Protein AF-A0A7K0D837-F1 (afdb_monomer)

Radius of gyration: 30.87 Å; Cα contacts (8 Å, |Δi|>4): 991; chains: 1; bounding box: 80×61×89 Å

Structure (mmCIF, N/CA/C/O backbone):
data_AF-A0A7K0D837-F1
#
_entry.id   AF-A0A7K0D837-F1
#
loop_
_atom_site.group_PDB
_atom_site.id
_atom_site.type_symbol
_atom_site.label_atom_id
_atom_site.label_alt_id
_atom_site.label_comp_id
_atom_site.label_asym_id
_atom_site.label_entity_id
_atom_site.label_seq_id
_atom_site.pdbx_PDB_ins_code
_atom_site.Cartn_x
_atom_site.Cartn_y
_atom_site.Cartn_z
_atom_site.occupancy
_atom_site.B_iso_or_equiv
_atom_site.auth_seq_id
_atom_site.auth_comp_id
_atom_site.auth_asym_id
_atom_site.auth_atom_id
_atom_site.pdbx_PDB_model_num
ATOM 1 N N . MET A 1 1 ? -31.436 5.997 33.337 1.00 33.19 1 MET A N 1
ATOM 2 C CA . MET A 1 1 ? -32.201 5.936 32.076 1.00 33.19 1 MET A CA 1
ATOM 3 C C . MET A 1 1 ? -31.277 6.457 30.996 1.00 33.19 1 MET A C 1
ATOM 5 O O . MET A 1 1 ? -30.936 7.630 31.050 1.00 33.19 1 MET A O 1
ATOM 9 N N . ALA A 1 2 ? -30.762 5.572 30.142 1.00 30.02 2 ALA A N 1
ATOM 10 C CA . ALA A 1 2 ? -29.956 5.977 28.992 1.00 30.02 2 ALA A CA 1
ATOM 11 C C . ALA A 1 2 ? -30.859 6.686 27.963 1.00 30.02 2 ALA A C 1
ATOM 13 O O . ALA A 1 2 ? -32.064 6.406 27.950 1.00 30.02 2 ALA A O 1
ATOM 14 N N . PRO A 1 3 ? -30.330 7.609 27.144 1.00 37.09 3 PRO A N 1
ATOM 15 C CA . PRO A 1 3 ? -31.120 8.257 26.108 1.00 37.09 3 PRO A CA 1
ATOM 16 C C . PRO A 1 3 ? -31.578 7.188 25.110 1.00 37.09 3 PRO A C 1
ATOM 18 O O . PRO A 1 3 ? -30.747 6.497 24.536 1.00 37.09 3 PRO A O 1
ATOM 21 N N . ASN A 1 4 ? -32.894 7.037 24.936 1.00 40.56 4 ASN A N 1
ATOM 22 C CA . ASN A 1 4 ? -33.473 6.376 23.769 1.00 40.56 4 ASN A CA 1
ATOM 23 C C . ASN A 1 4 ? -33.255 7.321 22.586 1.00 40.56 4 ASN A C 1
ATOM 25 O O . ASN A 1 4 ? -34.079 8.194 22.312 1.00 40.56 4 ASN A O 1
ATOM 29 N N . ASP A 1 5 ? -32.148 7.160 21.888 1.00 43.09 5 ASP A N 1
ATOM 30 C CA . ASP A 1 5 ? -31.876 7.730 20.576 1.00 43.09 5 ASP A CA 1
ATOM 31 C C . ASP A 1 5 ? -32.691 7.008 19.489 1.00 43.09 5 ASP A C 1
ATOM 33 O O . ASP A 1 5 ? -32.142 6.503 18.522 1.00 43.09 5 ASP A O 1
ATOM 37 N N . GLY A 1 6 ? -34.019 6.957 19.685 1.00 45.59 6 GLY A N 1
ATOM 38 C CA . GLY A 1 6 ? -35.110 6.945 18.694 1.00 45.59 6 GLY A CA 1
ATOM 39 C C . GLY A 1 6 ? -35.053 6.051 17.449 1.00 45.59 6 GLY A C 1
ATOM 40 O O . GLY A 1 6 ? -35.956 6.146 16.619 1.00 45.59 6 GLY A O 1
ATOM 41 N N . THR A 1 7 ? -34.046 5.205 17.277 1.00 57.53 7 THR A N 1
ATOM 42 C CA . THR A 1 7 ? -33.838 4.448 16.049 1.00 57.53 7 THR A CA 1
ATOM 43 C C . THR A 1 7 ? -34.612 3.150 16.178 1.00 57.53 7 THR A C 1
ATOM 45 O O . THR A 1 7 ? -34.271 2.276 16.974 1.00 57.53 7 THR A O 1
ATOM 48 N N . ILE A 1 8 ? -35.711 3.044 15.434 1.00 73.38 8 ILE A N 1
ATOM 49 C CA . ILE A 1 8 ? -36.484 1.807 15.352 1.00 73.38 8 ILE A CA 1
ATOM 50 C C . ILE A 1 8 ? -35.573 0.752 14.716 1.00 73.38 8 ILE A C 1
ATOM 52 O O . ILE A 1 8 ? -35.227 0.860 13.539 1.00 73.38 8 ILE A O 1
ATOM 56 N N . LEU A 1 9 ? -35.168 -0.243 15.509 1.00 79.81 9 LEU A N 1
ATOM 57 C CA . LEU A 1 9 ? -34.446 -1.409 15.012 1.00 79.81 9 LEU A CA 1
ATOM 58 C C . LEU A 1 9 ? -35.366 -2.207 14.078 1.00 79.81 9 LEU A C 1
ATOM 60 O O . LEU A 1 9 ? -36.519 -2.476 14.413 1.00 79.81 9 LEU A O 1
ATOM 64 N N . ALA A 1 10 ? -34.842 -2.592 12.922 1.00 86.19 10 ALA A N 1
ATOM 65 C CA . ALA A 1 10 ? -35.499 -3.460 11.952 1.00 86.19 10 ALA A CA 1
ATOM 66 C C . ALA A 1 10 ? -34.449 -4.467 11.497 1.00 86.19 10 ALA A C 1
ATOM 68 O O . ALA A 1 10 ? -33.537 -4.108 10.761 1.00 86.19 10 ALA A O 1
ATOM 69 N N . ILE A 1 11 ? -34.494 -5.685 12.027 1.00 89.19 11 ILE A N 1
ATOM 70 C CA . ILE A 1 11 ? -33.401 -6.645 11.875 1.00 89.19 11 ILE A CA 1
ATOM 71 C C . ILE A 1 11 ? -33.961 -7.952 11.346 1.00 89.19 11 ILE A C 1
ATOM 73 O O . ILE A 1 11 ? -34.897 -8.506 11.917 1.00 89.19 11 ILE A O 1
ATOM 77 N N . ASP A 1 12 ? -33.345 -8.440 10.276 1.00 93.38 12 ASP A N 1
ATOM 78 C CA . ASP A 1 12 ? -33.506 -9.802 9.789 1.00 93.38 12 ASP A CA 1
ATOM 79 C C . ASP A 1 12 ? -32.136 -10.498 9.872 1.00 93.38 12 ASP A C 1
ATOM 81 O O . ASP A 1 12 ? -31.263 -10.224 9.043 1.00 93.38 12 ASP A O 1
ATOM 85 N N . PRO A 1 13 ? -31.903 -11.374 10.869 1.00 94.88 13 PRO A N 1
ATOM 86 C CA . PRO A 1 13 ? -30.641 -12.101 10.998 1.00 94.88 13 PRO A CA 1
ATOM 87 C C . PRO A 1 13 ? -30.285 -12.933 9.759 1.00 94.88 13 PRO A C 1
ATOM 89 O O . PRO A 1 13 ? -29.105 -13.143 9.476 1.00 94.88 13 PRO A O 1
ATOM 92 N N . ASN A 1 14 ? -31.283 -13.364 8.978 1.00 95.88 14 ASN A N 1
ATOM 93 C CA . ASN A 1 14 ? -31.062 -14.156 7.773 1.00 95.88 14 ASN A CA 1
ATOM 94 C C . ASN A 1 14 ? -30.298 -13.379 6.692 1.00 95.88 14 ASN A C 1
ATOM 96 O O . ASN A 1 14 ? -29.528 -13.972 5.939 1.00 95.88 14 ASN A O 1
ATOM 100 N N . VAL A 1 15 ? -30.440 -12.049 6.655 1.00 98.06 15 VAL A N 1
ATOM 101 C CA . VAL A 1 15 ? -29.659 -11.179 5.762 1.00 98.06 15 VAL A CA 1
ATOM 102 C C . VAL A 1 15 ? -28.155 -11.346 6.006 1.00 98.06 15 VAL A C 1
ATOM 104 O O . VAL A 1 15 ? -27.385 -11.471 5.052 1.00 98.06 15 VAL A O 1
ATOM 107 N N . TYR A 1 16 ? -27.737 -11.427 7.272 1.00 97.88 16 TYR A N 1
ATOM 108 C CA . TYR A 1 16 ? -26.333 -11.602 7.647 1.00 97.88 16 TYR A CA 1
ATOM 109 C C . TYR A 1 16 ? -25.812 -12.989 7.260 1.00 97.88 16 TYR A C 1
ATOM 111 O O . TYR A 1 16 ? -24.751 -13.089 6.646 1.00 97.88 16 TYR A O 1
ATOM 119 N N . TYR A 1 17 ? -26.568 -14.051 7.558 1.00 96.88 17 TYR A N 1
ATOM 120 C CA . TYR A 1 17 ? -26.174 -15.420 7.211 1.00 96.88 17 TYR A CA 1
ATOM 121 C C . TYR A 1 17 ? -26.046 -15.627 5.699 1.00 96.88 17 TYR A C 1
ATOM 123 O O . TYR A 1 17 ? -25.060 -16.196 5.229 1.00 96.88 17 TYR A O 1
ATOM 131 N N . GLU A 1 18 ? -27.013 -15.139 4.919 1.00 97.12 18 GLU A N 1
ATOM 132 C CA . GLU A 1 18 ? -26.989 -15.270 3.460 1.00 97.12 18 GLU A CA 1
ATOM 133 C C . GLU A 1 18 ? -25.851 -14.458 2.833 1.00 97.12 18 GLU A C 1
ATOM 135 O O . GLU A 1 18 ? -25.199 -14.927 1.896 1.00 97.12 18 GLU A O 1
ATOM 140 N N . ALA A 1 19 ? -25.566 -13.261 3.355 1.00 98.06 19 ALA A N 1
ATOM 141 C CA . ALA A 1 19 ? -24.400 -12.493 2.937 1.00 98.06 19 ALA A CA 1
ATOM 142 C C . ALA A 1 19 ? -23.095 -13.230 3.285 1.00 98.06 19 ALA A C 1
ATOM 144 O O . ALA A 1 19 ? -22.265 -13.429 2.398 1.00 98.06 19 ALA A O 1
ATOM 145 N N . GLY A 1 20 ? -22.942 -13.714 4.522 1.00 97.56 20 GLY A N 1
ATOM 146 C CA . GLY A 1 20 ? -21.755 -14.452 4.961 1.00 97.56 20 GLY A CA 1
ATOM 147 C C . GLY A 1 20 ? -21.485 -15.699 4.116 1.00 97.56 20 GLY A C 1
ATOM 148 O O . GLY A 1 20 ? -20.380 -15.889 3.608 1.00 97.56 20 GLY A O 1
ATOM 149 N N . LYS A 1 21 ? -22.525 -16.495 3.845 1.00 96.69 21 LYS A N 1
ATOM 150 C CA . LYS A 1 21 ? -22.445 -17.677 2.976 1.00 96.69 21 LYS A CA 1
ATOM 151 C C . LYS A 1 21 ? -22.003 -17.339 1.551 1.00 96.69 21 LYS A C 1
ATOM 153 O O . LYS A 1 21 ? -21.206 -18.080 0.970 1.00 96.69 21 LYS A O 1
ATOM 158 N N . LYS A 1 22 ? -22.503 -16.238 0.976 1.00 97.56 22 LYS A N 1
ATOM 159 C CA . LYS A 1 22 ? -22.072 -15.775 -0.353 1.00 97.56 22 LYS A CA 1
ATOM 160 C C . LYS A 1 22 ? -20.586 -15.434 -0.362 1.00 97.56 22 LYS A C 1
ATOM 162 O O . LYS A 1 22 ? -19.896 -15.873 -1.274 1.00 97.56 22 LYS A O 1
ATOM 167 N N . LEU A 1 23 ? -20.084 -14.722 0.650 1.00 98.19 23 LEU A N 1
ATOM 168 C CA . LEU A 1 23 ? -18.660 -14.372 0.726 1.00 98.19 23 LEU A CA 1
ATOM 169 C C . LEU A 1 23 ? -17.769 -15.614 0.869 1.00 98.19 23 LEU A C 1
ATOM 171 O O . LEU A 1 23 ? -16.786 -15.737 0.148 1.00 98.19 23 LEU A O 1
ATOM 175 N N . ILE A 1 24 ? -18.156 -16.577 1.710 1.00 97.50 24 ILE A N 1
ATOM 176 C CA . ILE A 1 24 ? -17.429 -17.849 1.868 1.00 97.50 24 ILE A CA 1
ATOM 177 C C . ILE A 1 24 ? -17.419 -18.656 0.559 1.00 97.50 24 ILE A C 1
ATOM 179 O O . ILE A 1 24 ? -16.402 -19.252 0.201 1.00 97.50 24 ILE A O 1
ATOM 183 N N . THR A 1 25 ? -18.534 -18.659 -0.178 1.00 97.06 25 THR A N 1
ATOM 184 C CA . THR A 1 25 ? -18.613 -19.311 -1.497 1.00 97.06 25 THR A CA 1
ATOM 185 C C . THR A 1 25 ? -17.667 -18.634 -2.490 1.00 97.06 25 THR A C 1
ATOM 187 O O . THR A 1 25 ? -16.878 -19.318 -3.138 1.00 97.06 25 THR A O 1
ATOM 190 N N . LEU A 1 26 ? -17.663 -17.296 -2.532 1.00 98.00 26 LEU A N 1
ATOM 191 C CA . LEU A 1 26 ? -16.741 -16.534 -3.375 1.00 98.00 26 LEU A CA 1
ATOM 192 C C . LEU A 1 26 ? -15.276 -16.826 -3.041 1.00 98.00 26 LEU A C 1
ATOM 194 O O . LEU A 1 26 ? -14.467 -16.925 -3.955 1.00 98.00 26 LEU A O 1
ATOM 198 N N . THR A 1 27 ? -14.914 -17.038 -1.773 1.00 98.12 27 THR A N 1
ATOM 199 C CA . THR A 1 27 ? -13.551 -17.471 -1.420 1.00 98.12 27 THR A CA 1
ATOM 200 C C . THR A 1 27 ? -13.156 -18.752 -2.160 1.00 98.12 27 THR A C 1
ATOM 202 O O . THR A 1 27 ? -12.065 -18.828 -2.726 1.00 98.12 27 THR A O 1
ATOM 205 N N . ALA A 1 28 ? -14.031 -19.764 -2.184 1.00 96.94 28 ALA A N 1
ATOM 206 C CA . ALA A 1 28 ? -13.755 -21.030 -2.865 1.00 96.94 28 ALA A CA 1
ATOM 207 C C . ALA A 1 28 ? -13.655 -20.858 -4.391 1.00 96.94 28 ALA A C 1
ATOM 209 O O . ALA A 1 28 ? -12.767 -21.438 -5.029 1.00 96.94 28 ALA A O 1
ATOM 210 N N . ASP A 1 29 ? -14.528 -20.029 -4.961 1.00 97.31 29 ASP A N 1
ATOM 211 C CA . ASP A 1 29 ? -14.552 -19.718 -6.390 1.00 97.31 29 ASP A CA 1
ATOM 212 C C . ASP A 1 29 ? -13.267 -18.987 -6.816 1.00 97.31 29 ASP A C 1
ATOM 214 O O . ASP A 1 29 ? -12.605 -19.380 -7.778 1.00 97.31 29 ASP A O 1
ATOM 218 N N . ILE A 1 30 ? -12.838 -17.985 -6.044 1.00 97.81 30 ILE A N 1
ATOM 219 C CA . ILE A 1 30 ? -11.599 -17.238 -6.289 1.00 97.81 30 ILE A CA 1
ATOM 220 C C . ILE A 1 30 ? -10.368 -18.136 -6.154 1.00 97.81 30 ILE A C 1
ATOM 222 O O . ILE A 1 30 ? -9.500 -18.112 -7.029 1.00 97.81 30 ILE A O 1
ATOM 226 N N . ASN A 1 31 ? -10.298 -18.983 -5.121 1.00 97.19 31 ASN A N 1
ATOM 227 C CA . ASN A 1 31 ? -9.216 -19.964 -4.985 1.00 97.19 31 ASN A CA 1
ATOM 228 C C . ASN A 1 31 ? -9.120 -20.869 -6.225 1.00 97.19 31 ASN A C 1
ATOM 230 O O . ASN A 1 31 ? -8.024 -21.146 -6.720 1.00 97.19 31 ASN A O 1
ATOM 234 N N . THR A 1 32 ? -10.273 -21.304 -6.742 1.00 96.75 32 THR A N 1
ATOM 235 C CA . THR A 1 32 ? -10.363 -22.142 -7.942 1.00 96.75 32 THR A CA 1
ATOM 236 C C . THR A 1 32 ? -9.867 -21.397 -9.178 1.00 96.75 32 THR A C 1
ATOM 238 O O . THR A 1 32 ? -9.043 -21.939 -9.915 1.00 96.75 32 THR A O 1
ATOM 241 N N . ALA A 1 33 ? -10.303 -20.153 -9.388 1.00 97.94 33 ALA A N 1
ATOM 242 C CA . ALA A 1 33 ? -9.873 -19.334 -10.519 1.00 97.94 33 ALA A CA 1
ATOM 243 C C . ALA A 1 33 ? -8.362 -19.061 -10.496 1.00 97.94 33 ALA A C 1
ATOM 245 O O . ALA A 1 33 ? -7.693 -19.218 -11.512 1.00 97.94 33 ALA A O 1
ATOM 246 N N . ILE A 1 34 ? -7.782 -18.745 -9.333 1.00 97.25 34 ILE A N 1
ATOM 247 C CA . ILE A 1 34 ? -6.331 -18.531 -9.196 1.00 97.25 34 ILE A CA 1
ATOM 248 C C . ILE A 1 34 ? -5.556 -19.795 -9.583 1.00 97.25 34 ILE A C 1
ATOM 250 O O . ILE A 1 34 ? -4.635 -19.736 -10.403 1.00 97.25 34 ILE A O 1
ATOM 254 N N . ALA A 1 35 ? -5.934 -20.940 -9.008 1.00 96.81 35 ALA A N 1
ATOM 255 C CA . ALA A 1 35 ? -5.249 -22.208 -9.238 1.00 96.81 35 ALA A CA 1
ATOM 256 C C . ALA A 1 35 ? -5.381 -22.697 -10.690 1.00 96.81 35 ALA A C 1
ATOM 258 O O . ALA A 1 35 ? -4.434 -23.273 -11.228 1.00 96.81 35 ALA A O 1
ATOM 259 N N . ARG A 1 36 ? -6.545 -22.473 -11.313 1.00 97.00 36 ARG A N 1
ATOM 260 C CA . ARG A 1 36 ? -6.853 -22.882 -12.689 1.00 97.00 36 ARG A CA 1
ATOM 261 C C . ARG A 1 36 ? -6.230 -21.950 -13.726 1.00 97.00 36 ARG A C 1
ATOM 263 O O . ARG A 1 36 ? -5.602 -22.437 -14.662 1.00 97.00 36 ARG A O 1
ATOM 270 N N . ASP A 1 37 ? -6.413 -20.642 -13.566 1.00 97.25 37 ASP A N 1
ATOM 271 C CA . ASP A 1 37 ? -6.212 -19.673 -14.646 1.00 97.25 37 ASP A CA 1
ATOM 272 C C . ASP A 1 37 ? -4.873 -18.936 -14.550 1.00 97.25 37 ASP A C 1
ATOM 274 O O . ASP A 1 37 ? -4.257 -18.672 -15.581 1.00 97.25 37 ASP A O 1
ATOM 278 N N . LEU A 1 38 ? -4.394 -18.627 -13.337 1.00 96.12 38 LEU A N 1
ATOM 279 C CA . LEU A 1 38 ? -3.203 -17.789 -13.155 1.00 96.12 38 LEU A CA 1
ATOM 280 C C . LEU A 1 38 ? -1.937 -18.596 -12.842 1.00 96.12 38 LEU A C 1
ATOM 282 O O . LEU A 1 38 ? -0.916 -18.453 -13.518 1.00 96.12 38 LEU A O 1
ATOM 286 N N . VAL A 1 39 ? -1.989 -19.459 -11.821 1.00 95.56 39 VAL A N 1
ATOM 287 C CA . VAL A 1 39 ? -0.807 -20.175 -11.303 1.00 95.56 39 VAL A CA 1
ATOM 288 C C . VAL A 1 39 ? -0.040 -20.958 -12.381 1.00 95.56 39 VAL A C 1
ATOM 290 O O . VAL A 1 39 ? 1.192 -20.896 -12.366 1.00 95.56 39 VAL A O 1
ATOM 293 N N . PRO A 1 40 ? -0.686 -21.671 -13.327 1.00 94.12 40 PRO A N 1
ATOM 294 C CA . PRO A 1 40 ? 0.042 -22.402 -14.360 1.00 94.12 40 PRO A CA 1
ATOM 295 C C . PRO A 1 40 ? 0.896 -21.504 -15.260 1.00 94.12 40 PRO A C 1
ATOM 297 O O . PRO A 1 40 ? 1.995 -21.912 -15.622 1.00 94.12 40 PRO A O 1
ATOM 300 N N . GLY A 1 41 ? 0.428 -20.293 -15.587 1.00 91.88 41 GLY A N 1
ATOM 301 C CA . GLY A 1 41 ? 1.162 -19.358 -16.445 1.00 91.88 41 GLY A CA 1
ATOM 302 C C . GLY A 1 41 ? 2.330 -18.673 -15.741 1.00 91.88 41 GLY A C 1
ATOM 303 O O . GLY A 1 41 ? 3.341 -18.393 -16.375 1.00 91.88 41 GLY A O 1
ATOM 304 N N . LEU A 1 42 ? 2.227 -18.451 -14.428 1.00 91.62 42 LEU A N 1
ATOM 305 C CA . LEU A 1 42 ? 3.320 -17.877 -13.634 1.00 91.62 42 LEU A CA 1
ATOM 306 C C . LEU A 1 42 ? 4.461 -18.875 -13.397 1.00 91.62 42 LEU A C 1
ATOM 308 O O . LEU A 1 42 ? 5.614 -18.487 -13.219 1.00 91.62 42 LEU A O 1
ATOM 312 N N . ARG A 1 43 ? 4.174 -20.182 -13.390 1.00 87.88 43 ARG A N 1
ATOM 313 C CA . ARG A 1 43 ? 5.212 -21.205 -13.211 1.00 87.88 43 ARG A CA 1
ATOM 314 C C . ARG A 1 43 ? 6.153 -21.213 -14.415 1.00 87.88 43 ARG A C 1
ATOM 316 O O . ARG A 1 43 ? 5.767 -21.585 -15.514 1.00 87.88 43 ARG A O 1
ATOM 323 N N . GLY A 1 44 ? 7.415 -20.861 -14.176 1.00 83.50 44 GLY A N 1
ATOM 324 C CA . GLY A 1 44 ? 8.435 -20.811 -15.226 1.00 83.50 44 GLY A CA 1
ATOM 325 C C . GLY A 1 44 ? 8.460 -19.497 -16.008 1.00 83.50 44 GLY A C 1
ATOM 326 O O . GLY A 1 44 ? 9.049 -19.461 -17.085 1.00 83.50 44 GLY A O 1
ATOM 327 N N . SER A 1 45 ? 7.873 -18.418 -15.472 1.00 91.50 45 SER A N 1
ATOM 328 C CA . SER A 1 45 ? 7.932 -17.091 -16.098 1.00 91.50 45 SER A CA 1
ATOM 329 C C . SER A 1 45 ? 9.284 -16.377 -15.969 1.00 91.50 45 SER A C 1
ATOM 331 O O . SER A 1 45 ? 9.446 -15.264 -16.467 1.00 91.50 45 SER A O 1
ATOM 333 N N . ALA A 1 46 ? 10.261 -17.006 -15.309 1.00 92.06 46 ALA A N 1
ATOM 334 C CA . ALA A 1 46 ? 11.587 -16.437 -15.122 1.00 92.06 46 ALA A CA 1
ATOM 335 C C . ALA A 1 46 ? 12.267 -16.150 -16.471 1.00 92.06 46 ALA A C 1
ATOM 337 O O . ALA A 1 46 ? 12.259 -16.991 -17.375 1.00 92.06 46 ALA A O 1
ATOM 338 N N . GLY A 1 47 ? 12.863 -14.964 -16.604 1.00 92.00 47 GLY A N 1
ATOM 339 C CA . GLY A 1 47 ? 13.538 -14.544 -17.837 1.00 92.00 47 GLY A CA 1
ATOM 340 C C . GLY A 1 47 ? 12.606 -14.228 -19.015 1.00 92.00 47 GLY A C 1
ATOM 341 O O . GLY A 1 47 ? 13.084 -14.120 -20.146 1.00 92.00 47 GLY A O 1
ATOM 342 N N . MET A 1 48 ? 11.290 -14.090 -18.796 1.00 95.44 48 MET A N 1
ATOM 343 C CA . MET A 1 48 ? 10.338 -13.800 -19.877 1.00 95.44 48 MET A CA 1
ATOM 344 C C . MET A 1 48 ? 10.633 -12.480 -20.601 1.00 95.44 48 MET A C 1
ATOM 346 O O . MET A 1 48 ? 10.600 -12.455 -21.828 1.00 95.44 48 MET A O 1
ATOM 350 N N . GLY A 1 49 ? 10.964 -11.416 -19.864 1.00 94.06 49 GLY A N 1
ATOM 351 C CA . GLY A 1 49 ? 11.218 -10.081 -20.423 1.00 94.06 49 GLY A CA 1
ATOM 352 C C . GLY A 1 49 ? 12.661 -9.864 -20.861 1.00 94.06 49 GLY A C 1
ATOM 353 O O . GLY A 1 49 ? 12.971 -9.003 -21.676 1.00 94.06 49 GLY A O 1
ATOM 354 N N . GLY A 1 50 ? 13.555 -10.701 -20.350 1.00 93.81 50 GLY A N 1
ATOM 355 C CA . GLY A 1 50 ? 14.946 -10.739 -20.737 1.00 93.81 50 GLY A CA 1
ATOM 356 C C . GLY A 1 50 ? 15.867 -9.791 -19.982 1.00 93.81 50 GLY A C 1
ATOM 357 O O . GLY A 1 50 ? 15.547 -9.403 -18.864 1.00 93.81 50 GLY A O 1
ATOM 358 N N . ASN A 1 51 ? 17.052 -9.484 -20.521 1.00 92.75 51 ASN A N 1
ATOM 359 C CA . ASN A 1 51 ? 18.091 -8.758 -19.769 1.00 92.75 51 ASN A CA 1
ATOM 360 C C . ASN A 1 51 ? 18.868 -7.702 -20.579 1.00 92.75 51 ASN A C 1
ATOM 362 O O . ASN A 1 51 ? 19.889 -7.201 -20.107 1.00 92.75 51 ASN A O 1
ATOM 366 N N . TYR A 1 52 ? 18.391 -7.341 -21.771 1.00 90.69 52 TYR A N 1
ATOM 367 C CA . TYR A 1 52 ? 18.987 -6.273 -22.575 1.00 90.69 52 TYR A CA 1
ATOM 368 C C . TYR A 1 52 ? 18.727 -4.891 -21.941 1.00 90.69 52 TYR A C 1
ATOM 370 O O . TYR A 1 52 ? 17.653 -4.669 -21.383 1.00 90.69 52 TYR A O 1
ATOM 378 N N . PRO A 1 53 ? 19.660 -3.922 -22.014 1.00 89.06 53 PRO A N 1
ATOM 379 C CA . PRO A 1 53 ? 19.580 -2.696 -21.209 1.00 89.06 53 PRO A CA 1
ATOM 380 C C . PRO A 1 53 ? 18.268 -1.905 -21.326 1.00 89.06 53 PRO A C 1
ATOM 382 O O . PRO A 1 53 ? 17.793 -1.360 -20.332 1.00 89.06 53 PRO A O 1
ATOM 385 N N . ALA A 1 54 ? 17.656 -1.869 -22.515 1.00 89.12 54 ALA A N 1
ATOM 386 C CA . ALA A 1 54 ? 16.418 -1.127 -22.750 1.00 89.12 54 ALA A CA 1
ATOM 387 C C . ALA A 1 54 ? 15.199 -1.696 -21.994 1.00 89.12 54 ALA A C 1
ATOM 389 O O . ALA A 1 54 ? 14.274 -0.945 -21.705 1.00 89.12 54 ALA A O 1
ATOM 390 N N . VAL A 1 55 ? 15.179 -2.991 -21.642 1.00 91.62 55 VAL A N 1
ATOM 391 C CA . VAL A 1 55 ? 14.013 -3.626 -20.991 1.00 91.62 55 VAL A CA 1
ATOM 392 C C . VAL A 1 55 ? 14.012 -3.509 -19.469 1.00 91.62 55 VAL A C 1
ATOM 394 O O . VAL A 1 55 ? 13.005 -3.800 -18.830 1.00 91.62 55 VAL A O 1
ATOM 397 N N . ALA A 1 56 ? 15.117 -3.062 -18.865 1.00 89.69 56 ALA A N 1
ATOM 398 C CA . ALA A 1 56 ? 15.305 -3.089 -17.414 1.00 89.69 56 ALA A CA 1
ATOM 399 C C . ALA A 1 56 ? 14.180 -2.379 -16.634 1.00 89.69 56 ALA A C 1
ATOM 401 O O . ALA A 1 56 ? 13.651 -2.938 -15.675 1.00 89.69 56 ALA A O 1
ATOM 402 N N . SER A 1 57 ? 13.766 -1.179 -17.060 1.00 86.25 57 SER A N 1
ATOM 403 C CA . SER A 1 57 ? 12.686 -0.435 -16.384 1.00 86.25 57 SER A CA 1
ATOM 404 C C . SER A 1 57 ? 11.323 -1.118 -16.532 1.00 86.25 57 SER A C 1
ATOM 406 O O . SER A 1 57 ? 10.536 -1.159 -15.583 1.00 86.25 57 SER A O 1
ATOM 408 N N . TRP A 1 58 ? 11.050 -1.687 -17.710 1.00 90.25 58 TRP A N 1
ATOM 409 C CA . TRP A 1 58 ? 9.814 -2.423 -17.974 1.00 90.25 58 TRP A CA 1
ATOM 410 C C . TRP A 1 58 ? 9.741 -3.698 -17.125 1.00 90.25 58 TRP A C 1
ATOM 412 O O . TRP A 1 58 ? 8.732 -3.924 -16.461 1.00 90.25 58 TRP A O 1
ATOM 422 N N . ASN A 1 59 ? 10.835 -4.467 -17.046 1.00 92.00 59 ASN A N 1
ATOM 423 C CA . ASN A 1 59 ? 10.934 -5.656 -16.195 1.00 92.00 59 ASN A CA 1
ATOM 424 C C . ASN A 1 59 ? 10.638 -5.331 -14.729 1.00 92.00 59 ASN A C 1
ATOM 426 O O . ASN A 1 59 ? 9.795 -5.986 -14.118 1.00 92.00 59 ASN A O 1
ATOM 430 N N . SER A 1 60 ? 11.295 -4.306 -14.176 1.00 88.00 60 SER A N 1
ATOM 431 C CA . SER A 1 60 ? 11.068 -3.876 -12.792 1.00 88.00 60 SER A CA 1
ATOM 432 C C . SER A 1 60 ? 9.607 -3.498 -12.544 1.00 88.00 60 SER A C 1
ATOM 434 O O . SER A 1 60 ? 9.029 -3.899 -11.536 1.00 88.00 60 SER A O 1
ATOM 436 N N . THR A 1 61 ? 8.988 -2.777 -13.483 1.00 86.88 61 THR A N 1
ATOM 437 C CA . THR A 1 61 ? 7.590 -2.333 -13.369 1.00 86.88 61 THR A CA 1
ATOM 438 C C . THR A 1 61 ? 6.617 -3.511 -13.401 1.00 86.88 61 THR A C 1
ATOM 440 O O . THR A 1 61 ? 5.785 -3.648 -12.506 1.00 86.88 61 THR A O 1
ATOM 443 N N . VAL A 1 62 ? 6.753 -4.406 -14.384 1.00 89.31 62 VAL A N 1
ATOM 444 C CA . VAL A 1 62 ? 5.894 -5.592 -14.523 1.00 89.31 62 VAL A CA 1
ATOM 445 C C . VAL A 1 62 ? 6.046 -6.539 -13.337 1.00 89.31 62 VAL A C 1
ATOM 447 O O . VAL A 1 62 ? 5.046 -7.086 -12.866 1.00 89.31 62 VAL A O 1
ATOM 450 N N . HIS A 1 63 ? 7.273 -6.729 -12.841 1.00 91.75 63 HIS A N 1
ATOM 451 C CA . HIS A 1 63 ? 7.533 -7.547 -11.659 1.00 91.75 63 HIS A CA 1
ATOM 452 C C . HIS A 1 63 ? 6.815 -6.965 -10.439 1.00 91.75 63 HIS A C 1
ATOM 454 O O . HIS A 1 63 ? 6.004 -7.662 -9.826 1.00 91.75 63 HIS A O 1
ATOM 460 N N . GLN A 1 64 ? 7.054 -5.684 -10.136 1.00 88.50 64 GLN A N 1
ATOM 461 C CA . GLN A 1 64 ? 6.451 -5.014 -8.987 1.00 88.50 64 GLN A CA 1
ATOM 462 C C . GLN A 1 64 ? 4.923 -5.089 -9.042 1.00 88.50 64 GLN A C 1
ATOM 464 O O . GLN A 1 64 ? 4.292 -5.543 -8.095 1.00 88.50 64 GLN A O 1
ATOM 469 N N . GLN A 1 65 ? 4.317 -4.752 -10.179 1.00 87.69 65 GLN A N 1
ATOM 470 C CA . GLN A 1 65 ? 2.860 -4.742 -10.306 1.00 87.69 65 GLN A CA 1
ATOM 471 C C . GLN A 1 65 ? 2.242 -6.134 -10.239 1.00 87.69 65 GLN A C 1
ATOM 473 O O . GLN A 1 65 ? 1.205 -6.320 -9.606 1.00 87.69 65 GLN A O 1
ATOM 478 N N . SER A 1 66 ? 2.878 -7.134 -10.850 1.00 92.00 66 SER A N 1
ATOM 479 C CA . SER A 1 66 ? 2.426 -8.520 -10.717 1.00 92.00 66 SER A CA 1
ATOM 480 C C . SER A 1 66 ? 2.463 -8.967 -9.249 1.00 92.00 66 SER A C 1
ATOM 482 O O . SER A 1 66 ? 1.551 -9.664 -8.795 1.00 92.00 66 SER A O 1
ATOM 484 N N . ALA A 1 67 ? 3.492 -8.556 -8.497 1.00 92.06 67 ALA A N 1
ATOM 485 C CA . ALA A 1 67 ? 3.638 -8.869 -7.076 1.00 92.06 67 ALA A CA 1
ATOM 486 C C . ALA A 1 67 ? 2.603 -8.128 -6.212 1.00 92.06 67 ALA A C 1
ATOM 488 O O . ALA A 1 67 ? 2.005 -8.729 -5.312 1.00 92.06 67 ALA A O 1
ATOM 489 N N . ASP A 1 68 ? 2.320 -6.865 -6.529 1.00 90.06 68 ASP A N 1
ATOM 490 C CA . ASP A 1 68 ? 1.293 -6.067 -5.860 1.00 90.06 68 ASP A CA 1
ATOM 491 C C . ASP A 1 68 ? -0.093 -6.685 -6.070 1.00 90.06 68 ASP A C 1
ATOM 493 O O . ASP A 1 68 ? -0.806 -6.958 -5.105 1.00 90.06 68 ASP A O 1
ATOM 497 N N . VAL A 1 69 ? -0.461 -7.016 -7.313 1.00 93.12 69 VAL A N 1
ATOM 498 C CA . VAL A 1 69 ? -1.752 -7.657 -7.619 1.00 93.12 69 VAL A CA 1
ATOM 499 C C . VAL A 1 69 ? -1.877 -9.008 -6.928 1.00 93.12 69 VAL A C 1
ATOM 501 O O . VAL A 1 69 ? -2.928 -9.305 -6.361 1.00 93.12 69 VAL A O 1
ATOM 504 N N . ARG A 1 70 ? -0.812 -9.820 -6.916 1.00 95.00 70 ARG A N 1
ATOM 505 C CA . ARG A 1 70 ? -0.787 -11.072 -6.148 1.00 95.00 70 ARG A CA 1
ATOM 506 C C . ARG A 1 70 ? -1.089 -10.821 -4.669 1.00 95.00 70 ARG A C 1
ATOM 508 O O . ARG A 1 70 ? -1.918 -11.524 -4.091 1.00 95.00 70 ARG A O 1
ATOM 515 N N . THR A 1 71 ? -0.453 -9.819 -4.070 1.00 93.38 71 THR A N 1
ATOM 516 C CA . THR A 1 71 ? -0.668 -9.444 -2.665 1.00 93.38 71 THR A CA 1
ATOM 517 C C . THR A 1 71 ? -2.120 -9.033 -2.411 1.00 93.38 71 THR A C 1
ATOM 519 O O . THR A 1 71 ? -2.733 -9.489 -1.443 1.00 93.38 71 THR A O 1
ATOM 522 N N . VAL A 1 72 ? -2.714 -8.245 -3.313 1.00 95.00 72 VAL A N 1
ATOM 523 C CA . VAL A 1 72 ? -4.122 -7.833 -3.217 1.00 95.00 72 VAL A CA 1
ATOM 524 C C . VAL A 1 72 ? -5.080 -9.009 -3.383 1.00 95.00 72 VAL A C 1
ATOM 526 O O . VAL A 1 72 ? -6.047 -9.098 -2.635 1.00 95.00 72 VAL A O 1
ATOM 529 N N . ILE A 1 73 ? -4.810 -9.945 -4.294 1.00 96.81 73 ILE A N 1
ATOM 530 C CA . ILE A 1 73 ? -5.622 -11.158 -4.467 1.00 96.81 73 ILE A CA 1
ATOM 531 C C . ILE A 1 73 ? -5.615 -12.015 -3.191 1.00 96.81 73 ILE A C 1
ATOM 533 O O . ILE A 1 73 ? -6.674 -12.474 -2.757 1.00 96.81 73 ILE A O 1
ATOM 537 N N . LEU A 1 74 ? -4.447 -12.208 -2.566 1.00 96.25 74 LEU A N 1
ATOM 538 C CA . LEU A 1 74 ? -4.333 -12.932 -1.293 1.00 96.25 74 LEU A CA 1
ATOM 539 C C . LEU A 1 74 ? -5.139 -12.236 -0.185 1.00 96.25 74 LEU A C 1
ATOM 541 O O . LEU A 1 74 ? -5.894 -12.891 0.536 1.00 96.25 74 LEU A O 1
ATOM 545 N N . ALA A 1 75 ? -5.022 -10.907 -0.079 1.00 96.38 75 ALA A N 1
ATOM 546 C CA . ALA A 1 75 ? -5.791 -10.116 0.879 1.00 96.38 75 ALA A CA 1
ATOM 547 C C . ALA A 1 75 ? -7.301 -10.182 0.603 1.00 96.38 75 ALA A C 1
ATOM 549 O O . ALA A 1 75 ? -8.082 -10.320 1.538 1.00 96.38 75 ALA A O 1
ATOM 550 N N . TYR A 1 76 ? -7.715 -10.142 -0.665 1.00 98.06 76 TYR A N 1
ATOM 551 C CA . TYR A 1 76 ? -9.113 -10.234 -1.078 1.00 98.06 76 TYR A CA 1
ATOM 552 C C . TYR A 1 76 ? -9.741 -11.579 -0.696 1.00 98.06 76 TYR A C 1
ATOM 554 O O . TYR A 1 76 ? -10.792 -11.600 -0.057 1.00 98.06 76 TYR A O 1
ATOM 562 N N . ALA A 1 77 ? -9.080 -12.699 -1.010 1.00 97.62 77 ALA A N 1
ATOM 563 C CA . ALA A 1 77 ? -9.563 -14.030 -0.638 1.00 97.62 77 ALA A CA 1
ATOM 564 C C . ALA A 1 77 ? -9.656 -14.196 0.890 1.00 97.62 77 ALA A C 1
ATOM 566 O O . ALA A 1 77 ? -10.642 -14.730 1.400 1.00 97.62 77 ALA A O 1
ATOM 567 N N . ALA A 1 78 ? -8.658 -13.701 1.632 1.00 97.06 78 ALA A N 1
ATOM 568 C CA . ALA A 1 78 ? -8.680 -13.719 3.093 1.00 97.06 78 ALA A CA 1
ATOM 569 C C . ALA A 1 78 ? -9.806 -12.846 3.670 1.00 97.06 78 ALA A C 1
ATOM 571 O O . ALA A 1 78 ? -10.504 -13.280 4.584 1.00 97.06 78 ALA A O 1
ATOM 572 N N . ALA A 1 79 ? -10.023 -11.654 3.111 1.00 98.00 79 ALA A N 1
ATOM 573 C CA . ALA A 1 79 ? -11.085 -10.742 3.519 1.00 98.00 79 ALA A CA 1
ATOM 574 C C . ALA A 1 79 ? -12.482 -11.326 3.271 1.00 98.00 79 ALA A C 1
ATOM 576 O O . ALA A 1 79 ? -13.334 -11.232 4.149 1.00 98.00 79 ALA A O 1
ATOM 577 N N . LEU A 1 80 ? -12.715 -11.963 2.117 1.00 98.38 80 LEU A N 1
ATOM 578 C CA . LEU A 1 80 ? -13.974 -12.655 1.814 1.00 98.38 80 LEU A CA 1
ATOM 579 C C . LEU A 1 80 ? -14.291 -13.736 2.855 1.00 98.38 80 LEU A C 1
ATOM 581 O O . LEU A 1 80 ? -15.389 -13.757 3.412 1.00 98.38 80 LEU A O 1
ATOM 585 N N . ALA A 1 81 ? -13.321 -14.612 3.134 1.00 97.62 81 ALA A N 1
ATOM 586 C CA . A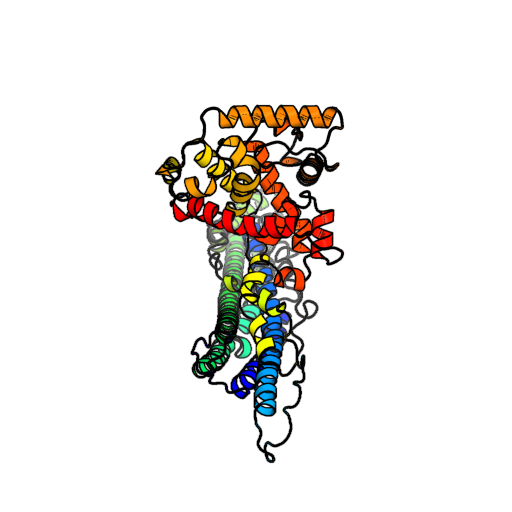LA A 1 81 ? -13.492 -15.705 4.085 1.00 97.62 81 ALA A CA 1
ATOM 587 C C . ALA A 1 81 ? -13.771 -15.173 5.495 1.00 97.62 81 ALA A C 1
ATOM 589 O O . ALA A 1 81 ? -14.782 -15.509 6.109 1.00 97.62 81 ALA A O 1
ATOM 590 N N . HIS A 1 82 ? -12.893 -14.289 5.970 1.00 97.25 82 HIS A N 1
ATOM 591 C CA . HIS A 1 82 ? -12.932 -13.775 7.332 1.00 97.25 82 HIS A CA 1
ATOM 592 C C . HIS A 1 82 ? -14.158 -12.900 7.591 1.00 97.25 82 HIS A C 1
ATOM 594 O O . HIS A 1 82 ? -14.840 -13.049 8.604 1.00 97.25 82 HIS A O 1
ATOM 600 N N . PHE A 1 83 ? -14.499 -12.018 6.651 1.00 97.88 83 PHE A N 1
ATOM 601 C CA . PHE A 1 83 ? -15.688 -11.188 6.796 1.00 97.88 83 PHE A CA 1
ATOM 602 C C . PHE A 1 83 ? -16.979 -12.011 6.663 1.00 97.88 83 PHE A C 1
ATOM 604 O O . PHE A 1 83 ? -17.974 -11.703 7.318 1.00 97.88 83 PHE A O 1
ATOM 611 N N . GLY A 1 84 ? -16.964 -13.106 5.894 1.00 97.81 84 GLY A N 1
ATOM 612 C CA . GLY A 1 84 ? -18.061 -14.074 5.869 1.00 97.81 84 GLY A CA 1
ATOM 613 C C . GLY A 1 84 ? -18.328 -14.728 7.232 1.00 97.81 84 GLY A C 1
ATOM 614 O O . GLY A 1 84 ? -19.489 -14.860 7.637 1.00 97.81 84 GLY A O 1
ATOM 615 N N . ASP A 1 85 ? -17.267 -15.062 7.970 1.00 97.56 85 ASP A N 1
ATOM 616 C CA . ASP A 1 85 ? -17.358 -15.556 9.349 1.00 97.56 85 ASP A CA 1
ATOM 617 C C . ASP A 1 85 ? -17.898 -14.468 10.299 1.00 97.56 85 ASP A C 1
ATOM 619 O O . ASP A 1 85 ? -18.833 -14.727 11.060 1.00 97.56 85 ASP A O 1
ATOM 623 N N . ILE A 1 86 ? -17.407 -13.224 10.198 1.00 97.38 86 ILE A N 1
ATOM 624 C CA . ILE A 1 86 ? -17.913 -12.080 10.983 1.00 97.38 86 ILE A CA 1
ATOM 625 C C . ILE A 1 86 ? -19.418 -11.876 10.777 1.00 97.38 86 ILE A C 1
ATOM 627 O O . ILE A 1 86 ? -20.156 -11.736 11.754 1.00 97.38 86 ILE A O 1
ATOM 631 N N . LEU A 1 87 ? -19.895 -11.887 9.527 1.00 97.81 87 LEU A N 1
ATOM 632 C CA . LEU A 1 87 ? -21.323 -11.743 9.230 1.00 97.81 87 LEU A CA 1
ATOM 633 C C . LEU A 1 87 ? -22.138 -12.899 9.816 1.00 97.81 87 LEU A C 1
ATOM 635 O O . LEU A 1 87 ? -23.212 -12.671 10.370 1.00 97.81 87 LEU A O 1
ATOM 639 N N . SER A 1 88 ? -21.614 -14.123 9.770 1.00 97.44 88 SER A N 1
ATOM 640 C CA . SER A 1 88 ? -22.277 -15.284 10.370 1.00 97.44 88 SER A CA 1
ATOM 641 C C . SER A 1 88 ? -22.420 -15.138 11.891 1.00 97.44 88 SER A C 1
ATOM 643 O O . SER A 1 88 ? -23.494 -15.401 12.435 1.00 97.44 88 SER A O 1
ATOM 645 N N . ILE A 1 89 ? -21.384 -14.648 12.582 1.00 97.00 89 ILE A N 1
ATOM 646 C CA . ILE A 1 89 ? -21.446 -14.377 14.028 1.00 97.00 89 ILE A CA 1
ATOM 647 C C . ILE A 1 89 ? -22.406 -13.221 14.332 1.00 97.00 89 ILE A C 1
ATOM 649 O O . ILE A 1 89 ? -23.195 -13.309 15.274 1.00 97.00 89 ILE A O 1
ATOM 653 N N . ALA A 1 90 ? -22.384 -12.151 13.534 1.00 97.19 90 ALA A N 1
ATOM 654 C CA . ALA A 1 90 ? -23.286 -11.015 13.710 1.00 97.19 90 ALA A CA 1
ATOM 655 C C . ALA A 1 90 ? -24.761 -11.432 13.577 1.00 97.19 90 ALA A C 1
ATOM 657 O O . ALA A 1 90 ? -25.586 -11.035 14.407 1.00 97.19 90 ALA A O 1
ATOM 658 N N . GLY A 1 91 ? -25.069 -12.279 12.586 1.00 97.12 91 GLY A N 1
ATOM 659 C CA . GLY A 1 91 ? -26.380 -12.906 12.414 1.00 97.12 91 GLY A CA 1
ATOM 660 C C . GLY A 1 91 ? -26.786 -13.721 13.641 1.00 97.12 91 GLY A C 1
ATOM 661 O O . GLY A 1 91 ? -27.870 -13.510 14.184 1.00 97.12 91 GLY A O 1
ATOM 662 N N . TYR A 1 92 ? -25.888 -14.564 14.155 1.00 97.38 92 TYR A N 1
ATOM 663 C CA . TYR A 1 92 ? -26.127 -15.330 15.383 1.00 97.38 92 TYR A CA 1
ATOM 664 C C . TYR A 1 92 ? -26.384 -14.448 16.603 1.00 97.38 92 TYR A C 1
ATOM 666 O O . TYR A 1 92 ? -27.314 -14.711 17.367 1.00 97.38 92 TYR A O 1
ATOM 674 N N . ASN A 1 93 ? -25.611 -13.377 16.782 1.00 97.31 93 ASN A N 1
ATOM 675 C CA . ASN A 1 93 ? -25.792 -12.464 17.904 1.00 97.31 93 ASN A CA 1
ATOM 676 C C . ASN A 1 93 ? -27.176 -11.803 17.891 1.00 97.31 93 ASN A C 1
ATOM 678 O O . ASN A 1 93 ? -27.808 -11.701 18.946 1.00 97.31 93 ASN A O 1
ATOM 682 N N . TRP A 1 94 ? -27.675 -11.419 16.712 1.00 96.44 94 TRP A N 1
ATOM 683 C CA . TRP A 1 94 ? -29.028 -10.886 16.559 1.00 96.44 94 TRP A CA 1
ATOM 684 C C . TRP A 1 94 ? -30.116 -11.938 16.765 1.00 96.44 94 TRP A C 1
ATOM 686 O O . TRP A 1 94 ? -31.042 -11.706 17.543 1.00 96.44 94 TRP A O 1
ATOM 696 N N . ASP A 1 95 ? -29.992 -13.095 16.120 1.00 95.88 95 ASP A N 1
ATOM 697 C CA . ASP A 1 95 ? -30.971 -14.183 16.194 1.00 95.88 95 ASP A CA 1
ATOM 698 C C . ASP A 1 95 ? -31.125 -14.697 17.636 1.00 95.88 95 ASP A C 1
ATOM 700 O O . ASP A 1 95 ? -32.223 -14.805 18.188 1.00 95.88 95 ASP A O 1
ATOM 704 N N . ALA A 1 96 ? -30.001 -14.917 18.324 1.00 96.31 96 ALA A N 1
ATOM 705 C CA . ALA A 1 96 ? -29.999 -15.344 19.717 1.00 96.31 96 ALA A CA 1
ATOM 706 C C . ALA A 1 96 ? -30.551 -14.261 20.658 1.00 96.31 96 ALA A C 1
ATOM 708 O O . ALA A 1 96 ? -31.237 -14.593 21.631 1.00 96.31 96 ALA A O 1
ATOM 709 N N . ALA A 1 97 ? -30.279 -12.978 20.394 1.00 94.19 97 ALA A N 1
ATOM 710 C CA . ALA A 1 97 ? -30.847 -11.878 21.169 1.00 94.19 97 ALA A CA 1
ATOM 711 C C . ALA A 1 97 ? -32.376 -11.813 21.016 1.00 94.19 97 ALA A C 1
ATOM 713 O O . ALA A 1 97 ? -33.080 -11.680 22.021 1.00 94.19 97 ALA A O 1
ATOM 714 N N . GLU A 1 98 ? -32.894 -11.985 19.798 1.00 92.88 98 GLU A N 1
ATOM 715 C CA . GLU A 1 98 ? -34.333 -12.013 19.524 1.00 92.88 98 GLU A CA 1
ATOM 716 C C . GLU A 1 98 ? -35.003 -13.230 20.177 1.00 92.88 98 GLU A C 1
ATOM 718 O O . GLU A 1 98 ? -35.999 -13.099 20.896 1.00 92.88 98 GLU A O 1
ATOM 723 N N . TYR A 1 99 ? -34.397 -14.415 20.058 1.00 94.19 99 TYR A N 1
ATOM 724 C CA . TYR A 1 99 ? -34.860 -15.616 20.754 1.00 94.19 99 TYR A CA 1
ATOM 725 C C . TYR A 1 99 ? -34.925 -15.419 22.278 1.00 94.19 99 TYR A C 1
ATOM 727 O O . TYR A 1 99 ? -35.889 -15.841 22.930 1.00 94.19 99 TYR A O 1
ATOM 735 N N . LYS A 1 100 ? -33.916 -14.773 22.881 1.00 92.62 100 LYS A N 1
ATOM 736 C CA . LYS A 1 100 ? -33.892 -14.459 24.322 1.00 92.62 100 LYS A CA 1
ATOM 737 C C . LYS A 1 100 ? -34.972 -13.438 24.698 1.00 92.62 100 LYS A C 1
ATOM 739 O O . LYS A 1 100 ? -35.572 -13.574 25.766 1.00 92.62 100 LYS A O 1
ATOM 744 N N . ALA A 1 101 ? -35.241 -12.454 23.840 1.00 91.12 101 ALA A N 1
ATOM 745 C CA . ALA A 1 101 ? -36.261 -11.430 24.059 1.00 91.12 101 ALA A CA 1
ATOM 746 C C . ALA A 1 101 ? -37.695 -11.976 23.932 1.00 91.12 101 ALA A C 1
ATOM 748 O O . ALA A 1 101 ? -38.588 -11.543 24.669 1.00 91.12 101 ALA A O 1
ATOM 749 N N . ASN A 1 102 ? -37.916 -12.962 23.057 1.00 92.25 102 ASN A N 1
ATOM 750 C CA . ASN A 1 102 ? -39.214 -13.599 22.874 1.00 92.25 102 ASN A CA 1
ATOM 751 C C . ASN A 1 102 ? -39.649 -14.353 24.149 1.00 92.25 102 ASN A C 1
ATOM 753 O O . ASN A 1 102 ? -38.986 -15.283 24.623 1.00 92.25 102 ASN A O 1
ATOM 757 N N . ARG A 1 103 ? -40.795 -13.950 24.716 1.00 92.88 103 ARG A N 1
ATOM 758 C CA . ARG A 1 103 ? -41.381 -14.531 25.941 1.00 92.88 103 ARG A CA 1
ATOM 759 C C . ARG A 1 103 ? -42.414 -15.627 25.674 1.00 92.88 103 ARG A C 1
ATOM 761 O O . ARG A 1 103 ? -42.964 -16.175 26.630 1.00 92.88 103 ARG A O 1
ATOM 768 N N . SER A 1 104 ? -42.706 -15.929 24.409 1.00 94.19 104 SER A N 1
ATOM 769 C CA . SER A 1 104 ? -43.630 -17.004 24.053 1.00 94.19 104 SER A CA 1
ATOM 770 C C . SER A 1 104 ? -43.108 -18.351 24.551 1.00 94.19 104 SER A C 1
ATOM 772 O O . SER A 1 104 ? -41.911 -18.633 24.484 1.00 94.19 104 SER A O 1
ATOM 774 N N . LYS A 1 105 ? -44.020 -19.197 25.037 1.00 87.44 105 LYS A N 1
ATOM 775 C CA . LYS A 1 105 ? -43.705 -20.582 25.413 1.00 87.44 105 LYS A CA 1
ATOM 776 C C . LYS A 1 105 ? -43.455 -21.470 24.192 1.00 87.44 105 LYS A C 1
ATOM 778 O O . LYS A 1 105 ? -42.745 -22.459 24.316 1.00 87.44 105 LYS A O 1
ATOM 783 N N . ASP A 1 106 ? -43.961 -21.065 23.029 1.00 90.62 106 ASP A N 1
ATOM 784 C CA . ASP A 1 106 ? -43.886 -21.813 21.770 1.00 90.62 106 ASP A CA 1
ATOM 785 C C . ASP A 1 106 ? -42.825 -21.239 20.814 1.00 90.62 106 ASP A C 1
ATOM 787 O O . ASP A 1 106 ? -42.894 -21.428 19.604 1.00 90.62 106 ASP A O 1
ATOM 791 N N . LYS A 1 107 ? -41.835 -20.502 21.336 1.00 90.88 107 LYS A N 1
ATOM 792 C CA . LYS A 1 107 ? -40.828 -19.780 20.535 1.00 90.88 107 LYS A CA 1
ATOM 793 C C . LYS A 1 107 ? -39.800 -20.655 19.800 1.00 90.88 107 LYS A C 1
ATOM 795 O O . LYS A 1 107 ? -38.866 -20.120 19.215 1.00 90.88 107 LYS A O 1
ATOM 800 N N . GLY A 1 108 ? -39.957 -21.976 19.832 1.00 92.12 108 GLY A N 1
ATOM 801 C CA . GLY A 1 108 ? -39.058 -22.919 19.169 1.00 92.12 108 GLY A CA 1
ATOM 802 C C . GLY A 1 108 ? -37.724 -23.124 19.892 1.00 92.12 108 GLY A C 1
ATOM 803 O O . GLY A 1 108 ? -37.603 -22.890 21.096 1.00 92.12 108 GLY A O 1
ATOM 804 N N . SER A 1 109 ? -36.738 -23.629 19.151 1.00 93.25 109 SER A N 1
ATOM 805 C CA . SER A 1 109 ? -35.381 -23.897 19.638 1.00 93.25 109 SER A CA 1
ATOM 806 C C . SER A 1 109 ? -34.493 -22.661 19.522 1.00 93.25 109 SER A C 1
ATOM 808 O O . SER A 1 109 ? -34.703 -21.821 18.652 1.00 93.25 109 SER A O 1
ATOM 810 N N . ALA A 1 110 ? -33.484 -22.569 20.390 1.00 91.69 110 ALA A N 1
ATOM 811 C CA . ALA A 1 110 ? -32.478 -21.520 20.283 1.00 91.69 110 ALA A CA 1
ATOM 812 C C . ALA A 1 110 ? -31.692 -21.650 18.961 1.00 91.69 110 ALA A C 1
ATOM 814 O O . ALA A 1 110 ? -31.452 -22.783 18.525 1.00 91.69 110 ALA A O 1
ATOM 815 N N . PRO A 1 111 ? -31.257 -20.528 18.362 1.00 94.69 111 PRO A N 1
ATOM 816 C CA . PRO A 1 111 ? -30.375 -20.541 17.201 1.00 94.69 111 PRO A CA 1
ATOM 817 C C . PRO A 1 111 ? -29.109 -21.358 17.454 1.00 94.69 111 PRO A C 1
ATOM 819 O O . PRO A 1 111 ? -28.536 -21.317 18.547 1.00 94.69 111 PRO A O 1
ATOM 822 N N . ALA A 1 112 ? -28.679 -22.108 16.442 1.00 92.94 112 ALA A N 1
ATOM 823 C CA . ALA A 1 112 ? -27.430 -22.851 16.499 1.00 92.94 112 ALA A CA 1
ATOM 824 C C . ALA A 1 112 ? -26.246 -21.913 16.252 1.00 92.94 112 ALA A C 1
ATOM 826 O O . ALA A 1 112 ? -26.325 -21.004 15.426 1.00 92.94 112 ALA A O 1
ATOM 827 N N . LEU A 1 113 ? -25.143 -22.166 16.951 1.00 89.31 113 LEU A N 1
ATOM 828 C CA . LEU A 1 113 ? -23.895 -21.456 16.718 1.00 89.31 113 LEU A CA 1
ATOM 829 C C . LEU A 1 113 ? -23.394 -21.727 15.282 1.00 89.31 113 LEU A C 1
ATOM 831 O O . LEU A 1 113 ? -23.411 -22.890 14.858 1.00 89.31 113 LEU A O 1
ATOM 835 N N . PRO A 1 114 ? -22.959 -20.701 14.528 1.00 89.00 114 PRO A N 1
ATOM 836 C CA . PRO A 1 114 ? -22.436 -20.891 13.182 1.00 89.00 114 PRO A CA 1
ATOM 837 C C . PRO A 1 114 ? -21.139 -21.711 13.201 1.00 89.00 114 PRO A C 1
ATOM 839 O O . PRO A 1 114 ? -20.363 -21.675 14.151 1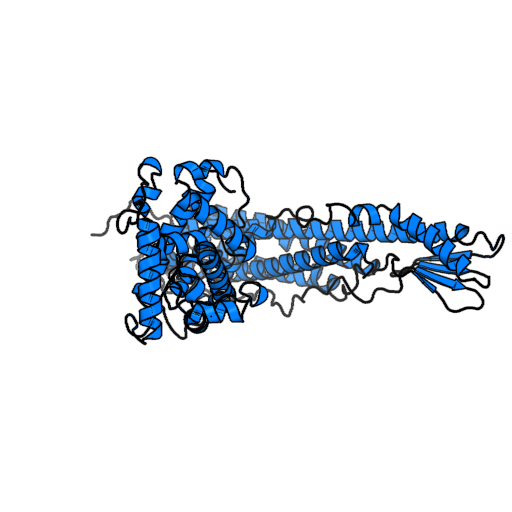.00 89.00 114 PRO A O 1
ATOM 842 N N . THR A 1 115 ? -20.892 -22.466 12.129 1.00 88.44 115 THR A N 1
ATOM 843 C CA . THR A 1 115 ? -19.609 -23.157 11.922 1.00 88.44 115 THR A CA 1
ATOM 844 C C . THR A 1 115 ? -18.684 -22.251 11.116 1.00 88.44 115 THR A C 1
ATOM 846 O O . THR A 1 115 ? -18.942 -22.025 9.935 1.00 88.44 115 THR A O 1
ATOM 849 N N . LEU A 1 116 ? -17.627 -21.741 11.748 1.00 89.06 116 LEU A N 1
ATOM 850 C CA . LEU A 1 116 ? -16.655 -20.839 11.118 1.00 89.06 116 LEU A CA 1
ATOM 851 C C . LEU A 1 116 ? -15.613 -21.598 10.279 1.00 89.06 116 LEU A C 1
ATOM 853 O O . LEU A 1 116 ? -15.347 -22.778 10.526 1.00 89.06 116 LEU A O 1
ATOM 857 N N . GLY A 1 117 ? -14.989 -20.918 9.311 1.00 74.38 117 GLY A N 1
ATOM 858 C CA . GLY A 1 117 ? -13.773 -21.404 8.645 1.00 74.38 117 GLY A CA 1
ATOM 859 C C . GLY A 1 117 ? -13.956 -22.593 7.695 1.00 74.38 117 GLY A C 1
ATOM 860 O O . GLY A 1 117 ? -13.013 -23.348 7.458 1.00 74.38 117 GLY A O 1
ATOM 861 N N . SER A 1 118 ? -15.155 -22.782 7.136 1.00 78.25 118 SER A N 1
ATOM 862 C CA . SER A 1 118 ? -15.435 -23.910 6.226 1.00 78.25 118 SER A CA 1
ATOM 863 C C . SER A 1 118 ? -14.612 -23.894 4.926 1.00 78.25 118 SER A C 1
ATOM 865 O O . SER A 1 118 ? -14.442 -24.940 4.298 1.00 78.25 118 SER A O 1
ATOM 867 N N . VAL A 1 119 ? -14.058 -22.737 4.546 1.00 87.69 119 VAL A N 1
ATOM 868 C CA . VAL A 1 119 ? -13.167 -22.563 3.392 1.00 87.69 119 VAL A CA 1
ATOM 869 C C . VAL A 1 119 ? -11.948 -21.753 3.822 1.00 87.69 119 VAL A C 1
ATOM 871 O O . VAL A 1 119 ? -12.077 -20.613 4.261 1.00 87.69 119 VAL A O 1
ATOM 874 N N . SER A 1 120 ? -10.751 -22.320 3.667 1.00 91.69 120 SER A N 1
ATOM 875 C CA . SER A 1 120 ? -9.511 -21.560 3.852 1.00 91.69 120 SER A CA 1
ATOM 876 C C . SER A 1 120 ? -9.211 -20.722 2.604 1.00 91.69 120 SER A C 1
ATOM 878 O O . SER A 1 120 ? -9.292 -21.256 1.492 1.00 91.69 120 SER A O 1
ATOM 880 N N . PRO A 1 121 ? -8.843 -19.437 2.743 1.00 93.88 121 PRO A N 1
ATOM 881 C CA . PRO A 1 121 ? -8.367 -18.650 1.610 1.00 93.88 121 PRO A CA 1
ATOM 882 C C . PRO A 1 121 ? -7.078 -19.256 1.041 1.00 93.88 121 PRO A C 1
ATOM 884 O O . PRO A 1 121 ? -6.350 -19.963 1.747 1.00 93.88 121 PRO A O 1
ATOM 887 N N . VAL A 1 122 ? -6.795 -18.987 -0.235 1.00 93.06 122 VAL A N 1
ATOM 888 C CA . VAL A 1 122 ? -5.558 -19.436 -0.885 1.00 93.06 122 VAL A CA 1
ATOM 889 C C . VAL A 1 122 ? -4.342 -19.016 -0.054 1.00 93.06 122 VAL A C 1
ATOM 891 O O . VAL A 1 122 ? -4.165 -17.850 0.299 1.00 93.06 122 VAL A O 1
ATOM 894 N N . ALA A 1 123 ? -3.496 -19.985 0.290 1.00 89.44 123 ALA A N 1
ATOM 895 C CA . ALA A 1 123 ? -2.289 -19.706 1.047 1.00 89.44 123 ALA A CA 1
ATOM 896 C C . ALA A 1 123 ? -1.179 -19.202 0.114 1.00 89.44 123 ALA A C 1
ATOM 898 O O . ALA A 1 123 ? -1.066 -19.637 -1.032 1.00 89.44 123 ALA A O 1
ATOM 899 N N . ALA A 1 124 ? -0.282 -18.359 0.633 1.00 87.88 124 ALA A N 1
ATOM 900 C CA . ALA A 1 124 ? 0.863 -17.843 -0.128 1.00 87.88 124 ALA A CA 1
ATOM 901 C C . ALA A 1 124 ? 1.762 -18.954 -0.713 1.00 87.88 124 ALA A C 1
ATOM 903 O O . ALA A 1 124 ? 2.394 -18.764 -1.744 1.00 87.88 124 ALA A O 1
ATOM 904 N N . LYS A 1 125 ? 1.794 -20.138 -0.088 1.00 86.56 125 LYS A N 1
ATOM 905 C CA . LYS A 1 125 ? 2.509 -21.316 -0.613 1.00 86.56 125 LYS A CA 1
ATOM 906 C C . LYS A 1 125 ? 1.867 -21.915 -1.875 1.00 86.56 125 LYS A C 1
ATOM 908 O O . LYS A 1 125 ? 2.564 -22.545 -2.664 1.00 86.56 125 LYS A O 1
ATOM 913 N N . ASP A 1 126 ? 0.558 -21.737 -2.047 1.00 89.69 126 ASP A N 1
ATOM 914 C CA . ASP A 1 126 ? -0.228 -22.304 -3.147 1.00 89.69 126 ASP A CA 1
ATOM 915 C C . ASP A 1 126 ? -0.375 -21.296 -4.306 1.00 89.69 126 ASP A C 1
ATOM 917 O O . ASP A 1 126 ? -0.631 -21.687 -5.445 1.00 89.69 126 ASP A O 1
ATOM 921 N N . PHE A 1 127 ? -0.119 -20.011 -4.035 1.00 93.44 127 PHE A N 1
ATOM 922 C CA . PHE A 1 127 ? 0.035 -18.943 -5.020 1.00 93.44 127 PHE A CA 1
ATOM 923 C C . PHE A 1 127 ? 1.502 -18.466 -5.026 1.00 93.44 127 PHE A C 1
ATOM 925 O O . PHE A 1 127 ? 1.849 -17.592 -4.233 1.00 93.44 127 PHE A O 1
ATOM 932 N N . PRO A 1 128 ? 2.383 -19.022 -5.880 1.00 88.50 128 PRO A N 1
ATOM 933 C CA . PRO A 1 128 ? 3.823 -18.757 -5.826 1.00 88.50 128 PRO A CA 1
ATOM 934 C C . PRO A 1 128 ? 4.159 -17.272 -5.997 1.00 88.50 128 PRO A C 1
ATOM 936 O O . PRO A 1 128 ? 3.411 -16.539 -6.645 1.00 88.50 128 PRO A O 1
ATOM 939 N N . GLU A 1 129 ? 5.291 -16.848 -5.424 1.00 90.94 129 GLU A N 1
ATOM 940 C CA . GLU A 1 129 ? 5.881 -15.533 -5.707 1.00 90.94 129 GLU A CA 1
ATOM 941 C C . GLU A 1 129 ? 6.082 -15.339 -7.210 1.00 90.94 129 GLU A C 1
ATOM 943 O O . GLU A 1 129 ? 6.315 -16.307 -7.942 1.00 90.94 129 GLU A O 1
ATOM 948 N N . ILE A 1 130 ? 5.997 -14.087 -7.658 1.00 91.69 130 ILE A N 1
ATOM 949 C CA . ILE A 1 130 ? 6.203 -13.740 -9.062 1.00 91.69 130 ILE A CA 1
ATOM 950 C C . ILE A 1 130 ? 7.678 -13.982 -9.409 1.00 91.69 130 ILE A C 1
ATOM 952 O O . ILE A 1 130 ? 8.549 -13.392 -8.772 1.00 91.69 130 ILE A O 1
ATOM 956 N N . PRO A 1 131 ? 7.995 -14.855 -10.382 1.00 91.06 131 PRO A N 1
ATOM 957 C CA . PRO A 1 131 ? 9.371 -15.020 -10.827 1.00 91.06 131 PRO A CA 1
ATOM 958 C C . PRO A 1 131 ? 9.897 -13.745 -11.483 1.00 91.06 131 PRO A C 1
ATOM 960 O O . PRO A 1 131 ? 9.163 -13.076 -12.213 1.00 91.06 131 PRO A O 1
ATOM 963 N N . ASP A 1 132 ? 11.185 -13.465 -11.283 1.00 90.81 132 ASP A N 1
ATOM 964 C CA . ASP A 1 132 ? 11.845 -12.311 -11.887 1.00 90.81 132 ASP A CA 1
ATOM 965 C C . ASP A 1 132 ? 11.732 -12.367 -13.428 1.00 90.81 132 ASP A C 1
ATOM 967 O O . ASP A 1 132 ? 12.182 -13.343 -14.046 1.00 90.81 132 ASP A O 1
ATOM 971 N N . PRO A 1 133 ? 11.114 -11.363 -14.083 1.00 91.44 133 PRO A N 1
ATOM 972 C CA . PRO A 1 133 ? 11.073 -11.305 -15.540 1.00 91.44 133 PRO A CA 1
ATOM 973 C C . PRO A 1 133 ? 12.471 -11.152 -16.149 1.00 91.44 133 PRO A C 1
ATOM 975 O O . PRO A 1 133 ? 12.653 -11.501 -17.321 1.00 91.44 133 PRO A O 1
ATOM 978 N N . GLN A 1 134 ? 13.450 -10.688 -15.363 1.00 87.75 134 GLN A N 1
ATOM 979 C CA . GLN A 1 134 ? 14.865 -10.750 -15.691 1.00 87.75 134 GLN A CA 1
ATOM 980 C C . GLN A 1 134 ? 15.425 -12.148 -15.381 1.00 87.75 134 GLN A C 1
ATOM 982 O O . GLN A 1 134 ? 15.134 -12.761 -14.359 1.00 87.75 134 GLN A O 1
ATOM 987 N N . GLY A 1 135 ? 16.241 -12.695 -16.280 1.00 79.00 135 GLY A N 1
ATOM 988 C CA . GLY A 1 135 ? 16.813 -14.032 -16.105 1.00 79.00 135 GLY A CA 1
ATOM 989 C C . GLY A 1 135 ? 17.407 -14.584 -17.392 1.00 79.00 135 GLY A C 1
ATOM 990 O O . GLY A 1 135 ? 17.445 -13.873 -18.390 1.00 79.00 135 GLY A O 1
ATOM 991 N N . ASP A 1 136 ? 17.864 -15.841 -17.367 1.00 77.81 136 ASP A N 1
ATOM 992 C CA . ASP A 1 136 ? 18.413 -16.507 -18.555 1.00 77.81 136 ASP A CA 1
ATOM 993 C C . ASP A 1 136 ? 17.341 -16.742 -19.630 1.00 77.81 136 ASP A C 1
ATOM 995 O O . ASP A 1 136 ? 16.324 -17.426 -19.447 1.00 77.81 136 ASP A O 1
ATOM 999 N N . ASN A 1 137 ? 17.605 -16.155 -20.782 1.00 85.06 137 ASN A N 1
ATOM 1000 C CA . ASN A 1 137 ? 16.630 -15.860 -21.808 1.00 85.06 137 ASN A CA 1
ATOM 1001 C C . ASN A 1 137 ? 17.258 -15.854 -23.211 1.00 85.06 137 ASN A C 1
ATOM 1003 O O . ASN A 1 137 ? 16.707 -15.247 -24.133 1.00 85.06 137 ASN A O 1
ATOM 1007 N N . GLY A 1 138 ? 18.402 -16.534 -23.351 1.00 88.19 138 GLY A N 1
ATOM 1008 C CA . GLY A 1 138 ? 19.137 -16.689 -24.600 1.00 88.19 138 GLY A CA 1
ATOM 1009 C C . GLY A 1 138 ? 20.026 -15.499 -24.971 1.00 88.19 138 GLY A C 1
ATOM 1010 O O . GLY A 1 138 ? 20.059 -14.457 -24.315 1.00 88.19 138 GLY A O 1
ATOM 1011 N N . ALA A 1 139 ? 20.772 -15.676 -26.060 1.00 88.06 139 ALA A N 1
ATOM 1012 C CA . ALA A 1 139 ? 21.817 -14.750 -26.499 1.00 88.06 139 ALA A CA 1
ATOM 1013 C C . ALA A 1 139 ? 21.292 -13.520 -27.270 1.00 88.06 139 ALA A C 1
ATOM 1015 O O . ALA A 1 139 ? 22.066 -12.620 -27.586 1.00 88.06 139 ALA A O 1
ATOM 1016 N N . GLY A 1 140 ? 19.993 -13.466 -27.582 1.00 91.31 140 GLY A N 1
ATOM 1017 C CA . GLY A 1 140 ? 19.368 -12.373 -28.329 1.00 91.31 140 GLY A CA 1
ATOM 1018 C C . GLY A 1 140 ? 19.662 -12.458 -29.816 1.00 91.31 140 GLY A C 1
ATOM 1019 O O . GLY A 1 140 ? 18.824 -12.927 -30.573 1.00 91.31 140 GLY A O 1
ATOM 1020 N N . VAL A 1 141 ? 20.845 -12.038 -30.252 1.00 93.50 141 VAL A N 1
ATOM 1021 C CA . VAL A 1 141 ? 21.281 -12.166 -31.649 1.00 93.50 141 VAL A CA 1
ATOM 1022 C C . VAL A 1 141 ? 22.622 -12.880 -31.680 1.00 93.50 141 VAL A C 1
ATOM 1024 O O . VAL A 1 141 ? 23.574 -12.444 -31.032 1.00 93.50 141 VAL A O 1
ATOM 1027 N N . VAL A 1 142 ? 22.686 -13.966 -32.450 1.00 94.44 142 VAL A N 1
ATOM 1028 C CA . VAL A 1 142 ? 23.887 -14.779 -32.659 1.00 94.44 142 VAL A CA 1
ATOM 1029 C C . VAL A 1 142 ? 24.241 -14.774 -34.140 1.00 94.44 142 VAL A C 1
ATOM 1031 O O . VAL A 1 142 ? 23.418 -15.151 -34.973 1.00 94.44 142 VAL A O 1
ATOM 1034 N N . ILE A 1 143 ? 25.467 -14.369 -34.468 1.00 94.56 143 ILE A N 1
ATOM 1035 C CA . ILE A 1 143 ? 26.025 -14.437 -35.823 1.00 94.56 143 ILE A CA 1
ATOM 1036 C C . ILE A 1 143 ? 26.998 -15.621 -35.884 1.00 94.56 143 ILE A C 1
ATOM 1038 O O . ILE A 1 143 ? 27.946 -15.693 -35.104 1.00 94.56 143 ILE A O 1
ATOM 1042 N N . GLU A 1 144 ? 26.766 -16.549 -36.810 1.00 94.62 144 GLU A N 1
ATOM 1043 C CA . GLU A 1 144 ? 27.468 -17.828 -36.966 1.00 94.62 144 GLU A CA 1
ATOM 1044 C C . GLU A 1 144 ? 28.236 -17.865 -38.309 1.00 94.62 144 GLU A C 1
ATOM 1046 O O . GLU A 1 144 ? 27.646 -18.162 -39.354 1.00 94.62 144 GLU A O 1
ATOM 1051 N N . PRO A 1 145 ? 29.548 -17.567 -38.329 1.00 92.88 145 PRO A N 1
ATOM 1052 C CA . PRO A 1 145 ? 30.368 -17.664 -39.540 1.00 92.88 145 PRO A CA 1
ATOM 1053 C C . PRO A 1 145 ? 30.749 -19.120 -39.876 1.00 92.88 145 PRO A C 1
ATOM 1055 O O . PRO A 1 145 ? 31.008 -19.922 -38.981 1.00 92.88 145 PRO A O 1
ATOM 1058 N N . ALA A 1 146 ? 30.895 -19.454 -41.165 1.00 88.25 146 ALA A N 1
ATOM 1059 C CA . ALA A 1 146 ? 31.157 -20.820 -41.661 1.00 88.25 146 ALA A CA 1
ATOM 1060 C C . ALA A 1 146 ? 32.458 -21.496 -41.171 1.00 88.25 146 ALA A C 1
ATOM 1062 O O . ALA A 1 146 ? 32.639 -22.698 -41.368 1.00 88.25 146 ALA A O 1
ATOM 1063 N N . GLY A 1 147 ? 33.372 -20.750 -40.550 1.00 80.06 147 GLY A N 1
ATOM 1064 C CA . GLY A 1 147 ? 34.661 -21.257 -40.070 1.00 80.06 147 GLY A CA 1
ATOM 1065 C C . GLY A 1 147 ? 35.164 -20.593 -38.789 1.00 80.06 147 GLY A C 1
ATOM 1066 O O . GLY A 1 147 ? 36.361 -20.654 -38.511 1.00 80.06 147 GLY A O 1
ATOM 1067 N N . GLY A 1 148 ? 34.286 -19.935 -38.025 1.00 84.88 148 GLY A N 1
ATOM 1068 C CA . GLY A 1 148 ? 34.666 -19.161 -36.841 1.00 84.88 148 GLY A CA 1
ATOM 1069 C C . GLY A 1 148 ? 33.769 -19.405 -35.631 1.00 84.88 148 GLY A C 1
ATOM 1070 O O . GLY A 1 148 ? 32.789 -20.144 -35.693 1.00 84.88 148 GLY A O 1
ATOM 1071 N N . SER A 1 149 ? 34.121 -18.769 -34.515 1.00 87.38 149 SER A N 1
ATOM 1072 C CA . SER A 1 149 ? 33.288 -18.770 -33.311 1.00 87.38 149 SER A CA 1
ATOM 1073 C C . SER A 1 149 ? 32.079 -17.846 -33.493 1.00 87.38 149 SER A C 1
ATOM 1075 O O . SER A 1 149 ? 32.245 -16.771 -34.076 1.00 87.38 149 SER A O 1
ATOM 1077 N N . PRO A 1 150 ? 30.895 -18.208 -32.967 1.00 88.00 150 PRO A N 1
ATOM 1078 C CA . PRO A 1 150 ? 29.744 -17.316 -32.973 1.00 88.00 150 PRO A CA 1
ATOM 1079 C C . PRO A 1 150 ? 30.033 -16.003 -32.238 1.00 88.00 150 PRO A C 1
ATOM 1081 O O . PRO A 1 150 ? 30.703 -16.008 -31.201 1.00 88.00 150 PRO A O 1
ATOM 1084 N N . SER A 1 151 ? 29.499 -14.892 -32.744 1.00 87.19 151 SER A N 1
ATOM 1085 C CA . SER A 1 151 ? 29.497 -13.602 -32.047 1.00 87.19 151 SER A CA 1
ATOM 1086 C C . SER A 1 151 ? 28.091 -13.252 -31.571 1.00 87.19 151 SER A C 1
ATOM 1088 O O . SER A 1 151 ? 27.110 -13.504 -32.268 1.00 87.19 151 SER A O 1
ATOM 1090 N N . SER A 1 152 ? 27.995 -12.651 -30.387 1.00 83.75 152 SER A N 1
ATOM 1091 C CA . SER A 1 152 ? 26.737 -12.186 -29.801 1.00 83.75 152 SER A CA 1
ATOM 1092 C C . SER A 1 152 ? 26.741 -10.674 -29.630 1.00 83.75 152 SER A C 1
ATOM 1094 O O . SER A 1 152 ? 27.736 -10.109 -29.170 1.00 83.75 152 SER A O 1
ATOM 1096 N N . TRP A 1 153 ? 25.610 -10.039 -29.907 1.00 80.75 153 TRP A N 1
ATOM 1097 C CA . TRP A 1 153 ? 25.422 -8.607 -29.692 1.00 80.75 153 TRP A CA 1
ATOM 1098 C C . TRP A 1 153 ? 24.874 -8.335 -28.277 1.00 80.75 153 TRP A C 1
ATOM 1100 O O . TRP A 1 153 ? 23.738 -8.674 -27.958 1.00 80.75 153 TRP A O 1
ATOM 1110 N N . THR A 1 154 ? 25.667 -7.680 -27.419 1.00 68.31 154 THR A N 1
ATOM 1111 C CA . THR A 1 154 ? 25.363 -7.423 -25.988 1.00 68.31 154 THR A CA 1
ATOM 1112 C C . THR A 1 154 ? 24.127 -6.533 -25.736 1.00 68.31 154 THR A C 1
ATOM 1114 O O . THR A 1 154 ? 23.676 -6.416 -24.601 1.00 68.31 154 THR A O 1
ATOM 1117 N N . GLY A 1 155 ? 23.561 -5.901 -26.770 1.00 75.94 155 GLY A N 1
ATOM 1118 C CA . GLY A 1 155 ? 22.338 -5.088 -26.689 1.00 75.94 155 GLY A CA 1
ATOM 1119 C C . GLY A 1 155 ? 21.122 -5.708 -27.380 1.00 75.94 155 GLY A C 1
ATOM 1120 O O . GLY A 1 155 ? 20.075 -5.067 -27.442 1.00 75.94 155 GLY A O 1
ATOM 1121 N N . ALA A 1 156 ? 21.261 -6.923 -27.913 1.00 86.06 156 ALA A N 1
ATOM 1122 C CA . ALA A 1 156 ? 20.232 -7.568 -28.706 1.00 86.06 156 ALA A CA 1
ATOM 1123 C C . ALA A 1 156 ? 18.962 -7.865 -27.895 1.00 86.06 156 ALA A C 1
ATOM 1125 O O . ALA A 1 156 ? 19.064 -8.390 -26.783 1.00 86.06 156 ALA A O 1
ATOM 1126 N N . PRO A 1 157 ? 17.762 -7.628 -28.457 1.00 90.75 157 PRO A N 1
ATOM 1127 C CA . PRO A 1 157 ? 16.515 -7.972 -27.789 1.00 90.75 157 PRO A CA 1
ATOM 1128 C C . PRO A 1 157 ? 16.387 -9.495 -27.611 1.00 90.75 157 PRO A C 1
ATOM 1130 O O . PRO A 1 157 ? 16.139 -10.251 -28.556 1.00 90.75 157 PRO A O 1
ATOM 1133 N N . ASN A 1 158 ? 16.533 -9.947 -26.368 1.00 92.44 158 ASN A N 1
ATOM 1134 C CA . ASN A 1 158 ? 16.312 -11.321 -25.915 1.00 92.44 158 ASN A CA 1
ATOM 1135 C C . ASN A 1 158 ? 15.026 -11.410 -25.057 1.00 92.44 158 ASN A C 1
ATOM 1137 O O . ASN A 1 158 ? 14.257 -10.456 -25.028 1.00 92.44 158 ASN A O 1
ATOM 1141 N N . GLY A 1 159 ? 14.704 -12.567 -24.463 1.00 94.31 159 GLY A N 1
ATOM 1142 C CA . GLY A 1 159 ? 13.409 -12.803 -23.778 1.00 94.31 159 GLY A CA 1
ATOM 1143 C C . GLY A 1 159 ? 12.630 -13.973 -24.383 1.00 94.31 159 GLY A C 1
ATOM 1144 O O . GLY A 1 159 ? 12.874 -14.328 -25.531 1.00 94.31 159 GLY A O 1
ATOM 1145 N N . ARG A 1 160 ? 11.716 -14.593 -23.633 1.00 95.62 160 ARG A N 1
ATOM 1146 C CA . ARG A 1 160 ? 11.017 -15.832 -24.038 1.00 95.62 160 ARG A CA 1
ATOM 1147 C C . ARG A 1 160 ? 9.607 -15.530 -24.545 1.00 95.62 160 ARG A C 1
ATOM 1149 O O . ARG A 1 160 ? 8.713 -15.268 -23.738 1.00 95.62 160 ARG A O 1
ATOM 1156 N N . LEU A 1 161 ? 9.391 -15.587 -25.861 1.00 95.62 161 LEU A N 1
ATOM 1157 C CA . LEU A 1 161 ? 8.101 -15.252 -26.488 1.00 95.62 161 LEU A CA 1
ATOM 1158 C C . LEU A 1 161 ? 6.959 -16.153 -25.988 1.00 95.62 161 LEU A C 1
ATOM 1160 O O . LEU A 1 161 ? 5.925 -15.671 -25.526 1.00 95.62 161 LEU A O 1
ATOM 1164 N N . GLY A 1 162 ? 7.154 -17.467 -25.992 1.00 95.19 162 GLY A N 1
ATOM 1165 C CA . GLY A 1 162 ? 6.179 -18.439 -25.509 1.00 95.19 162 GLY A CA 1
ATOM 1166 C C . GLY A 1 162 ? 5.792 -18.193 -24.053 1.00 95.19 162 GLY A C 1
ATOM 1167 O O . GLY A 1 162 ? 4.611 -18.258 -23.712 1.00 95.19 162 GLY A O 1
ATOM 1168 N N . THR A 1 163 ? 6.764 -17.831 -23.214 1.00 95.62 163 THR A N 1
ATOM 1169 C CA . THR A 1 163 ? 6.529 -17.499 -21.807 1.00 95.62 163 THR A CA 1
ATOM 1170 C C . THR A 1 163 ? 5.757 -16.188 -21.646 1.00 95.62 163 THR A C 1
ATOM 1172 O O . THR A 1 163 ? 4.769 -16.169 -20.916 1.00 95.62 163 THR A O 1
ATOM 1175 N N . LEU A 1 164 ? 6.137 -15.113 -22.350 1.00 95.88 164 LEU A N 1
ATOM 1176 C CA . LEU A 1 164 ? 5.395 -13.842 -22.332 1.00 95.88 164 LEU A CA 1
ATOM 1177 C C . LEU A 1 164 ? 3.928 -14.049 -22.730 1.00 95.88 164 LEU A C 1
ATOM 1179 O O . LEU A 1 164 ? 3.017 -13.603 -22.033 1.00 95.88 164 LEU A O 1
ATOM 1183 N N . ASN A 1 165 ? 3.691 -14.794 -23.812 1.00 96.88 165 ASN A N 1
ATOM 1184 C CA . ASN A 1 165 ? 2.351 -15.147 -24.273 1.00 96.88 165 ASN A CA 1
ATOM 1185 C C . ASN A 1 165 ? 1.573 -15.968 -23.226 1.00 96.88 165 ASN A C 1
ATOM 1187 O O . ASN A 1 165 ? 0.391 -15.701 -22.985 1.00 96.88 165 ASN A O 1
ATOM 1191 N N . ALA A 1 166 ? 2.212 -16.955 -22.592 1.00 96.75 166 ALA A N 1
ATOM 1192 C CA . ALA A 1 166 ? 1.581 -17.782 -21.567 1.00 96.75 166 ALA A CA 1
ATOM 1193 C C . ALA A 1 166 ? 1.157 -16.954 -20.343 1.00 96.75 166 ALA A C 1
ATOM 1195 O O . ALA A 1 166 ? 0.018 -17.075 -19.891 1.00 96.75 166 ALA A O 1
ATOM 1196 N N . VAL A 1 167 ? 2.025 -16.062 -19.856 1.00 96.75 167 VAL A N 1
ATOM 1197 C CA . VAL A 1 167 ? 1.730 -15.188 -18.708 1.00 96.75 167 VAL A CA 1
ATOM 1198 C C . VAL A 1 167 ? 0.647 -14.164 -19.063 1.00 96.75 167 VAL A C 1
ATOM 1200 O O . VAL A 1 167 ? -0.297 -13.988 -18.294 1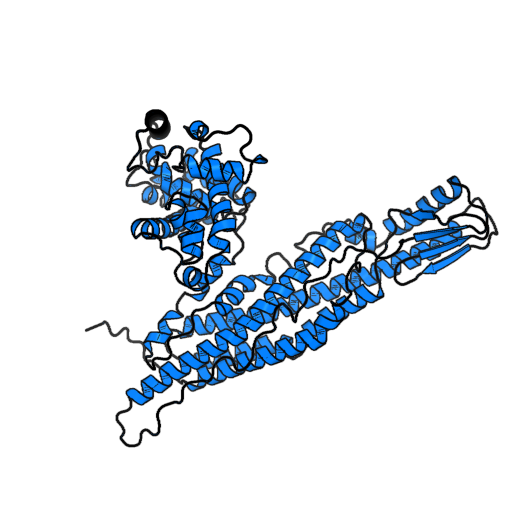.00 96.75 167 VAL A O 1
ATOM 1203 N N . ALA A 1 168 ? 0.712 -13.552 -20.253 1.00 97.12 168 ALA A N 1
ATOM 1204 C CA . ALA A 1 168 ? -0.340 -12.661 -20.749 1.00 97.12 168 ALA A CA 1
ATOM 1205 C C . ALA A 1 168 ? -1.704 -13.368 -20.797 1.00 97.12 168 ALA A C 1
ATOM 1207 O O . ALA A 1 168 ? -2.726 -12.827 -20.375 1.00 97.12 168 ALA A O 1
ATOM 1208 N N . THR A 1 169 ? -1.721 -14.608 -21.292 1.00 98.19 169 THR A N 1
ATOM 1209 C CA . THR A 1 169 ? -2.934 -15.433 -21.368 1.00 98.19 169 THR A CA 1
ATOM 1210 C C . THR A 1 169 ? -3.483 -15.752 -19.979 1.00 98.19 169 THR A C 1
ATOM 1212 O O . THR A 1 169 ? -4.690 -15.656 -19.778 1.00 98.19 169 THR A O 1
ATOM 1215 N N . ALA A 1 170 ? -2.617 -16.081 -19.020 1.00 97.94 170 ALA A N 1
ATOM 1216 C CA . ALA A 1 170 ? -3.002 -16.423 -17.653 1.00 97.94 170 ALA A CA 1
ATOM 1217 C C . ALA A 1 170 ? -3.631 -15.237 -16.901 1.00 97.94 170 ALA A C 1
ATOM 1219 O O . ALA A 1 170 ? -4.704 -15.371 -16.310 1.00 97.94 170 ALA A O 1
ATOM 1220 N N . TRP A 1 171 ? -3.026 -14.047 -16.992 1.00 97.38 171 TRP A N 1
ATOM 1221 C CA . TRP A 1 171 ? -3.613 -12.826 -16.430 1.00 97.38 171 TRP A CA 1
ATOM 1222 C C . TRP A 1 171 ? -4.973 -12.499 -17.053 1.00 97.38 171 TRP A C 1
ATOM 1224 O O . TRP A 1 171 ? -5.931 -12.215 -16.330 1.00 97.38 171 TRP A O 1
ATOM 1234 N N . ASN A 1 172 ? -5.096 -12.609 -18.380 1.00 97.94 172 ASN A N 1
ATOM 1235 C CA . ASN A 1 172 ? -6.368 -12.377 -19.063 1.00 97.94 172 ASN A CA 1
ATOM 1236 C C . ASN A 1 172 ? -7.435 -13.419 -18.687 1.00 97.94 172 ASN A C 1
ATOM 1238 O O . ASN A 1 172 ? -8.611 -13.072 -18.548 1.00 97.94 172 ASN A O 1
ATOM 1242 N N . ALA A 1 173 ? -7.034 -14.683 -18.523 1.00 98.38 173 ALA A N 1
ATOM 1243 C CA . ALA A 1 173 ? -7.918 -15.772 -18.127 1.00 98.38 173 ALA A CA 1
ATOM 1244 C C . ALA A 1 173 ? -8.482 -15.537 -16.722 1.00 98.38 173 ALA A C 1
ATOM 1246 O O . ALA A 1 173 ? -9.700 -15.569 -16.560 1.00 98.38 173 ALA A O 1
ATOM 1247 N N . LEU A 1 174 ? -7.639 -15.185 -15.742 1.00 97.88 174 LEU A N 1
ATOM 1248 C CA . LEU A 1 174 ? -8.110 -14.822 -14.403 1.00 97.88 174 LEU A CA 1
ATOM 1249 C C . LEU A 1 174 ? -9.062 -13.623 -14.459 1.00 97.88 174 LEU A C 1
ATOM 1251 O O . LEU A 1 174 ? -10.154 -13.671 -13.893 1.00 97.88 174 LEU A O 1
ATOM 1255 N N . ALA A 1 175 ? -8.680 -12.560 -15.168 1.00 96.94 175 ALA A N 1
ATOM 1256 C CA . ALA A 1 175 ? -9.474 -11.337 -15.237 1.00 96.94 175 ALA A CA 1
ATOM 1257 C C . ALA A 1 175 ? -10.830 -11.514 -15.941 1.00 96.94 175 ALA A C 1
ATOM 1259 O O . ALA A 1 175 ? -11.735 -10.699 -15.753 1.00 96.94 175 ALA A O 1
ATOM 1260 N N . SER A 1 176 ? -10.961 -12.560 -16.759 1.00 97.19 176 SER A N 1
ATOM 1261 C CA . SER A 1 176 ? -12.186 -12.922 -17.482 1.00 97.19 176 SER A CA 1
ATOM 1262 C C . SER A 1 176 ? -12.907 -14.124 -16.866 1.00 97.19 176 SER A C 1
ATOM 1264 O O . SER A 1 176 ? -13.952 -14.532 -17.377 1.00 97.19 176 SER A O 1
ATOM 1266 N N . SER A 1 177 ? -12.364 -14.705 -15.792 1.00 98.12 177 SER A N 1
ATOM 1267 C CA . SER A 1 177 ? -13.009 -15.791 -15.058 1.00 98.12 177 SER A CA 1
ATOM 1268 C C . SER A 1 177 ? -14.347 -15.302 -14.508 1.00 98.12 177 SER A C 1
ATOM 1270 O O . SER A 1 177 ? -14.464 -14.154 -14.064 1.00 98.12 177 SER A O 1
ATOM 1272 N N . ARG A 1 178 ? -15.383 -16.144 -14.556 1.00 97.50 178 ARG A N 1
ATOM 1273 C CA . ARG A 1 178 ? -16.703 -15.766 -14.021 1.00 97.50 178 ARG A CA 1
ATOM 1274 C C . ARG A 1 178 ? -16.622 -15.532 -12.522 1.00 97.50 178 ARG A C 1
ATOM 1276 O O . ARG A 1 178 ? -17.181 -14.570 -12.020 1.00 97.50 178 ARG A O 1
ATOM 1283 N N . GLU A 1 179 ? -15.845 -16.367 -11.845 1.00 97.25 179 GLU A N 1
ATOM 1284 C CA . GLU A 1 179 ? -15.592 -16.306 -10.413 1.00 97.25 179 GLU A CA 1
ATOM 1285 C C . GLU A 1 179 ? -15.137 -14.902 -9.978 1.00 97.25 179 GLU A C 1
ATOM 1287 O O . GLU A 1 179 ? -15.720 -14.320 -9.064 1.00 97.25 179 GLU A O 1
ATOM 1292 N N . LEU A 1 180 ? -14.162 -14.304 -10.674 1.00 97.12 180 LEU A N 1
ATOM 1293 C CA . LEU A 1 180 ? -13.699 -12.949 -10.364 1.00 97.12 180 LEU A CA 1
ATOM 1294 C C . LEU A 1 180 ? -14.583 -11.853 -10.977 1.00 97.12 180 LEU A C 1
ATOM 1296 O O . LEU A 1 180 ? -14.866 -10.857 -10.316 1.00 97.12 180 LEU A O 1
ATOM 1300 N N . SER A 1 181 ? -15.018 -12.003 -12.230 1.00 96.94 181 SER A N 1
ATOM 1301 C CA . SER A 1 181 ? -15.744 -10.936 -12.939 1.00 96.94 181 SER A CA 1
ATOM 1302 C C . SER A 1 181 ? -17.188 -10.737 -12.463 1.00 96.94 181 SER A C 1
ATOM 1304 O O . SER A 1 181 ? -17.667 -9.603 -12.479 1.00 96.94 181 SER A O 1
ATOM 1306 N N . ASP A 1 182 ? -17.857 -11.784 -11.967 1.00 97.75 182 ASP A N 1
ATOM 1307 C CA . ASP A 1 182 ? -19.214 -11.696 -11.407 1.00 97.75 182 ASP A CA 1
ATOM 1308 C C . ASP A 1 182 ? -19.210 -11.302 -9.915 1.00 97.75 182 ASP A C 1
ATOM 1310 O O . ASP A 1 182 ? -20.224 -10.818 -9.396 1.00 97.75 182 ASP A O 1
ATOM 1314 N N . SER A 1 183 ? -18.070 -11.450 -9.220 1.00 98.12 183 SER A N 1
ATOM 1315 C CA . SER A 1 183 ? -17.918 -11.142 -7.787 1.00 98.12 183 SER A CA 1
ATOM 1316 C C . SER A 1 183 ? -18.459 -9.756 -7.389 1.00 98.12 183 SER A C 1
ATOM 1318 O O . SER A 1 183 ? -19.249 -9.689 -6.440 1.00 98.12 183 SER A O 1
ATOM 1320 N N . PRO A 1 184 ? -18.145 -8.646 -8.098 1.00 98.31 184 PRO A N 1
ATOM 1321 C CA . PRO A 1 184 ? -18.685 -7.327 -7.763 1.00 98.31 184 PRO A CA 1
ATOM 1322 C C . PRO A 1 184 ? -20.217 -7.284 -7.744 1.00 98.31 184 PRO A C 1
ATOM 1324 O O . PRO A 1 184 ? -20.810 -6.680 -6.849 1.00 98.31 184 PRO A O 1
ATOM 1327 N N . ALA A 1 185 ? -20.877 -7.930 -8.710 1.00 98.38 185 ALA A N 1
ATOM 1328 C CA . ALA A 1 185 ? -22.335 -7.955 -8.799 1.00 98.38 185 ALA A CA 1
ATOM 1329 C C . ALA A 1 185 ? -22.957 -8.789 -7.668 1.00 98.38 185 ALA A C 1
ATOM 1331 O O . ALA A 1 185 ? -23.942 -8.364 -7.060 1.00 98.38 185 ALA A O 1
ATOM 1332 N N . ILE A 1 186 ? -22.353 -9.936 -7.340 1.00 98.44 186 ILE A N 1
ATOM 1333 C CA . ILE A 1 186 ? -22.784 -10.803 -6.232 1.00 98.44 186 ILE A CA 1
ATOM 1334 C C . ILE A 1 186 ? -22.694 -10.055 -4.894 1.00 98.44 186 ILE A C 1
ATOM 1336 O O . ILE A 1 186 ? -23.644 -10.075 -4.105 1.00 98.44 186 ILE A O 1
ATOM 1340 N N . ILE A 1 187 ? -21.587 -9.344 -4.658 1.00 98.69 187 ILE A N 1
ATOM 1341 C CA . ILE A 1 187 ? -21.357 -8.575 -3.428 1.00 98.69 187 ILE A CA 1
ATOM 1342 C C . ILE A 1 187 ? -22.319 -7.387 -3.333 1.00 98.69 187 ILE A C 1
ATOM 1344 O O . ILE A 1 187 ? -22.931 -7.186 -2.285 1.00 98.69 187 ILE A O 1
ATOM 1348 N N . ARG A 1 188 ? -22.541 -6.641 -4.424 1.00 98.56 188 ARG A N 1
ATOM 1349 C CA . ARG A 1 188 ? -23.536 -5.550 -4.458 1.00 98.56 188 ARG A CA 1
ATOM 1350 C C . ARG A 1 188 ? -24.944 -6.040 -4.151 1.00 98.56 188 ARG A C 1
ATOM 1352 O O . ARG A 1 188 ? -25.673 -5.380 -3.416 1.00 98.56 188 ARG A O 1
ATOM 1359 N N . ALA A 1 189 ? -25.320 -7.204 -4.677 1.00 98.38 189 ALA A N 1
ATOM 1360 C CA . ALA A 1 189 ? -26.609 -7.806 -4.373 1.00 98.38 189 ALA A CA 1
ATOM 1361 C C . ALA A 1 189 ? -26.724 -8.180 -2.886 1.00 98.38 189 ALA A C 1
ATOM 1363 O O . ALA A 1 189 ? -27.782 -7.981 -2.297 1.00 98.38 189 ALA A O 1
ATOM 1364 N N . ALA A 1 190 ? -25.653 -8.682 -2.258 1.00 98.25 190 ALA A N 1
ATOM 1365 C CA . ALA A 1 190 ? -25.625 -8.913 -0.812 1.00 98.25 190 ALA A CA 1
ATOM 1366 C C . ALA A 1 190 ? -25.737 -7.595 -0.028 1.00 98.25 190 ALA A C 1
ATOM 1368 O O . ALA A 1 190 ? -26.593 -7.473 0.842 1.00 98.25 190 ALA A O 1
ATOM 1369 N N . ARG A 1 191 ? -24.962 -6.571 -0.392 1.00 98.38 191 ARG A N 1
ATOM 1370 C CA . ARG A 1 191 ? -25.025 -5.232 0.213 1.00 98.38 191 ARG A CA 1
ATOM 1371 C C . ARG A 1 191 ? -26.434 -4.640 0.177 1.00 98.38 191 ARG A C 1
ATOM 1373 O O . ARG A 1 191 ? -26.910 -4.171 1.201 1.00 98.38 191 ARG A O 1
ATOM 1380 N N . ALA A 1 192 ? -27.118 -4.708 -0.964 1.00 98.31 192 ALA A N 1
ATOM 1381 C CA . ALA A 1 192 ? -28.467 -4.160 -1.125 1.00 98.31 192 ALA A CA 1
ATOM 1382 C C . ALA A 1 192 ? -29.500 -4.791 -0.170 1.00 98.31 192 ALA A C 1
ATOM 1384 O O . ALA A 1 192 ? -30.480 -4.149 0.198 1.00 98.31 192 ALA A O 1
ATOM 1385 N N . THR A 1 193 ? -29.291 -6.030 0.292 1.00 97.88 193 THR A N 1
ATOM 1386 C CA . THR A 1 193 ? -30.206 -6.639 1.278 1.00 97.88 193 THR A CA 1
ATOM 1387 C C . THR A 1 193 ? -30.173 -5.931 2.639 1.00 97.88 193 THR A C 1
ATOM 1389 O O . THR A 1 193 ? -31.196 -5.885 3.330 1.00 97.88 193 THR A O 1
ATOM 1392 N N . PHE A 1 194 ? -29.058 -5.274 2.981 1.00 97.62 194 PHE A N 1
ATOM 1393 C CA . PHE A 1 194 ? -28.926 -4.469 4.197 1.00 97.62 194 PHE A CA 1
ATOM 1394 C C . PHE A 1 194 ? -29.670 -3.126 4.134 1.00 97.62 194 PHE A C 1
ATOM 1396 O O . PHE A 1 194 ? -29.892 -2.523 5.181 1.00 97.62 194 PHE A O 1
ATOM 1403 N N . ASP A 1 195 ? -30.167 -2.690 2.968 1.00 96.00 195 ASP A N 1
ATOM 1404 C CA . ASP A 1 195 ? -30.985 -1.468 2.850 1.00 96.00 195 ASP A CA 1
ATOM 1405 C C . ASP A 1 195 ? -32.298 -1.564 3.652 1.00 96.00 195 ASP A C 1
ATOM 1407 O O . ASP A 1 195 ? -32.914 -0.547 3.995 1.00 96.00 195 ASP A O 1
ATOM 1411 N N . SER A 1 196 ? -32.722 -2.788 3.985 1.00 93.56 196 SER A N 1
ATOM 1412 C CA . SER A 1 196 ? -33.880 -3.083 4.836 1.00 93.56 196 SER A CA 1
ATOM 1413 C C . SER A 1 196 ? -33.543 -3.222 6.327 1.00 93.56 196 SER A C 1
ATOM 1415 O O . SER A 1 196 ? -34.442 -3.146 7.164 1.00 93.56 196 SER A O 1
ATOM 1417 N N . VAL A 1 197 ? -32.259 -3.366 6.670 1.00 95.88 197 VAL A N 1
ATOM 1418 C CA . VAL A 1 197 ? -31.789 -3.583 8.041 1.00 95.88 197 VAL A CA 1
ATOM 1419 C C . VAL A 1 197 ? -31.474 -2.239 8.706 1.00 95.88 197 VAL A C 1
ATOM 1421 O O . VAL A 1 197 ? -30.919 -1.322 8.100 1.00 95.88 197 VAL A O 1
ATOM 1424 N N . ARG A 1 198 ? -31.861 -2.081 9.969 1.00 95.19 198 ARG A N 1
ATOM 1425 C CA . ARG A 1 198 ? -31.558 -0.924 10.819 1.00 95.19 198 ARG A CA 1
ATOM 1426 C C . ARG A 1 198 ? -30.913 -1.437 12.099 1.00 95.19 198 ARG A C 1
ATOM 1428 O O . ARG A 1 198 ? -31.617 -1.831 13.028 1.00 95.19 198 ARG A O 1
ATOM 1435 N N . ALA A 1 199 ? -29.584 -1.433 12.122 1.00 92.69 199 ALA A N 1
ATOM 1436 C CA . ALA A 1 199 ? -28.770 -1.787 13.278 1.00 92.69 199 ALA A CA 1
ATOM 1437 C C . ALA A 1 199 ? -27.489 -0.925 13.330 1.00 92.69 199 ALA A C 1
ATOM 1439 O O . ALA A 1 199 ? -27.074 -0.413 12.284 1.00 92.69 199 ALA A O 1
ATOM 1440 N N . PRO A 1 200 ? -26.879 -0.722 14.516 1.00 92.31 200 PRO A N 1
ATOM 1441 C CA . PRO A 1 200 ? -25.747 0.195 14.688 1.00 92.31 200 PRO A CA 1
ATOM 1442 C C . PRO A 1 200 ? -24.507 -0.130 13.848 1.00 92.31 200 PRO A C 1
ATOM 1444 O O . PRO A 1 200 ? -23.738 0.776 13.545 1.00 92.31 200 PRO A O 1
ATOM 1447 N N . GLU A 1 201 ? -24.303 -1.398 13.496 1.00 94.69 201 GLU A N 1
ATOM 1448 C CA . GLU A 1 201 ? -23.145 -1.891 12.744 1.00 94.69 201 GLU A CA 1
ATOM 1449 C C . GLU A 1 201 ? -23.358 -1.940 11.223 1.00 94.69 201 GLU A C 1
ATOM 1451 O O . GLU A 1 201 ? -22.405 -2.155 10.474 1.00 94.69 201 GLU A O 1
ATOM 1456 N N . VAL A 1 202 ? -24.589 -1.729 10.736 1.00 96.25 202 VAL A N 1
ATOM 1457 C CA . VAL A 1 202 ? -24.903 -1.791 9.295 1.00 96.25 202 VAL A CA 1
ATOM 1458 C C . VAL A 1 202 ? -24.034 -0.847 8.456 1.00 96.25 202 VAL A C 1
ATOM 1460 O O . VAL A 1 202 ? -23.575 -1.298 7.408 1.00 96.25 202 VAL A O 1
ATOM 1463 N N . PRO A 1 203 ? -23.742 0.407 8.869 1.00 96.00 203 PRO A N 1
ATOM 1464 C CA . PRO A 1 203 ? -22.840 1.270 8.108 1.00 96.00 203 PRO A CA 1
ATOM 1465 C C . PRO A 1 203 ? -21.472 0.622 7.857 1.00 96.00 203 PRO A C 1
ATOM 1467 O O . PRO A 1 203 ? -21.052 0.538 6.703 1.00 96.00 203 PRO A O 1
ATOM 1470 N N . ALA A 1 204 ? -20.840 0.070 8.900 1.00 95.44 204 ALA A N 1
ATOM 1471 C CA . ALA A 1 204 ? -19.555 -0.625 8.793 1.00 95.44 204 ALA A CA 1
ATOM 1472 C C . ALA A 1 204 ? -19.656 -1.888 7.921 1.00 95.44 204 ALA A C 1
ATOM 1474 O O . ALA A 1 204 ? -18.772 -2.161 7.111 1.00 95.44 204 ALA A O 1
ATOM 1475 N N . VAL A 1 205 ? -20.766 -2.632 8.017 1.00 97.88 205 VAL A N 1
ATOM 1476 C CA . VAL A 1 205 ? -21.016 -3.795 7.152 1.00 97.88 205 VAL A CA 1
ATOM 1477 C C . VAL A 1 205 ? -21.125 -3.396 5.681 1.00 97.88 205 VAL A C 1
ATOM 1479 O O . VAL A 1 205 ? -20.507 -4.025 4.823 1.00 97.88 205 VAL A O 1
ATOM 1482 N N . THR A 1 206 ? -21.889 -2.350 5.362 1.00 97.81 206 THR A N 1
ATOM 1483 C CA . THR A 1 206 ? -22.031 -1.888 3.973 1.00 97.81 206 THR A CA 1
ATOM 1484 C C . THR A 1 206 ? -20.721 -1.353 3.412 1.00 97.81 206 THR A C 1
ATOM 1486 O O . THR A 1 206 ? -20.400 -1.632 2.261 1.00 97.81 206 THR A O 1
ATOM 1489 N N . GLU A 1 207 ? -19.931 -0.671 4.239 1.00 97.25 207 GLU A N 1
ATOM 1490 C CA . GLU A 1 207 ? -18.611 -0.172 3.873 1.00 97.25 207 GLU A CA 1
ATOM 1491 C C . GLU A 1 207 ? -17.624 -1.312 3.570 1.00 97.25 207 GLU A C 1
ATOM 1493 O O . GLU A 1 207 ? -16.909 -1.270 2.569 1.00 97.25 207 GLU A O 1
ATOM 1498 N N . ALA A 1 208 ? -17.626 -2.366 4.390 1.00 98.12 208 ALA A N 1
ATOM 1499 C CA . ALA A 1 208 ? -16.836 -3.571 4.162 1.00 98.12 208 ALA A CA 1
ATOM 1500 C C . ALA A 1 208 ? -17.207 -4.265 2.840 1.00 98.12 208 ALA A C 1
ATOM 1502 O O . ALA A 1 208 ? -16.333 -4.649 2.060 1.00 98.12 208 ALA A O 1
ATOM 1503 N N . LEU A 1 209 ? -18.507 -4.388 2.547 1.00 98.56 209 LEU A N 1
ATOM 1504 C CA . LEU A 1 209 ? -18.987 -4.949 1.279 1.00 98.56 209 LEU A CA 1
ATOM 1505 C C . LEU A 1 209 ? -18.602 -4.065 0.081 1.00 98.56 209 LEU A C 1
ATOM 1507 O O . LEU A 1 209 ? -18.216 -4.592 -0.963 1.00 98.56 209 LEU A O 1
ATOM 1511 N N . ASP A 1 210 ? -18.638 -2.739 0.228 1.00 98.19 210 ASP A N 1
ATOM 1512 C CA . ASP A 1 210 ? -18.181 -1.795 -0.800 1.00 98.19 210 ASP A CA 1
ATOM 1513 C C . ASP A 1 210 ? -16.664 -1.914 -1.054 1.00 98.19 210 ASP A C 1
ATOM 1515 O O . ASP A 1 210 ? -16.221 -1.884 -2.209 1.00 98.19 210 ASP A O 1
ATOM 1519 N N . ALA A 1 211 ? -15.862 -2.136 -0.006 1.00 97.38 211 ALA A N 1
ATOM 1520 C CA . ALA A 1 211 ? -14.425 -2.389 -0.125 1.00 97.38 211 ALA A CA 1
ATOM 1521 C C . ALA A 1 211 ? -14.120 -3.713 -0.849 1.00 97.38 211 ALA A C 1
ATOM 1523 O O . ALA A 1 211 ? -13.280 -3.736 -1.750 1.00 97.38 211 ALA A O 1
ATOM 1524 N N . LEU A 1 212 ? -14.832 -4.798 -0.519 1.00 98.50 212 LEU A N 1
ATOM 1525 C CA . LEU A 1 212 ? -14.715 -6.089 -1.214 1.00 98.50 212 LEU A CA 1
ATOM 1526 C C . LEU A 1 212 ? -15.118 -5.975 -2.692 1.00 98.50 212 LEU A C 1
ATOM 1528 O O . LEU A 1 212 ? -14.446 -6.522 -3.566 1.00 98.50 212 LEU A O 1
ATOM 1532 N N . CYS A 1 213 ? -16.195 -5.243 -2.986 1.00 97.75 213 CYS A N 1
ATOM 1533 C CA . CYS A 1 213 ? -16.637 -4.984 -4.354 1.00 97.75 213 CYS A CA 1
ATOM 1534 C C . CYS A 1 213 ? -15.558 -4.239 -5.156 1.00 97.75 213 CYS A C 1
ATOM 1536 O O . CYS A 1 213 ? -15.152 -4.699 -6.224 1.00 97.75 213 CYS A O 1
ATOM 1538 N N . SER A 1 214 ? -15.039 -3.144 -4.591 1.00 96.25 214 SER A N 1
ATOM 1539 C CA . SER A 1 214 ? -13.969 -2.345 -5.198 1.00 96.25 214 SER A CA 1
ATOM 1540 C C . SER A 1 214 ? -12.701 -3.171 -5.421 1.00 96.25 214 SER A C 1
ATOM 1542 O O . SER A 1 214 ? -12.068 -3.048 -6.466 1.00 96.25 214 SER A O 1
ATOM 1544 N N . GLY A 1 215 ? -12.356 -4.051 -4.475 1.00 96.25 215 GLY A N 1
ATOM 1545 C CA . GLY A 1 215 ? -11.230 -4.976 -4.588 1.00 96.25 215 GLY A CA 1
ATOM 1546 C C . GLY A 1 215 ? -11.312 -5.891 -5.803 1.00 96.25 215 GLY A C 1
ATOM 1547 O O . GLY A 1 215 ? -10.363 -5.964 -6.580 1.00 96.25 215 GLY A O 1
ATOM 1548 N N . ALA A 1 216 ? -12.457 -6.537 -6.021 1.00 97.50 216 ALA A N 1
ATOM 1549 C CA . ALA A 1 216 ? -12.649 -7.403 -7.184 1.00 97.50 216 ALA A CA 1
ATOM 1550 C C . ALA A 1 216 ? -12.541 -6.642 -8.518 1.00 97.50 216 ALA A C 1
ATOM 1552 O O . ALA A 1 216 ? -11.900 -7.121 -9.456 1.00 97.50 216 ALA A O 1
ATOM 1553 N N . GLU A 1 217 ? -13.125 -5.443 -8.606 1.00 95.81 217 GLU A N 1
ATOM 1554 C CA . GLU A 1 217 ? -13.062 -4.608 -9.816 1.00 95.81 217 GLU A CA 1
ATOM 1555 C C . GLU A 1 217 ? -11.637 -4.154 -10.125 1.00 95.81 217 GLU A C 1
ATOM 1557 O O . GLU A 1 217 ? -11.190 -4.232 -11.271 1.00 95.81 217 GLU A O 1
ATOM 1562 N N . GLN A 1 218 ? -10.910 -3.742 -9.089 1.00 94.44 218 GLN A N 1
ATOM 1563 C CA . GLN A 1 218 ? -9.511 -3.343 -9.166 1.00 94.44 218 GLN A CA 1
ATOM 1564 C C . GLN A 1 218 ? -8.616 -4.497 -9.626 1.00 94.44 218 GLN A C 1
ATOM 1566 O O . GLN A 1 218 ? -7.875 -4.339 -10.597 1.00 94.44 218 GLN A O 1
ATOM 1571 N N . ILE A 1 219 ? -8.743 -5.682 -9.017 1.00 95.56 219 ILE A N 1
ATOM 1572 C CA . ILE A 1 219 ? -8.000 -6.881 -9.435 1.00 95.56 219 ILE A CA 1
ATOM 1573 C C . ILE A 1 219 ? -8.291 -7.204 -10.907 1.00 95.56 219 ILE A C 1
ATOM 1575 O O . ILE A 1 219 ? -7.358 -7.419 -11.679 1.00 95.56 219 ILE A O 1
ATOM 1579 N N . CYS A 1 220 ? -9.564 -7.213 -11.322 1.00 95.06 220 CYS A N 1
ATOM 1580 C CA . CYS A 1 220 ? -9.946 -7.496 -12.708 1.00 95.06 220 CYS A CA 1
ATOM 1581 C C . CYS A 1 220 ? -9.351 -6.471 -13.686 1.00 95.06 220 CYS A C 1
ATOM 1583 O O . CYS A 1 220 ? -8.821 -6.849 -14.733 1.00 95.06 220 CYS A O 1
ATOM 1585 N N . SER A 1 221 ? -9.416 -5.182 -13.344 1.00 92.50 221 SER A N 1
ATOM 1586 C CA . SER A 1 221 ? -8.871 -4.105 -14.170 1.00 92.50 221 SER A CA 1
ATOM 1587 C C . SER A 1 221 ? -7.358 -4.235 -14.331 1.00 92.50 221 SER A C 1
ATOM 1589 O O . SER A 1 221 ? -6.868 -4.249 -15.457 1.00 92.50 221 SER A O 1
ATOM 1591 N N . VAL A 1 222 ? -6.614 -4.379 -13.230 1.00 92.12 222 VAL A N 1
ATOM 1592 C CA . VAL A 1 222 ? -5.149 -4.458 -13.295 1.00 92.12 222 VAL A CA 1
ATOM 1593 C C . VAL A 1 222 ? -4.688 -5.737 -13.989 1.00 92.12 222 VAL A C 1
ATOM 1595 O O . VAL A 1 222 ? -3.786 -5.684 -14.820 1.00 92.12 222 VAL A O 1
ATOM 1598 N N . ALA A 1 223 ? -5.328 -6.878 -13.721 1.00 94.62 223 ALA A N 1
ATOM 1599 C CA . ALA A 1 223 ? -5.003 -8.130 -14.399 1.00 94.62 223 ALA A CA 1
ATOM 1600 C C . ALA A 1 223 ? -5.191 -8.027 -15.926 1.00 94.62 223 ALA A C 1
ATOM 1602 O O . ALA A 1 223 ? -4.362 -8.535 -16.682 1.00 94.62 223 ALA A O 1
ATOM 1603 N N . LYS A 1 224 ? -6.226 -7.315 -16.403 1.00 93.94 224 LYS A N 1
ATOM 1604 C CA . LYS A 1 224 ? -6.395 -7.018 -17.839 1.00 93.94 224 LYS A CA 1
ATOM 1605 C C . LYS A 1 224 ? -5.265 -6.151 -18.377 1.00 93.94 224 LYS A C 1
ATOM 1607 O O . LYS A 1 224 ? -4.729 -6.470 -19.434 1.00 93.94 224 LYS A O 1
ATOM 1612 N N . THR A 1 225 ? -4.884 -5.091 -17.669 1.00 90.94 225 THR A N 1
ATOM 1613 C CA . THR A 1 225 ? -3.810 -4.211 -18.143 1.00 90.94 225 THR A CA 1
ATOM 1614 C C . THR A 1 225 ? -2.456 -4.919 -18.173 1.00 90.94 225 THR A C 1
ATOM 1616 O O . THR A 1 225 ? -1.742 -4.811 -19.168 1.00 90.94 225 THR A O 1
ATOM 1619 N N . LEU A 1 226 ? -2.137 -5.731 -17.156 1.00 92.00 226 LEU A N 1
ATOM 1620 C CA . LEU A 1 226 ? -0.950 -6.593 -17.157 1.00 92.00 226 LEU A CA 1
ATOM 1621 C C . LEU A 1 226 ? -0.952 -7.536 -18.364 1.00 92.00 226 LEU A C 1
ATOM 1623 O O . LEU A 1 226 ? 0.051 -7.640 -19.069 1.00 92.00 226 LEU A O 1
ATOM 1627 N N . ALA A 1 227 ? -2.084 -8.190 -18.641 1.00 95.38 227 ALA A N 1
ATOM 1628 C CA . ALA A 1 227 ? -2.211 -9.075 -19.792 1.00 95.38 227 ALA A CA 1
ATOM 1629 C C . ALA A 1 227 ? -1.983 -8.355 -21.128 1.00 95.38 227 ALA A C 1
ATOM 1631 O O . ALA A 1 227 ? -1.303 -8.898 -22.001 1.00 95.38 227 ALA A O 1
ATOM 1632 N N . ILE A 1 228 ? -2.537 -7.148 -21.285 1.00 92.31 228 ILE A N 1
ATOM 1633 C CA . ILE A 1 228 ? -2.362 -6.321 -22.484 1.00 92.31 228 ILE A CA 1
ATOM 1634 C C . ILE A 1 228 ? -0.893 -5.943 -22.649 1.00 92.31 228 ILE A C 1
ATOM 1636 O O . ILE A 1 228 ? -0.330 -6.207 -23.704 1.00 92.31 228 ILE A O 1
ATOM 1640 N N . SER A 1 229 ? -0.238 -5.416 -21.614 1.00 91.31 229 SER A N 1
ATOM 1641 C CA . SER A 1 229 ? 1.153 -4.984 -21.769 1.00 91.31 229 SER A CA 1
ATOM 1642 C C . SER A 1 229 ? 2.112 -6.148 -22.038 1.00 91.31 229 SER A C 1
ATOM 1644 O O . SER A 1 229 ? 3.001 -6.044 -22.881 1.00 91.31 229 SER A O 1
ATOM 1646 N N . LEU A 1 230 ? 1.905 -7.299 -21.389 1.00 94.94 230 LEU A N 1
ATOM 1647 C CA . LEU A 1 230 ? 2.676 -8.510 -21.682 1.00 94.94 230 LEU A CA 1
ATOM 1648 C C . LEU A 1 230 ? 2.466 -8.987 -23.127 1.00 94.94 230 LEU A C 1
ATOM 1650 O O . LEU A 1 230 ? 3.409 -9.461 -23.761 1.00 94.94 230 LEU A O 1
ATOM 1654 N N . ARG A 1 231 ? 1.241 -8.853 -23.655 1.00 96.50 231 ARG A N 1
ATOM 1655 C CA . ARG A 1 231 ? 0.916 -9.172 -25.050 1.00 96.50 231 ARG A CA 1
ATOM 1656 C C . ARG A 1 231 ? 1.597 -8.217 -26.021 1.00 96.50 231 ARG A C 1
ATOM 1658 O O . ARG A 1 231 ? 2.191 -8.672 -26.989 1.00 96.50 231 ARG A O 1
ATOM 1665 N N . GLU A 1 232 ? 1.536 -6.919 -25.753 1.00 94.31 232 GLU A N 1
ATOM 1666 C CA . GLU A 1 232 ? 2.176 -5.907 -26.592 1.00 94.31 232 GLU A CA 1
ATOM 1667 C C . GLU A 1 232 ? 3.694 -6.086 -26.608 1.00 94.31 232 GLU A C 1
ATOM 1669 O O . GLU A 1 232 ? 4.291 -6.093 -27.679 1.00 94.31 232 GLU A O 1
ATOM 1674 N N . HIS A 1 233 ? 4.312 -6.340 -25.450 1.00 95.25 233 HIS A N 1
ATOM 1675 C CA . HIS A 1 233 ? 5.741 -6.634 -25.386 1.00 95.25 233 HIS A CA 1
ATOM 1676 C C . HIS A 1 233 ? 6.103 -7.909 -26.160 1.00 95.25 233 HIS A C 1
ATOM 1678 O O . HIS A 1 233 ? 7.099 -7.926 -26.878 1.00 95.25 233 HIS A O 1
ATOM 1684 N N . HIS A 1 234 ? 5.291 -8.969 -26.053 1.00 97.25 234 HIS A N 1
ATOM 1685 C CA . HIS A 1 234 ? 5.452 -10.183 -26.857 1.00 97.25 234 HIS A CA 1
ATOM 1686 C C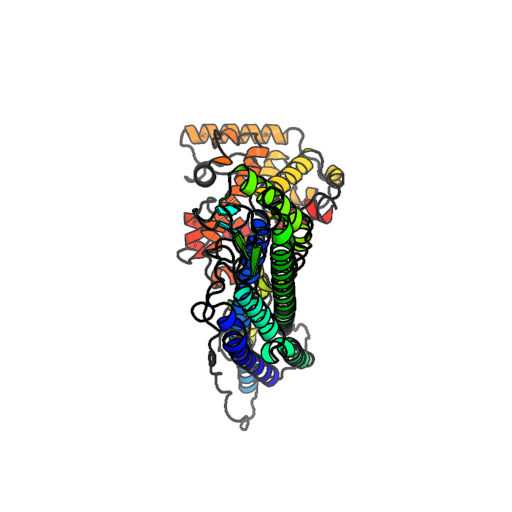 . HIS A 1 234 ? 5.423 -9.885 -28.361 1.00 97.25 234 HIS A C 1
ATOM 1688 O O . HIS A 1 234 ? 6.317 -10.317 -29.091 1.00 97.25 234 HIS A O 1
ATOM 1694 N N . ASP A 1 235 ? 4.403 -9.162 -28.821 1.00 97.50 235 ASP A N 1
ATOM 1695 C CA . ASP A 1 235 ? 4.184 -8.902 -30.242 1.00 97.50 235 ASP A CA 1
ATOM 1696 C C . ASP A 1 235 ? 5.286 -7.992 -30.810 1.00 97.50 235 ASP A C 1
ATOM 1698 O O . ASP A 1 235 ? 5.879 -8.315 -31.841 1.00 97.50 235 ASP A O 1
ATOM 1702 N N . ASP A 1 236 ? 5.647 -6.928 -30.087 1.00 96.62 236 ASP A N 1
ATOM 1703 C CA . ASP A 1 236 ? 6.710 -5.998 -30.479 1.00 96.62 236 ASP A CA 1
ATOM 1704 C C . ASP A 1 236 ? 8.098 -6.679 -30.470 1.00 96.62 236 ASP A C 1
ATOM 1706 O O . ASP A 1 236 ? 8.938 -6.413 -31.337 1.00 96.62 236 ASP A O 1
ATOM 1710 N N . LEU A 1 237 ? 8.347 -7.604 -29.530 1.00 96.81 237 LEU A N 1
ATOM 1711 C CA . LEU A 1 237 ? 9.568 -8.418 -29.489 1.00 96.81 237 LEU A CA 1
ATOM 1712 C C . LEU A 1 237 ? 9.648 -9.401 -30.663 1.00 96.81 237 LEU A C 1
ATOM 1714 O O . LEU A 1 237 ? 10.711 -9.561 -31.271 1.00 96.81 237 LEU A O 1
ATOM 1718 N N . ALA A 1 238 ? 8.538 -10.054 -31.008 1.00 97.81 238 ALA A N 1
ATOM 1719 C CA . ALA A 1 238 ? 8.479 -10.937 -32.166 1.00 97.81 238 ALA A CA 1
ATOM 1720 C C . ALA A 1 238 ? 8.700 -10.156 -33.473 1.00 97.81 238 ALA A C 1
ATOM 1722 O O . ALA A 1 238 ? 9.462 -10.596 -34.340 1.00 97.81 238 ALA A O 1
ATOM 1723 N N . GLU A 1 239 ? 8.081 -8.980 -33.600 1.00 97.88 239 GLU A N 1
ATOM 1724 C CA . GLU A 1 239 ? 8.225 -8.107 -34.763 1.00 97.88 239 GLU A CA 1
ATOM 1725 C C . GLU A 1 239 ? 9.676 -7.659 -34.956 1.00 97.88 239 GLU A C 1
ATOM 1727 O O . GLU A 1 239 ? 10.235 -7.849 -36.041 1.00 97.88 239 GLU A O 1
ATOM 1732 N N . VAL A 1 240 ? 10.331 -7.136 -33.910 1.00 97.31 240 VAL A N 1
ATOM 1733 C CA . VAL A 1 240 ? 11.712 -6.653 -34.046 1.00 97.31 240 VAL A CA 1
ATOM 1734 C C . VAL A 1 240 ? 12.687 -7.781 -34.376 1.00 97.31 240 VAL A C 1
ATOM 1736 O O . VAL A 1 240 ? 13.594 -7.583 -35.183 1.00 97.31 240 VAL A O 1
ATOM 1739 N N . ARG A 1 241 ? 12.485 -8.990 -33.837 1.00 96.94 241 ARG A N 1
ATOM 1740 C CA . ARG A 1 241 ? 13.313 -10.157 -34.182 1.00 96.94 241 ARG A CA 1
ATOM 1741 C C . ARG A 1 241 ? 13.168 -10.550 -35.646 1.00 96.94 241 ARG A C 1
ATOM 1743 O O . ARG A 1 241 ? 14.170 -10.835 -36.300 1.00 96.94 241 ARG A O 1
ATOM 1750 N N . ASN A 1 242 ? 11.950 -10.517 -36.181 1.00 97.50 242 ASN A N 1
ATOM 1751 C CA . ASN A 1 242 ? 11.711 -10.765 -37.603 1.00 97.50 242 ASN A CA 1
ATOM 1752 C C . ASN A 1 242 ? 12.312 -9.654 -38.484 1.00 97.50 242 ASN A C 1
ATOM 1754 O O . ASN A 1 242 ? 12.876 -9.943 -39.543 1.00 97.50 242 ASN A O 1
ATOM 1758 N N . GLY A 1 243 ? 12.256 -8.398 -38.032 1.00 97.50 243 GLY A N 1
ATOM 1759 C CA . GLY A 1 243 ? 12.922 -7.268 -38.684 1.00 97.50 243 GLY A CA 1
ATOM 1760 C C . GLY A 1 243 ? 14.441 -7.444 -38.744 1.00 97.50 243 GLY A C 1
ATOM 1761 O O . GLY A 1 243 ? 15.030 -7.331 -39.817 1.00 97.50 243 GLY A O 1
ATOM 1762 N N . ILE A 1 244 ? 15.068 -7.812 -37.623 1.00 96.56 244 ILE A N 1
ATOM 1763 C CA . ILE A 1 244 ? 16.506 -8.117 -37.527 1.00 96.56 244 ILE A CA 1
ATOM 1764 C C . ILE A 1 244 ? 16.875 -9.282 -38.455 1.00 96.56 244 ILE A C 1
ATOM 1766 O O . ILE A 1 244 ? 17.835 -9.177 -39.218 1.00 96.56 244 ILE A O 1
ATOM 1770 N N . ALA A 1 245 ? 16.101 -10.373 -38.443 1.00 96.56 245 ALA A N 1
ATOM 1771 C CA . ALA A 1 245 ? 16.329 -11.514 -39.329 1.00 96.56 245 ALA A CA 1
ATOM 1772 C C . ALA A 1 245 ? 16.266 -11.115 -40.815 1.00 96.56 245 ALA A C 1
ATOM 1774 O O . ALA A 1 245 ? 17.067 -11.581 -41.622 1.00 96.56 245 ALA A O 1
ATOM 1775 N N . THR A 1 246 ? 15.357 -10.207 -41.173 1.00 97.44 246 THR A N 1
ATOM 1776 C CA . THR A 1 246 ? 15.250 -9.667 -42.536 1.00 97.44 246 THR A CA 1
ATOM 1777 C C . THR A 1 246 ? 16.451 -8.781 -42.885 1.00 97.44 246 THR A C 1
ATOM 1779 O O . THR A 1 246 ? 17.041 -8.933 -43.955 1.00 97.44 246 THR A O 1
ATOM 1782 N N . ALA A 1 247 ? 16.854 -7.886 -41.979 1.00 96.44 247 ALA A N 1
ATOM 1783 C CA . ALA A 1 247 ? 17.980 -6.970 -42.175 1.00 96.44 247 ALA A CA 1
ATOM 1784 C C . ALA A 1 247 ? 19.332 -7.695 -42.314 1.00 96.44 247 ALA A C 1
ATOM 1786 O O . ALA A 1 247 ? 20.227 -7.212 -43.016 1.00 96.44 247 ALA A O 1
ATOM 1787 N N . ALA A 1 248 ? 19.463 -8.883 -41.710 1.00 95.38 248 ALA A N 1
ATOM 1788 C CA . ALA A 1 248 ? 20.660 -9.715 -41.782 1.00 95.38 248 ALA A CA 1
ATOM 1789 C C . ALA A 1 248 ? 21.105 -10.023 -43.224 1.00 95.38 248 ALA A C 1
ATOM 1791 O O . ALA A 1 248 ? 22.304 -10.085 -43.487 1.00 95.38 248 ALA A O 1
ATOM 1792 N N . ALA A 1 249 ? 20.171 -10.130 -44.178 1.00 94.12 249 ALA A N 1
ATOM 1793 C CA . ALA A 1 249 ? 20.479 -10.379 -45.591 1.00 94.12 249 ALA A CA 1
ATOM 1794 C C . ALA A 1 249 ? 21.361 -9.288 -46.232 1.00 94.12 249 ALA A C 1
ATOM 1796 O O . ALA A 1 249 ? 22.059 -9.545 -47.210 1.00 94.12 249 ALA A O 1
ATOM 1797 N N . THR A 1 250 ? 21.342 -8.072 -45.681 1.00 93.12 250 THR A N 1
ATOM 1798 C CA . THR A 1 250 ? 22.135 -6.926 -46.160 1.00 93.12 250 THR A CA 1
ATOM 1799 C C . THR A 1 250 ? 23.254 -6.516 -45.202 1.00 93.12 250 THR A C 1
ATOM 1801 O O . THR A 1 250 ? 23.983 -5.569 -45.485 1.00 93.12 250 THR A O 1
ATOM 1804 N N . ALA A 1 251 ? 23.414 -7.227 -44.083 1.00 94.06 251 ALA A N 1
ATOM 1805 C CA . ALA A 1 251 ? 24.305 -6.839 -42.992 1.00 94.06 251 ALA A CA 1
ATOM 1806 C C . ALA A 1 251 ? 25.806 -7.045 -43.293 1.00 94.06 251 ALA A C 1
ATOM 1808 O O . ALA A 1 251 ? 26.654 -6.520 -42.577 1.00 94.06 251 ALA A O 1
ATOM 1809 N N . PHE A 1 252 ? 26.147 -7.766 -44.370 1.00 95.00 252 PHE A N 1
ATOM 1810 C CA . PHE A 1 252 ? 27.525 -8.156 -44.709 1.00 95.00 252 PHE A CA 1
ATOM 1811 C C . PHE A 1 252 ? 27.952 -7.669 -46.110 1.00 95.00 252 PHE A C 1
ATOM 1813 O O . PHE A 1 252 ? 28.219 -8.478 -47.001 1.00 95.00 252 PHE A O 1
ATOM 1820 N N . PRO A 1 253 ? 28.051 -6.346 -46.347 1.00 92.69 253 PRO A N 1
ATOM 1821 C CA . PRO A 1 253 ? 28.282 -5.783 -47.683 1.00 92.69 253 PRO A CA 1
ATOM 1822 C C . PRO A 1 253 ? 29.641 -6.148 -48.308 1.00 92.69 253 PRO A C 1
ATOM 1824 O O . PRO A 1 253 ? 29.787 -6.085 -49.527 1.00 92.69 253 PRO A O 1
ATOM 1827 N N . ALA A 1 254 ? 30.633 -6.543 -47.503 1.00 92.88 254 ALA A N 1
ATOM 1828 C CA . ALA A 1 254 ? 31.944 -6.987 -47.986 1.00 92.88 254 ALA A CA 1
ATOM 1829 C C . ALA A 1 254 ? 31.930 -8.398 -48.609 1.00 92.88 254 ALA A C 1
ATOM 1831 O O . ALA A 1 254 ? 32.915 -8.801 -49.228 1.00 92.88 254 ALA A O 1
ATOM 1832 N N . HIS A 1 255 ? 30.819 -9.131 -48.478 1.00 91.38 255 HIS A N 1
ATOM 1833 C CA . HIS A 1 255 ? 30.667 -10.524 -48.903 1.00 91.38 255 HIS A CA 1
ATOM 1834 C C . HIS A 1 255 ? 29.533 -10.678 -49.938 1.00 91.38 255 HIS A C 1
ATOM 1836 O O . HIS A 1 255 ? 28.545 -11.371 -49.684 1.00 91.38 255 HIS A O 1
ATOM 1842 N N . PRO A 1 256 ? 29.618 -10.021 -51.115 1.00 89.81 256 PRO A N 1
ATOM 1843 C CA . PRO A 1 256 ? 28.550 -10.077 -52.108 1.00 89.81 256 PRO A CA 1
ATOM 1844 C C . PRO A 1 256 ? 28.374 -11.500 -52.657 1.00 89.81 256 PRO A C 1
ATOM 1846 O O . PRO A 1 256 ? 29.337 -12.140 -53.075 1.00 89.81 256 PRO A O 1
ATOM 1849 N N . GLY A 1 257 ? 27.127 -11.975 -52.698 1.00 88.50 257 GLY A N 1
ATOM 1850 C CA . GLY A 1 257 ? 26.783 -13.301 -53.224 1.00 88.50 257 GLY A CA 1
ATOM 1851 C C . GLY A 1 257 ? 27.040 -14.467 -52.264 1.00 88.50 257 GLY A C 1
ATOM 1852 O O . GLY A 1 257 ? 26.915 -15.613 -52.684 1.00 88.50 257 GLY A O 1
ATOM 1853 N N . VAL A 1 258 ? 27.394 -14.193 -51.005 1.00 93.94 258 VAL A N 1
ATOM 1854 C CA . VAL A 1 258 ? 27.467 -15.210 -49.948 1.00 93.94 258 VAL A CA 1
ATOM 1855 C C . VAL A 1 258 ? 26.066 -15.558 -49.453 1.00 93.94 258 VAL A C 1
ATOM 1857 O O . VAL A 1 258 ? 25.227 -14.676 -49.267 1.00 93.94 258 VAL A O 1
ATOM 1860 N N . ASP A 1 259 ? 25.831 -16.845 -49.200 1.00 94.44 259 ASP A N 1
ATOM 1861 C CA . ASP A 1 259 ? 24.587 -17.319 -48.601 1.00 94.44 259 ASP A CA 1
ATOM 1862 C C . ASP A 1 259 ? 24.490 -16.851 -47.139 1.00 94.44 259 ASP A C 1
ATOM 1864 O O . ASP A 1 259 ? 25.317 -17.204 -46.291 1.00 94.44 259 ASP A O 1
ATOM 1868 N N . ILE A 1 260 ? 23.462 -16.049 -46.852 1.00 96.56 260 ILE A N 1
ATOM 1869 C CA . ILE A 1 260 ? 23.104 -15.585 -45.509 1.00 96.56 260 ILE A CA 1
ATOM 1870 C C . ILE A 1 260 ? 21.707 -16.104 -45.195 1.00 96.56 260 ILE A C 1
ATOM 1872 O O . ILE A 1 260 ? 20.752 -15.832 -45.924 1.00 96.56 260 ILE A O 1
ATOM 1876 N N . THR A 1 261 ? 21.573 -16.828 -44.089 1.00 96.31 261 THR A N 1
ATOM 1877 C CA . THR A 1 261 ? 20.277 -17.311 -43.606 1.00 96.31 261 THR A CA 1
ATOM 1878 C C . THR A 1 261 ? 20.038 -16.813 -42.196 1.00 96.31 261 THR A C 1
ATOM 1880 O O . THR A 1 261 ? 20.905 -16.969 -41.340 1.00 96.31 261 THR A O 1
ATOM 1883 N N . ALA A 1 262 ? 18.852 -16.272 -41.934 1.00 96.75 262 ALA A N 1
ATOM 1884 C CA . ALA A 1 262 ? 18.437 -15.882 -40.597 1.00 96.75 262 ALA A CA 1
ATOM 1885 C C . ALA A 1 262 ? 17.185 -16.653 -40.175 1.00 96.75 262 ALA A C 1
ATOM 1887 O O . ALA A 1 262 ? 16.272 -16.863 -40.975 1.00 96.75 262 ALA A O 1
ATOM 1888 N N . ARG A 1 263 ? 17.142 -17.068 -38.910 1.00 95.50 263 ARG A N 1
ATOM 1889 C CA . ARG A 1 263 ? 15.978 -17.710 -38.286 1.00 95.50 263 ARG A CA 1
ATOM 1890 C C . ARG A 1 263 ? 15.714 -17.095 -36.921 1.00 95.50 263 ARG A C 1
ATOM 1892 O O . ARG A 1 263 ? 16.650 -16.693 -36.233 1.00 95.50 263 ARG A O 1
ATOM 1899 N N . THR A 1 264 ? 14.453 -17.068 -36.521 1.00 95.81 264 THR A N 1
ATOM 1900 C CA . THR A 1 264 ? 14.029 -16.653 -35.184 1.00 95.81 264 THR A CA 1
ATOM 1901 C C . THR A 1 264 ? 13.577 -17.874 -34.386 1.00 95.81 264 THR A C 1
ATOM 1903 O O . THR A 1 264 ? 13.021 -18.824 -34.941 1.00 95.81 264 THR A O 1
ATOM 1906 N N . ASP A 1 265 ? 13.851 -17.871 -33.085 1.00 93.94 265 ASP A N 1
ATOM 1907 C CA . ASP A 1 265 ? 13.296 -18.820 -32.123 1.00 93.94 265 ASP A CA 1
ATOM 1908 C C . ASP A 1 265 ? 12.663 -18.087 -30.927 1.00 93.94 265 ASP A C 1
ATOM 1910 O O . ASP A 1 265 ? 12.501 -16.862 -30.932 1.00 93.94 265 ASP A O 1
ATOM 1914 N N . ASP A 1 266 ? 12.278 -18.851 -29.903 1.00 93.75 266 ASP A N 1
ATOM 1915 C CA . ASP A 1 266 ? 11.633 -18.338 -28.692 1.00 93.75 266 ASP A CA 1
ATOM 1916 C C . ASP A 1 266 ? 12.439 -17.242 -27.981 1.00 93.75 266 ASP A C 1
ATOM 1918 O O . ASP A 1 266 ? 11.864 -16.344 -27.365 1.00 93.75 266 ASP A O 1
ATOM 1922 N N . THR A 1 267 ? 13.766 -17.292 -28.094 1.00 93.94 267 THR A N 1
ATOM 1923 C CA . THR A 1 267 ? 14.719 -16.487 -27.325 1.00 93.94 267 THR A CA 1
ATOM 1924 C C . THR A 1 267 ? 15.612 -15.586 -28.161 1.00 93.94 267 THR A C 1
ATOM 1926 O O . THR A 1 267 ? 16.184 -14.634 -27.627 1.00 93.94 267 THR A O 1
ATOM 1929 N N . SER A 1 268 ? 15.830 -15.897 -29.439 1.00 94.00 268 SER A N 1
ATOM 1930 C CA . SER A 1 268 ? 16.931 -15.313 -30.204 1.00 94.00 268 SER A CA 1
ATOM 1931 C C . SER A 1 268 ? 16.703 -15.296 -31.719 1.00 94.00 268 SER A C 1
ATOM 1933 O O . SER A 1 268 ? 15.833 -15.975 -32.264 1.00 94.00 268 SER A O 1
ATOM 1935 N N . VAL A 1 269 ? 17.527 -14.507 -32.406 1.00 96.31 269 VAL A N 1
ATOM 1936 C CA . VAL A 1 269 ? 17.747 -14.526 -33.852 1.00 96.31 269 VAL A CA 1
ATOM 1937 C C . VAL A 1 269 ? 19.108 -15.162 -34.116 1.00 96.31 269 VAL A C 1
ATOM 1939 O O . VAL A 1 269 ? 20.110 -14.754 -33.532 1.00 96.31 269 VAL A O 1
ATOM 1942 N N . HIS A 1 270 ? 19.156 -16.137 -35.018 1.00 95.44 270 HIS A N 1
ATOM 1943 C CA . HIS A 1 270 ? 20.392 -16.792 -35.444 1.00 95.44 270 HIS A CA 1
ATOM 1944 C C . HIS A 1 270 ? 20.655 -16.457 -36.902 1.00 95.44 270 HIS A C 1
ATOM 1946 O O . HIS A 1 270 ? 19.806 -16.728 -37.752 1.00 95.44 270 HIS A O 1
ATOM 1952 N N . VAL A 1 271 ? 21.819 -15.881 -37.177 1.00 96.56 271 VAL A N 1
ATOM 1953 C CA . VAL A 1 271 ? 22.261 -15.446 -38.502 1.00 96.56 271 VAL A CA 1
ATOM 1954 C C . VAL A 1 271 ? 23.461 -16.289 -38.909 1.00 96.56 271 VAL A C 1
ATOM 1956 O O . VAL A 1 271 ? 24.561 -16.078 -38.412 1.00 96.56 271 VAL A O 1
ATOM 1959 N N . SER A 1 272 ? 23.268 -17.236 -39.819 1.00 96.69 272 SER A N 1
ATOM 1960 C CA . SER A 1 272 ? 24.351 -18.063 -40.352 1.00 96.69 272 SER A CA 1
ATOM 1961 C C . SER A 1 272 ? 24.884 -17.452 -41.648 1.00 96.69 272 SER A C 1
ATOM 1963 O O . SER A 1 272 ? 24.106 -17.126 -42.548 1.00 96.69 272 SER A O 1
ATOM 1965 N N . VAL A 1 273 ? 26.206 -17.294 -41.741 1.00 96.69 273 VAL A N 1
ATOM 1966 C CA . VAL A 1 273 ? 26.879 -16.642 -42.874 1.00 96.69 273 VAL A CA 1
ATOM 1967 C C . VAL A 1 273 ? 27.907 -17.591 -43.477 1.00 96.69 273 VAL A C 1
ATOM 1969 O O . VAL A 1 273 ? 28.855 -18.001 -42.804 1.00 96.69 273 VAL A O 1
ATOM 1972 N N . ALA A 1 274 ? 27.756 -17.916 -44.764 1.00 96.06 274 ALA A N 1
ATOM 1973 C CA . ALA A 1 274 ? 28.630 -18.839 -45.492 1.00 96.06 274 ALA A CA 1
ATOM 1974 C C . ALA A 1 274 ? 30.013 -18.240 -45.854 1.00 96.06 274 ALA A C 1
ATOM 1976 O O . ALA A 1 274 ? 30.534 -18.457 -46.947 1.00 96.06 274 ALA A O 1
ATOM 1977 N N . ALA A 1 275 ? 30.614 -17.470 -44.943 1.00 93.50 275 ALA A N 1
ATOM 1978 C CA . ALA A 1 275 ? 31.922 -16.843 -45.095 1.00 93.50 275 ALA A CA 1
ATOM 1979 C C . ALA A 1 275 ? 32.671 -16.742 -43.757 1.00 93.50 275 ALA A C 1
ATOM 1981 O O . ALA A 1 275 ? 32.082 -16.806 -42.676 1.00 93.50 275 ALA A O 1
ATOM 1982 N N . ASN A 1 276 ? 33.990 -16.554 -43.842 1.00 93.19 276 ASN A N 1
ATOM 1983 C CA . ASN A 1 276 ? 34.798 -16.137 -42.698 1.00 93.19 276 ASN A CA 1
ATOM 1984 C C . ASN A 1 276 ? 34.628 -14.631 -42.502 1.00 93.19 276 ASN A C 1
ATOM 1986 O O . ASN A 1 276 ? 34.873 -13.860 -43.430 1.00 93.19 276 ASN A O 1
ATOM 1990 N N . LEU A 1 277 ? 34.240 -14.226 -41.297 1.00 93.31 277 LEU A N 1
ATOM 1991 C CA . LEU A 1 277 ? 33.975 -12.830 -40.969 1.00 93.31 277 LEU A CA 1
ATOM 1992 C C . LEU A 1 277 ? 35.153 -12.219 -40.210 1.00 93.31 277 LEU A C 1
ATOM 1994 O O . LEU A 1 277 ? 35.710 -12.827 -39.295 1.00 93.31 277 LEU A O 1
ATOM 1998 N N . SER A 1 278 ? 35.533 -11.008 -40.602 1.00 92.56 278 SER A N 1
ATOM 1999 C CA . SER A 1 278 ? 36.457 -10.165 -39.847 1.00 92.56 278 SER A CA 1
ATOM 2000 C C . SER A 1 278 ? 35.725 -9.414 -38.731 1.00 92.56 278 SER A C 1
ATOM 2002 O O . SER A 1 278 ? 34.501 -9.297 -38.736 1.00 92.56 278 SER A O 1
ATOM 2004 N N . GLN A 1 279 ? 36.472 -8.811 -37.803 1.00 89.81 279 GLN A N 1
ATOM 2005 C CA . GLN A 1 279 ? 35.873 -7.952 -36.775 1.00 89.81 279 GLN A CA 1
ATOM 2006 C C . GLN A 1 279 ? 35.126 -6.744 -37.371 1.00 89.81 279 GLN A C 1
ATOM 2008 O O . GLN A 1 279 ? 34.156 -6.272 -36.785 1.00 89.81 279 GLN A O 1
ATOM 2013 N N . VAL A 1 280 ? 35.565 -6.252 -38.536 1.00 92.50 280 VAL A N 1
ATOM 2014 C CA . VAL A 1 280 ? 34.906 -5.147 -39.250 1.00 92.50 280 VAL A CA 1
ATOM 2015 C C . VAL A 1 280 ? 33.570 -5.600 -39.839 1.00 92.50 280 VAL A C 1
ATOM 2017 O O . VAL A 1 280 ? 32.606 -4.843 -39.789 1.00 92.50 280 VAL A O 1
ATOM 2020 N N . ASP A 1 281 ? 33.486 -6.836 -40.341 1.00 94.12 281 ASP A N 1
ATOM 2021 C CA . ASP A 1 281 ? 32.225 -7.398 -40.840 1.00 94.12 281 ASP A CA 1
ATOM 2022 C C . ASP A 1 281 ? 31.192 -7.520 -39.717 1.00 94.12 281 ASP A C 1
ATOM 2024 O O . ASP A 1 281 ? 30.045 -7.125 -39.900 1.00 94.12 281 ASP A O 1
ATOM 2028 N N . ILE A 1 282 ? 31.616 -8.003 -38.542 1.00 92.38 282 ILE A N 1
ATOM 2029 C CA . ILE A 1 282 ? 30.756 -8.089 -37.354 1.00 92.38 282 ILE A CA 1
ATOM 2030 C C . ILE A 1 282 ? 30.305 -6.700 -36.898 1.00 92.38 282 ILE A C 1
ATOM 2032 O O . ILE A 1 282 ? 29.121 -6.500 -36.666 1.00 92.38 282 ILE A O 1
ATOM 2036 N N . PHE A 1 283 ? 31.213 -5.721 -36.842 1.00 90.38 283 PHE A N 1
ATOM 2037 C CA . PHE A 1 283 ? 30.864 -4.351 -36.458 1.00 90.38 283 PHE A CA 1
ATOM 2038 C C . PHE A 1 283 ? 29.820 -3.720 -37.395 1.00 90.38 283 PHE A C 1
ATOM 2040 O O . PHE A 1 283 ? 28.861 -3.114 -36.928 1.00 90.38 283 PHE A O 1
ATOM 2047 N N . ASN A 1 284 ? 29.985 -3.878 -38.712 1.00 91.56 284 ASN A N 1
ATOM 2048 C CA . ASN A 1 284 ? 29.026 -3.353 -39.689 1.00 91.56 284 ASN A CA 1
ATOM 2049 C C . ASN A 1 284 ? 27.664 -4.051 -39.586 1.00 91.56 284 ASN A C 1
ATOM 2051 O O . ASN A 1 284 ? 26.627 -3.401 -39.720 1.00 91.56 284 ASN A O 1
ATOM 2055 N N . ALA A 1 285 ? 27.664 -5.364 -39.342 1.00 93.31 285 ALA A N 1
ATOM 2056 C CA . ALA A 1 285 ? 26.433 -6.104 -39.122 1.00 93.31 285 ALA A CA 1
ATOM 2057 C C . ALA A 1 285 ? 25.726 -5.621 -37.852 1.00 93.31 285 ALA A C 1
ATOM 2059 O O . ALA A 1 285 ? 24.547 -5.277 -37.914 1.00 93.31 285 ALA A O 1
ATOM 2060 N N . ASP A 1 286 ? 26.450 -5.510 -36.737 1.00 91.56 286 ASP A N 1
ATOM 2061 C CA . ASP A 1 286 ? 25.921 -4.998 -35.473 1.00 91.56 286 ASP A CA 1
ATOM 2062 C C . ASP A 1 286 ? 25.299 -3.604 -35.648 1.00 91.56 286 ASP A C 1
ATOM 2064 O O . ASP A 1 286 ? 24.205 -3.373 -35.144 1.00 91.56 286 ASP A O 1
ATOM 2068 N N . ASP A 1 287 ? 25.921 -2.697 -36.410 1.00 92.50 287 ASP A N 1
ATOM 2069 C CA . ASP A 1 287 ? 25.377 -1.355 -36.681 1.00 92.50 287 ASP A CA 1
ATOM 2070 C C . ASP A 1 287 ? 24.020 -1.398 -37.413 1.00 92.50 287 ASP A C 1
ATOM 2072 O O . ASP A 1 287 ? 23.058 -0.731 -37.013 1.00 92.50 287 ASP A O 1
ATOM 2076 N N . ILE A 1 288 ? 23.895 -2.244 -38.441 1.00 94.62 288 ILE A N 1
ATOM 2077 C CA . ILE A 1 288 ? 22.650 -2.418 -39.210 1.00 94.62 288 ILE A CA 1
ATOM 2078 C C . ILE A 1 288 ? 21.552 -3.064 -38.353 1.00 94.62 288 ILE A C 1
ATOM 2080 O O . ILE A 1 288 ? 20.396 -2.617 -38.362 1.00 94.62 288 ILE A O 1
ATOM 2084 N N . LEU A 1 289 ? 21.890 -4.109 -37.593 1.00 94.75 289 LEU A N 1
ATOM 2085 C CA . LEU A 1 289 ? 20.933 -4.806 -36.731 1.00 94.75 289 LEU A CA 1
ATOM 2086 C C . LEU A 1 289 ? 20.492 -3.917 -35.557 1.00 94.75 289 LEU A C 1
ATOM 2088 O O . LEU A 1 289 ? 19.300 -3.847 -35.249 1.00 94.75 289 LEU A O 1
ATOM 2092 N N . ASN A 1 290 ? 21.419 -3.165 -34.963 1.00 92.81 290 ASN A N 1
ATOM 2093 C CA . ASN A 1 290 ? 21.135 -2.197 -33.908 1.00 92.81 290 ASN A CA 1
ATOM 2094 C C . ASN A 1 290 ? 20.252 -1.047 -34.414 1.00 92.81 290 ASN A C 1
ATOM 2096 O O . ASN A 1 290 ? 19.287 -0.669 -33.752 1.00 92.81 290 ASN A O 1
ATOM 2100 N N . THR A 1 291 ? 20.512 -0.538 -35.622 1.00 95.25 291 THR A N 1
ATOM 2101 C CA . THR A 1 291 ? 19.645 0.458 -36.275 1.00 95.25 291 THR A CA 1
ATOM 2102 C C . THR A 1 291 ? 18.229 -0.083 -36.477 1.00 95.25 291 THR A C 1
ATOM 2104 O O . THR A 1 291 ? 17.249 0.620 -36.227 1.00 95.25 291 THR A O 1
ATOM 2107 N N . THR A 1 292 ? 18.100 -1.351 -36.876 1.00 96.44 292 THR A N 1
ATOM 2108 C CA . THR A 1 292 ? 16.795 -2.015 -37.029 1.00 96.44 292 THR A CA 1
ATOM 2109 C C . THR A 1 292 ? 16.044 -2.085 -35.697 1.00 96.44 292 THR A C 1
ATOM 2111 O O . THR A 1 292 ? 14.857 -1.767 -35.647 1.00 96.44 292 THR A O 1
ATOM 2114 N N . PHE A 1 293 ? 16.732 -2.429 -34.603 1.00 95.38 293 PHE A N 1
ATOM 2115 C CA . PHE A 1 293 ? 16.145 -2.412 -33.263 1.00 95.38 293 PHE A CA 1
ATOM 2116 C C . PHE A 1 293 ? 15.731 -1.007 -32.821 1.00 95.38 293 PHE A C 1
ATOM 2118 O O . PHE A 1 293 ? 14.591 -0.822 -32.403 1.00 95.38 293 PHE A O 1
ATOM 2125 N N . HIS A 1 294 ? 16.601 -0.005 -32.939 1.00 94.19 294 HIS A N 1
ATOM 2126 C CA . HIS A 1 294 ? 16.295 1.356 -32.487 1.00 94.19 294 HIS A CA 1
ATOM 2127 C C . HIS A 1 294 ? 15.150 2.021 -33.260 1.00 94.19 294 HIS A C 1
ATOM 2129 O O . HIS A 1 294 ? 14.454 2.861 -32.698 1.00 94.19 294 HIS A O 1
ATOM 2135 N N . ASN A 1 295 ? 14.917 1.612 -34.508 1.00 95.56 295 ASN A N 1
ATOM 2136 C CA . ASN A 1 295 ? 13.784 2.073 -35.311 1.00 95.56 295 ASN A CA 1
ATOM 2137 C C . ASN A 1 295 ? 12.493 1.266 -35.073 1.00 95.56 295 ASN A C 1
ATOM 2139 O O . ASN A 1 295 ? 11.470 1.556 -35.692 1.00 95.56 295 ASN A O 1
ATOM 2143 N N . SER A 1 296 ? 12.527 0.242 -34.215 1.00 95.81 296 SER A N 1
ATOM 2144 C CA . SER A 1 296 ? 11.364 -0.596 -33.921 1.00 95.81 296 SER A CA 1
ATOM 2145 C C . SER A 1 296 ? 10.388 0.068 -32.947 1.00 95.81 296 SER A C 1
ATOM 2147 O O . SER A 1 296 ? 10.742 0.940 -32.141 1.00 95.81 296 SER A O 1
ATOM 2149 N N . ARG A 1 297 ? 9.142 -0.417 -32.961 1.00 94.19 297 ARG A N 1
ATOM 2150 C CA . ARG A 1 297 ? 8.135 -0.055 -31.958 1.00 94.19 297 ARG A CA 1
ATOM 2151 C C . ARG A 1 297 ? 8.578 -0.437 -30.545 1.00 94.19 297 ARG A C 1
ATOM 2153 O O . ARG A 1 297 ? 8.429 0.383 -29.644 1.00 94.19 297 ARG A O 1
ATOM 2160 N N . LEU A 1 298 ? 9.207 -1.604 -30.369 1.00 94.00 298 LEU A N 1
ATOM 2161 C CA . LEU A 1 298 ? 9.719 -2.056 -29.072 1.00 94.00 298 LEU A CA 1
ATOM 2162 C C . LEU A 1 298 ? 10.670 -1.029 -28.447 1.00 94.00 298 LEU A C 1
ATOM 2164 O O . LEU A 1 298 ? 10.489 -0.632 -27.299 1.00 94.00 298 LEU A O 1
ATOM 2168 N N . ALA A 1 299 ? 11.658 -0.550 -29.211 1.00 92.56 299 ALA A N 1
ATOM 2169 C CA . ALA A 1 299 ? 12.588 0.467 -28.724 1.00 92.56 299 ALA A CA 1
ATOM 2170 C C . ALA A 1 299 ? 11.878 1.789 -28.390 1.00 92.56 299 ALA A C 1
ATOM 2172 O O . ALA A 1 299 ? 12.236 2.446 -27.414 1.00 92.56 299 ALA A O 1
ATOM 2173 N N . THR A 1 300 ? 10.843 2.160 -29.149 1.00 90.00 300 THR A N 1
ATOM 2174 C CA . THR A 1 300 ? 10.026 3.355 -28.881 1.00 90.00 300 THR A CA 1
ATOM 2175 C C . THR A 1 300 ? 9.249 3.227 -27.566 1.00 90.00 300 THR A C 1
ATOM 2177 O O . THR A 1 300 ? 9.275 4.145 -26.750 1.00 90.00 300 THR A O 1
ATOM 2180 N N . VAL A 1 301 ? 8.602 2.083 -27.321 1.00 87.19 301 VAL A N 1
ATOM 2181 C CA . VAL A 1 301 ? 7.842 1.821 -26.084 1.00 87.19 301 VAL A CA 1
ATOM 2182 C C . VAL A 1 301 ? 8.769 1.795 -24.868 1.00 87.19 301 VAL A C 1
ATOM 2184 O O . VAL A 1 301 ? 8.472 2.429 -23.859 1.00 87.19 301 VAL A O 1
ATOM 2187 N N . LEU A 1 302 ? 9.917 1.120 -24.978 1.00 88.75 302 LEU A N 1
ATOM 2188 C CA . LEU A 1 302 ? 10.881 0.985 -23.883 1.00 88.75 302 LEU A CA 1
ATOM 2189 C C . LEU A 1 302 ? 11.649 2.279 -23.568 1.00 88.75 302 LEU A C 1
ATOM 2191 O O . LEU A 1 302 ? 12.093 2.459 -22.436 1.00 88.75 302 LEU A O 1
ATOM 2195 N N . SER A 1 303 ? 11.825 3.173 -24.547 1.00 83.12 303 SER A N 1
ATOM 2196 C CA . SER A 1 303 ? 12.495 4.471 -24.347 1.00 83.12 303 SER A CA 1
ATOM 2197 C C . SER A 1 303 ? 11.552 5.606 -23.939 1.00 83.12 303 SER A C 1
ATOM 2199 O O . SER A 1 303 ? 12.019 6.638 -23.452 1.00 83.12 303 SER A O 1
ATOM 2201 N N . GLY A 1 304 ? 10.240 5.447 -24.132 1.00 68.19 304 GLY A N 1
ATOM 2202 C CA . GLY A 1 304 ? 9.240 6.445 -23.762 1.00 68.19 304 GLY A CA 1
ATOM 2203 C C . GLY A 1 304 ? 8.908 6.472 -22.264 1.00 68.19 304 GLY A C 1
ATOM 2204 O O . GLY A 1 304 ? 9.097 5.503 -21.533 1.00 68.19 304 GLY A O 1
ATOM 2205 N N . THR A 1 305 ? 8.289 7.570 -21.818 1.00 48.94 305 THR A N 1
ATOM 2206 C CA . THR A 1 305 ? 7.630 7.706 -20.499 1.00 48.94 305 THR A CA 1
ATOM 2207 C C . THR A 1 305 ? 6.473 6.724 -20.265 1.00 48.94 305 THR A C 1
ATOM 2209 O O . THR A 1 305 ? 5.922 6.709 -19.172 1.00 48.94 305 THR A O 1
ATOM 2212 N N . VAL A 1 306 ? 6.128 5.878 -21.242 1.00 45.09 306 VAL A N 1
ATOM 2213 C CA . VAL A 1 306 ? 5.182 4.754 -21.089 1.00 45.09 306 VAL A CA 1
ATOM 2214 C C . VAL A 1 306 ? 5.747 3.669 -20.155 1.00 45.09 306 VAL A C 1
ATOM 2216 O O . VAL A 1 306 ? 5.009 2.876 -19.583 1.00 45.09 306 VAL A O 1
ATOM 2219 N N . ALA A 1 307 ? 7.064 3.682 -19.918 1.00 44.31 307 ALA A N 1
ATOM 2220 C CA . ALA A 1 307 ? 7.707 2.950 -18.828 1.00 44.31 307 ALA A CA 1
ATOM 2221 C C . ALA A 1 307 ? 7.584 3.650 -17.453 1.00 44.31 307 ALA A C 1
ATOM 2223 O O . ALA A 1 307 ? 8.238 3.228 -16.498 1.00 44.31 307 ALA A O 1
ATOM 2224 N N . SER A 1 308 ? 6.801 4.732 -17.334 1.00 45.56 308 SER A N 1
ATOM 2225 C CA . SER A 1 308 ? 6.442 5.299 -16.033 1.00 45.56 308 SER A CA 1
ATOM 2226 C C . SER A 1 308 ? 5.357 4.441 -15.387 1.00 45.56 308 SER A C 1
ATOM 2228 O O . SER A 1 308 ? 4.407 3.999 -16.030 1.00 45.56 308 SER A O 1
ATOM 2230 N N . THR A 1 309 ? 5.502 4.203 -14.088 1.00 48.16 309 THR A N 1
ATOM 2231 C CA . THR A 1 309 ? 4.584 3.408 -13.259 1.00 48.16 309 THR A CA 1
ATOM 2232 C C . THR A 1 309 ? 3.126 3.876 -13.325 1.00 48.16 309 THR A C 1
ATOM 2234 O O . THR A 1 309 ? 2.227 3.100 -13.005 1.00 48.16 309 THR A O 1
ATOM 2237 N N . ASP A 1 310 ? 2.888 5.119 -13.754 1.00 45.28 310 ASP A N 1
ATOM 2238 C CA . ASP A 1 310 ? 1.561 5.724 -13.851 1.00 45.28 310 ASP A CA 1
ATOM 2239 C C . ASP A 1 310 ? 0.751 5.238 -15.068 1.00 45.28 310 ASP A C 1
ATOM 2241 O O . ASP A 1 310 ? -0.471 5.155 -14.960 1.00 45.28 310 ASP A O 1
ATOM 2245 N N . ASP A 1 311 ? 1.381 4.838 -16.181 1.00 49.06 311 ASP A N 1
ATOM 2246 C CA . ASP A 1 311 ? 0.655 4.403 -17.395 1.00 49.06 311 ASP A CA 1
ATOM 2247 C C . ASP A 1 311 ? 0.141 2.960 -17.310 1.00 49.06 311 ASP A C 1
ATOM 2249 O O . ASP A 1 311 ? -0.851 2.603 -17.947 1.00 49.06 311 ASP A O 1
ATOM 2253 N N . PHE A 1 312 ? 0.773 2.115 -16.495 1.00 52.56 312 PHE A N 1
ATOM 2254 C CA . PHE A 1 312 ? 0.358 0.717 -16.388 1.00 52.56 312 PHE A CA 1
ATOM 2255 C C . PHE A 1 312 ? -0.931 0.531 -15.581 1.00 52.56 312 PHE A C 1
ATOM 2257 O O . PHE A 1 312 ? -1.645 -0.440 -15.811 1.00 52.56 312 PHE A O 1
ATOM 2264 N N . THR A 1 313 ? -1.260 1.422 -14.642 1.00 52.59 313 THR A N 1
ATOM 2265 C CA . THR A 1 313 ? -2.510 1.303 -13.869 1.00 52.59 313 THR A CA 1
ATOM 2266 C C . THR A 1 313 ? -3.059 2.613 -13.301 1.00 52.59 313 THR A C 1
ATOM 2268 O O . THR A 1 313 ? -4.150 2.617 -12.738 1.00 52.59 313 THR A O 1
ATOM 2271 N N . GLY A 1 314 ? -2.346 3.734 -13.393 1.00 52.19 314 GLY A N 1
ATOM 2272 C CA . GLY A 1 314 ? -2.575 4.867 -12.503 1.00 52.19 314 GLY A CA 1
ATOM 2273 C C . GLY A 1 314 ? -2.251 4.494 -11.051 1.00 52.19 314 GLY A C 1
ATOM 2274 O O . GLY A 1 314 ? -2.515 3.385 -10.577 1.00 52.19 314 GLY A O 1
ATOM 2275 N N . SER A 1 315 ? -1.699 5.436 -10.300 1.00 43.94 315 SER A N 1
ATOM 2276 C CA . SER A 1 315 ? -1.309 5.302 -8.888 1.00 43.94 315 SER A CA 1
ATOM 2277 C C . SER A 1 315 ? -2.459 4.983 -7.901 1.00 43.94 315 SER A C 1
ATOM 2279 O O . SER A 1 315 ? -2.253 4.982 -6.691 1.00 43.94 315 SER A O 1
ATOM 2281 N N . GLY A 1 316 ? -3.666 4.664 -8.391 1.00 56.72 316 GLY A N 1
ATOM 2282 C CA . GLY A 1 316 ? -4.856 4.337 -7.598 1.00 56.72 316 GLY A CA 1
ATOM 2283 C C . GLY A 1 316 ? -5.502 2.972 -7.871 1.00 56.72 316 GLY A C 1
ATOM 2284 O O . GLY A 1 316 ? -6.492 2.647 -7.214 1.00 56.72 316 GLY A O 1
ATOM 2285 N N . ALA A 1 317 ? -4.993 2.153 -8.801 1.00 68.00 317 ALA A N 1
ATOM 2286 C CA . ALA A 1 317 ? -5.718 0.943 -9.217 1.00 68.00 317 ALA A CA 1
ATOM 2287 C C . ALA A 1 317 ? -5.826 -0.159 -8.162 1.00 68.00 317 ALA A C 1
ATOM 2289 O O . ALA A 1 317 ? -6.647 -1.047 -8.334 1.00 68.00 317 ALA A O 1
ATOM 2290 N N . LEU A 1 318 ? -5.043 -0.107 -7.085 1.00 85.75 318 LEU A N 1
ATOM 2291 C CA . LEU A 1 318 ? -5.125 -1.042 -5.959 1.00 85.75 318 LEU A CA 1
ATOM 2292 C C . LEU A 1 318 ? -5.463 -0.325 -4.641 1.00 85.75 318 LEU A C 1
ATOM 2294 O O . LEU A 1 318 ? -5.140 -0.808 -3.557 1.00 85.75 318 LEU A O 1
ATOM 2298 N N . GLY A 1 319 ? -6.135 0.832 -4.714 1.00 87.12 319 GLY A N 1
ATOM 2299 C CA . GLY A 1 319 ? -6.481 1.653 -3.547 1.00 87.12 319 GLY A CA 1
ATOM 2300 C C . GLY A 1 319 ? -7.377 0.965 -2.507 1.00 87.12 319 GLY A C 1
ATOM 2301 O O . GLY A 1 319 ? -7.488 1.446 -1.384 1.00 87.12 319 GLY A O 1
ATOM 2302 N N . SER A 1 320 ? -8.002 -0.169 -2.841 1.00 91.81 320 SER A N 1
ATOM 2303 C CA . SER A 1 320 ? -8.769 -0.986 -1.889 1.00 91.81 320 SER A CA 1
ATOM 2304 C C . SER A 1 320 ? -7.895 -1.851 -0.975 1.00 91.81 320 SER A C 1
ATOM 2306 O O . SER A 1 320 ? -8.387 -2.299 0.064 1.00 91.81 320 SER A O 1
ATOM 2308 N N . TYR A 1 321 ? -6.616 -2.071 -1.313 1.00 93.50 321 TYR A N 1
ATOM 2309 C CA . TYR A 1 321 ? -5.725 -2.971 -0.577 1.00 93.50 321 TYR A CA 1
ATOM 2310 C C . TYR A 1 321 ? -5.719 -2.732 0.941 1.00 93.50 321 TYR A C 1
ATOM 2312 O O . TYR A 1 321 ? -5.916 -3.708 1.671 1.00 93.50 321 TYR A O 1
ATOM 2320 N N . PRO A 1 322 ? -5.597 -1.486 1.450 1.00 94.19 322 PRO A N 1
ATOM 2321 C CA . PRO A 1 322 ? -5.593 -1.253 2.889 1.00 94.19 322 PRO A CA 1
ATOM 2322 C C . PRO A 1 322 ? -6.863 -1.748 3.586 1.00 94.19 322 PRO A C 1
ATOM 2324 O O . PRO A 1 322 ? -6.782 -2.373 4.643 1.00 94.19 322 PRO A O 1
ATOM 2327 N N . LYS A 1 323 ? -8.035 -1.538 2.970 1.00 95.50 323 LYS A N 1
ATOM 2328 C CA . LYS A 1 323 ? -9.323 -1.987 3.517 1.00 95.50 323 LYS A CA 1
ATOM 2329 C C . LYS A 1 323 ? -9.505 -3.496 3.402 1.00 95.50 323 LYS A C 1
ATOM 2331 O O . LYS A 1 323 ? -9.986 -4.111 4.344 1.00 95.50 323 LYS A O 1
ATOM 2336 N N . LEU A 1 324 ? -9.070 -4.117 2.306 1.00 97.19 324 LEU A N 1
ATOM 2337 C CA . LEU A 1 324 ? -9.084 -5.580 2.178 1.00 97.19 324 LEU A CA 1
ATOM 2338 C C . LEU A 1 324 ? -8.209 -6.234 3.249 1.00 97.19 324 LEU A C 1
ATOM 2340 O O . LEU A 1 324 ? -8.628 -7.169 3.930 1.00 97.19 324 LEU A O 1
ATOM 2344 N N . LYS A 1 325 ? -7.001 -5.704 3.444 1.00 94.94 325 LYS A N 1
ATOM 2345 C CA . LYS A 1 325 ? -6.096 -6.210 4.466 1.00 94.94 325 LYS A CA 1
ATOM 2346 C C . LYS A 1 325 ? -6.663 -5.988 5.870 1.00 94.94 325 LYS A C 1
ATOM 2348 O O . LYS A 1 325 ? -6.624 -6.918 6.674 1.00 94.94 325 LYS A O 1
ATOM 2353 N N . ALA A 1 326 ? -7.268 -4.828 6.129 1.00 95.06 326 ALA A N 1
ATOM 2354 C CA . ALA A 1 326 ? -7.978 -4.557 7.373 1.00 95.06 326 ALA A CA 1
ATOM 2355 C C . ALA A 1 326 ? -9.115 -5.550 7.636 1.00 95.06 326 ALA A C 1
ATOM 2357 O O . ALA A 1 326 ? -9.181 -6.119 8.721 1.00 95.06 326 ALA A O 1
ATOM 2358 N N . LEU A 1 327 ? -9.952 -5.830 6.634 1.00 96.31 327 LEU A N 1
ATOM 2359 C CA . LEU A 1 327 ? -11.022 -6.822 6.741 1.00 96.31 327 LEU A CA 1
ATOM 2360 C C . LEU A 1 327 ? -10.495 -8.213 7.082 1.00 96.31 327 LEU A C 1
ATOM 2362 O O . LEU A 1 327 ? -11.103 -8.891 7.898 1.00 96.31 327 LEU A O 1
ATOM 2366 N N . SER A 1 328 ? -9.358 -8.625 6.514 1.00 95.00 328 SER A N 1
ATOM 2367 C CA . SER A 1 328 ? -8.733 -9.919 6.834 1.00 95.00 328 SER A CA 1
ATOM 2368 C C . SER A 1 328 ? -8.174 -10.018 8.262 1.00 95.00 328 SER A C 1
ATOM 2370 O O . SER A 1 328 ? -7.808 -11.105 8.698 1.00 95.00 328 SER A O 1
ATOM 2372 N N . GLU A 1 329 ? -8.070 -8.892 8.976 1.00 94.19 329 GLU A N 1
ATOM 2373 C CA . GLU A 1 329 ? -7.478 -8.795 10.316 1.00 94.19 329 GLU A CA 1
ATOM 2374 C C . GLU A 1 329 ? -8.439 -8.268 11.380 1.00 94.19 329 GLU A C 1
ATOM 2376 O O . GLU A 1 329 ? -8.049 -8.161 12.546 1.00 94.19 329 GLU A O 1
ATOM 2381 N N . LEU A 1 330 ? -9.684 -7.957 11.004 1.00 93.75 330 LEU A N 1
ATOM 2382 C CA . LEU A 1 330 ? -10.706 -7.551 11.958 1.00 93.75 330 LEU A CA 1
ATOM 2383 C C . LEU A 1 330 ? -10.819 -8.595 13.080 1.00 93.75 330 LEU A C 1
ATOM 2385 O O . LEU A 1 330 ? -10.831 -9.797 12.802 1.00 93.75 330 LEU A O 1
ATOM 2389 N N . PRO A 1 331 ? -10.935 -8.190 14.349 1.00 91.88 331 PRO A N 1
ATOM 2390 C CA . PRO A 1 331 ? -11.264 -9.125 15.412 1.00 91.88 331 PRO A CA 1
ATOM 2391 C C . PRO A 1 331 ? -12.568 -9.870 15.093 1.00 91.88 331 PRO A C 1
ATOM 2393 O O . PRO A 1 331 ? -13.551 -9.269 14.656 1.00 91.88 331 PRO A O 1
ATOM 2396 N N . LEU A 1 332 ? -12.598 -11.186 15.326 1.00 93.38 332 LEU A N 1
ATOM 2397 C CA . LEU A 1 332 ? -13.870 -11.905 15.312 1.00 93.38 332 LEU A CA 1
ATOM 2398 C C . LEU A 1 332 ? -14.770 -11.359 16.422 1.00 93.38 332 LEU A C 1
ATOM 2400 O O . LEU A 1 332 ? -14.316 -11.073 17.534 1.00 93.38 332 LEU A O 1
ATOM 2404 N N . LEU A 1 333 ? -16.060 -11.256 16.118 1.00 93.75 333 LEU A N 1
ATOM 2405 C CA . LEU A 1 333 ? -17.063 -10.869 17.098 1.00 93.75 333 LEU A CA 1
ATOM 2406 C C . LEU A 1 333 ? -17.182 -11.936 18.186 1.00 93.75 333 LEU A C 1
ATOM 2408 O O . LEU A 1 333 ? -17.044 -13.133 17.936 1.00 93.75 333 LEU A O 1
ATOM 2412 N N . VAL A 1 334 ? -17.497 -11.505 19.405 1.00 92.25 334 VAL A N 1
ATOM 2413 C CA . VAL A 1 334 ? -17.773 -12.440 20.497 1.00 92.25 334 VAL A CA 1
ATOM 2414 C C . VAL A 1 334 ? -19.125 -13.114 20.252 1.00 92.25 334 VAL A C 1
ATOM 2416 O O . VAL A 1 334 ? -20.159 -12.444 20.195 1.00 92.25 334 VAL A O 1
ATOM 2419 N N . GLU A 1 335 ? -19.122 -14.445 20.183 1.00 90.81 335 GLU A N 1
ATOM 2420 C CA . GLU A 1 335 ? -20.296 -15.319 20.023 1.00 90.81 335 GLU A CA 1
ATOM 2421 C C . GLU A 1 335 ? -21.150 -15.403 21.306 1.00 90.81 335 GLU A C 1
ATOM 2423 O O . GLU A 1 335 ? -21.356 -16.454 21.913 1.00 90.81 335 GLU A O 1
ATOM 2428 N N . SER A 1 336 ? -21.635 -14.261 21.779 1.00 89.50 336 SER A N 1
ATOM 2429 C CA . SER A 1 336 ? -22.316 -14.137 23.075 1.00 89.50 336 SER A CA 1
ATOM 2430 C C . SER A 1 336 ? -23.839 -14.289 22.982 1.00 89.50 336 SER A C 1
ATOM 2432 O O . SER A 1 336 ? -24.530 -14.525 23.986 1.00 89.50 336 SER A O 1
ATOM 2434 N N . GLY A 1 337 ? -24.403 -14.114 21.784 1.00 87.50 337 GLY A N 1
ATOM 2435 C CA . GLY A 1 337 ? -25.834 -13.884 21.635 1.00 87.50 337 GLY A CA 1
ATOM 2436 C C . GLY A 1 337 ? -26.288 -12.575 22.294 1.00 87.50 337 GLY A C 1
ATOM 2437 O O . GLY A 1 337 ? -27.433 -12.507 22.748 1.00 87.50 337 GLY A O 1
ATOM 2438 N N . ASP A 1 338 ? -25.377 -11.611 22.475 1.00 89.06 338 ASP A N 1
ATOM 2439 C CA . ASP A 1 338 ? -25.660 -10.223 22.842 1.00 89.06 338 ASP A CA 1
ATOM 2440 C C . ASP A 1 338 ? -25.452 -9.344 21.606 1.00 89.06 338 ASP A C 1
ATOM 2442 O O . ASP A 1 338 ? -24.364 -9.292 21.033 1.00 89.06 338 ASP A O 1
ATOM 2446 N N . ARG A 1 339 ? -26.496 -8.609 21.222 1.00 86.75 339 ARG A N 1
ATOM 2447 C CA . ARG A 1 339 ? -26.466 -7.660 20.106 1.00 86.75 339 ARG A CA 1
ATOM 2448 C C . ARG A 1 339 ? -25.394 -6.577 20.244 1.00 86.75 339 ARG A C 1
ATOM 2450 O O . ARG A 1 339 ? -24.911 -6.077 19.236 1.00 86.75 339 ARG A O 1
ATOM 2457 N N . ASN A 1 340 ? -25.003 -6.215 21.469 1.00 90.50 340 ASN A N 1
ATOM 2458 C CA . ASN A 1 340 ? -23.977 -5.193 21.685 1.00 90.50 340 ASN A CA 1
ATOM 2459 C C . ASN A 1 340 ? -22.585 -5.670 21.252 1.00 90.50 340 ASN A C 1
ATOM 2461 O O . ASN A 1 340 ? -21.721 -4.843 20.986 1.00 90.50 340 ASN A O 1
ATOM 2465 N N . ALA A 1 341 ? -22.360 -6.983 21.135 1.00 91.56 341 ALA A N 1
ATOM 2466 C CA . ALA A 1 341 ? -21.102 -7.502 20.611 1.00 91.56 341 ALA A CA 1
ATOM 2467 C C . ALA A 1 341 ? -20.865 -7.075 19.152 1.00 91.56 341 ALA A C 1
ATOM 2469 O O . ALA A 1 341 ? -19.718 -6.980 18.741 1.00 91.56 341 ALA A O 1
ATOM 2470 N N . ASN A 1 342 ? -21.919 -6.759 18.389 1.00 93.12 342 ASN A N 1
ATOM 2471 C CA . ASN A 1 342 ? -21.795 -6.356 16.987 1.00 93.12 342 ASN A CA 1
ATOM 2472 C C . ASN A 1 342 ? -21.295 -4.911 16.817 1.00 93.12 342 ASN A C 1
ATOM 2474 O O . ASN A 1 342 ? -20.780 -4.565 15.756 1.00 93.12 342 ASN A O 1
ATOM 2478 N N . THR A 1 343 ? -21.405 -4.057 17.844 1.00 90.06 343 THR A N 1
ATOM 2479 C CA . THR A 1 343 ? -21.009 -2.643 17.726 1.00 90.06 343 THR A CA 1
ATOM 2480 C C . THR A 1 343 ? -19.499 -2.444 17.634 1.00 90.06 343 THR A C 1
ATOM 2482 O O . THR A 1 343 ? -19.065 -1.335 17.334 1.00 90.06 343 THR A O 1
ATOM 2485 N N . THR A 1 344 ? -18.698 -3.483 17.896 1.00 88.12 344 THR A N 1
ATOM 2486 C CA . THR A 1 344 ? -17.235 -3.418 17.777 1.00 88.12 344 THR A CA 1
ATOM 2487 C C . THR A 1 344 ? -16.795 -3.150 16.339 1.00 88.12 344 THR A C 1
ATOM 2489 O O . THR A 1 344 ? -15.813 -2.459 16.141 1.00 88.12 344 THR A O 1
ATOM 2492 N N . LEU A 1 345 ? -17.576 -3.543 15.323 1.00 89.25 345 LEU A N 1
ATOM 2493 C CA . LEU A 1 345 ? -17.235 -3.285 13.914 1.00 89.25 345 LEU A CA 1
ATOM 2494 C C . LEU A 1 345 ? -17.107 -1.794 13.555 1.00 89.25 345 LEU A C 1
ATOM 2496 O O . LEU A 1 345 ? -16.505 -1.451 12.537 1.00 89.25 345 LEU A O 1
ATOM 2500 N N . ASN A 1 346 ? -17.684 -0.895 14.354 1.00 88.75 346 ASN A N 1
ATOM 2501 C CA . ASN A 1 346 ? -17.771 0.520 14.022 1.00 88.75 346 ASN A CA 1
ATOM 2502 C C . ASN A 1 346 ? -16.403 1.214 14.086 1.00 88.75 346 ASN A C 1
ATOM 2504 O O . ASN A 1 346 ? -15.902 1.539 15.160 1.00 88.75 346 ASN A O 1
ATOM 2508 N N . GLY A 1 347 ? -15.832 1.495 12.911 1.00 86.25 347 GLY A N 1
ATOM 2509 C CA . GLY A 1 347 ? -14.576 2.233 12.748 1.00 86.25 347 GLY A CA 1
ATOM 2510 C C . GLY A 1 347 ? -13.304 1.388 12.893 1.00 86.25 347 GLY A C 1
ATOM 2511 O O . GLY A 1 347 ? -12.216 1.892 12.610 1.00 86.25 347 GLY A O 1
ATOM 2512 N N . GLU A 1 348 ? -13.408 0.111 13.280 1.00 88.88 348 GLU A N 1
ATOM 2513 C CA . GLU A 1 348 ? -12.248 -0.787 13.401 1.00 88.88 348 GLU A CA 1
ATOM 2514 C C . GLU A 1 348 ? -11.558 -1.009 12.049 1.00 88.88 348 GLU A C 1
ATOM 2516 O O . GLU A 1 348 ? -10.333 -0.958 11.972 1.00 88.88 348 GLU A O 1
ATOM 2521 N N . MET A 1 349 ? -12.324 -1.177 10.963 1.00 93.12 349 MET A N 1
ATOM 2522 C CA . MET A 1 349 ? -11.746 -1.369 9.628 1.00 93.12 349 MET A CA 1
ATOM 2523 C C . MET A 1 349 ? -10.897 -0.168 9.203 1.00 93.12 349 MET A C 1
ATOM 2525 O O . MET A 1 349 ? -9.753 -0.353 8.797 1.00 93.12 349 MET A O 1
ATOM 2529 N N . ASP A 1 350 ? -11.425 1.053 9.313 1.00 90.00 350 ASP A N 1
ATOM 2530 C CA . ASP A 1 350 ? -10.679 2.267 8.962 1.00 90.00 350 ASP A CA 1
ATOM 2531 C C . ASP A 1 350 ? -9.445 2.441 9.852 1.00 90.00 350 ASP A C 1
ATOM 2533 O O . ASP A 1 350 ? -8.372 2.798 9.365 1.00 90.00 350 ASP A O 1
ATOM 2537 N N . THR A 1 351 ? -9.573 2.116 11.141 1.00 91.12 351 THR A N 1
ATOM 2538 C CA . THR A 1 351 ? -8.464 2.136 12.101 1.00 91.12 351 THR A CA 1
ATOM 2539 C C . THR A 1 351 ? -7.332 1.217 11.642 1.00 91.12 351 THR A C 1
ATOM 2541 O O . THR A 1 351 ? -6.195 1.673 11.502 1.00 91.12 351 THR A O 1
ATOM 2544 N N . ILE A 1 352 ? -7.634 -0.045 11.323 1.00 92.88 352 ILE A N 1
ATOM 2545 C CA . ILE A 1 352 ? -6.642 -1.011 10.833 1.00 92.88 352 ILE A CA 1
ATOM 2546 C C . ILE A 1 352 ? -6.108 -0.599 9.454 1.00 92.88 352 ILE A C 1
ATOM 2548 O O . ILE A 1 352 ? -4.913 -0.730 9.201 1.00 92.88 352 ILE A O 1
ATOM 2552 N N . ALA A 1 353 ? -6.953 -0.067 8.568 1.00 92.75 353 ALA A N 1
ATOM 2553 C CA . ALA A 1 353 ? -6.554 0.307 7.213 1.00 92.75 353 ALA A CA 1
ATOM 2554 C C . ALA A 1 353 ? -5.414 1.336 7.208 1.00 92.75 353 ALA A C 1
ATOM 2556 O O . ALA A 1 353 ? -4.530 1.249 6.359 1.00 92.75 353 ALA A O 1
ATOM 2557 N N . THR A 1 354 ? -5.357 2.242 8.193 1.00 93.50 354 THR A N 1
ATOM 2558 C CA . THR A 1 354 ? -4.245 3.206 8.321 1.00 93.50 354 THR A CA 1
ATOM 2559 C C . THR A 1 354 ? -2.857 2.560 8.402 1.00 93.50 354 THR A C 1
ATOM 2561 O O . THR A 1 354 ? -1.883 3.187 8.006 1.00 93.50 354 THR A O 1
ATOM 2564 N N . TRP A 1 355 ? -2.752 1.305 8.853 1.00 94.06 355 TRP A N 1
ATOM 2565 C CA . TRP A 1 355 ? -1.488 0.563 8.942 1.00 94.06 355 TRP A CA 1
ATOM 2566 C C . TRP A 1 355 ? -0.974 0.053 7.596 1.00 94.06 355 TRP A C 1
ATOM 2568 O O . TRP A 1 355 ? 0.190 -0.324 7.478 1.00 94.06 355 TRP A O 1
ATOM 2578 N N . TYR A 1 356 ? -1.847 0.021 6.595 1.00 91.44 356 TYR A N 1
ATOM 2579 C CA . TYR A 1 356 ? -1.569 -0.496 5.257 1.00 91.44 356 TYR A CA 1
ATOM 2580 C C . TYR A 1 356 ? -1.639 0.572 4.183 1.00 91.44 356 TYR A C 1
ATOM 2582 O O . TYR A 1 356 ? -1.174 0.346 3.067 1.00 91.44 356 TYR A O 1
ATOM 2590 N N . THR A 1 357 ? -2.234 1.718 4.505 1.00 89.19 357 THR A N 1
ATOM 2591 C CA . THR A 1 357 ? -2.233 2.887 3.641 1.00 89.19 357 THR A CA 1
ATOM 2592 C C . THR A 1 357 ? -0.791 3.353 3.459 1.00 89.19 357 THR A C 1
ATOM 2594 O O . THR A 1 357 ? -0.133 3.682 4.449 1.00 89.19 357 THR A O 1
ATOM 2597 N N . PRO A 1 358 ? -0.278 3.393 2.217 1.00 86.00 358 PRO A N 1
ATOM 2598 C CA . PRO A 1 358 ? 1.026 3.978 1.956 1.00 86.00 358 PRO A CA 1
ATOM 2599 C C . PRO A 1 358 ? 1.081 5.403 2.502 1.00 86.00 358 PRO A C 1
ATOM 2601 O O . PRO A 1 358 ? 0.120 6.166 2.363 1.00 86.00 358 PRO A O 1
ATOM 2604 N N . ALA A 1 359 ? 2.208 5.767 3.111 1.00 89.00 359 ALA A N 1
ATOM 2605 C CA . ALA A 1 359 ? 2.420 7.130 3.572 1.00 89.00 359 ALA A CA 1
ATOM 2606 C C . ALA A 1 359 ? 2.202 8.104 2.406 1.00 89.00 359 ALA A C 1
ATOM 2608 O O . ALA A 1 359 ? 2.771 7.930 1.326 1.00 89.00 359 ALA A O 1
ATOM 2609 N N . SER A 1 360 ? 1.364 9.120 2.617 1.00 88.62 360 SER A N 1
ATOM 2610 C CA . SER A 1 360 ? 1.112 10.117 1.580 1.00 88.62 360 SER A CA 1
ATOM 2611 C C . SER A 1 360 ? 2.388 10.899 1.291 1.00 88.62 360 SER A C 1
ATOM 2613 O O . SER A 1 360 ? 3.048 11.380 2.212 1.00 88.62 360 SER A O 1
ATOM 2615 N N . THR A 1 361 ? 2.710 11.061 0.011 1.00 92.50 361 THR A N 1
ATOM 2616 C CA . THR A 1 361 ? 3.675 12.063 -0.433 1.00 92.50 361 THR A CA 1
ATOM 2617 C C . THR A 1 361 ? 2.924 13.348 -0.746 1.00 92.50 361 THR A C 1
ATOM 2619 O O . THR A 1 361 ? 1.820 13.310 -1.282 1.00 92.50 361 THR A O 1
ATOM 2622 N N . LEU A 1 362 ? 3.504 14.492 -0.388 1.00 95.69 362 LEU A N 1
ATOM 2623 C CA . LEU A 1 362 ? 2.903 15.793 -0.679 1.00 95.69 362 LEU A CA 1
ATOM 2624 C C . LEU A 1 362 ? 3.722 16.542 -1.721 1.00 95.69 362 LEU A C 1
ATOM 2626 O O . LEU A 1 362 ? 4.948 16.635 -1.620 1.00 95.69 362 LEU A O 1
ATOM 2630 N N . THR A 1 363 ? 3.037 17.118 -2.703 1.00 96.00 363 THR A N 1
ATOM 2631 C CA . THR A 1 363 ? 3.655 17.940 -3.749 1.00 96.00 363 THR A CA 1
ATOM 2632 C C . THR A 1 363 ? 3.283 19.403 -3.565 1.00 96.00 363 THR A C 1
ATOM 2634 O O . THR A 1 363 ? 2.157 19.730 -3.194 1.00 96.00 363 THR A O 1
ATOM 2637 N N . ALA A 1 364 ? 4.243 20.304 -3.784 1.00 96.69 364 ALA A N 1
ATOM 2638 C CA . ALA A 1 364 ? 3.997 21.736 -3.644 1.00 96.69 364 ALA A CA 1
ATOM 2639 C C . ALA A 1 364 ? 2.955 22.214 -4.670 1.00 96.69 364 ALA A C 1
ATOM 2641 O O . ALA A 1 364 ? 3.059 21.903 -5.858 1.00 96.69 364 ALA A O 1
ATOM 2642 N N . ALA A 1 365 ? 1.982 22.996 -4.201 1.00 96.31 365 ALA A N 1
ATOM 2643 C CA . ALA A 1 365 ? 0.953 23.640 -5.012 1.00 96.31 365 ALA A CA 1
ATOM 2644 C C . ALA A 1 365 ? 1.099 25.171 -4.954 1.00 96.31 365 ALA A C 1
ATOM 2646 O O . ALA A 1 365 ? 1.469 25.777 -5.959 1.00 96.31 365 ALA A O 1
ATOM 2647 N N . ASP A 1 366 ? 0.902 25.787 -3.782 1.00 97.25 366 ASP A N 1
ATOM 2648 C CA . ASP A 1 366 ? 1.123 27.224 -3.554 1.00 97.25 366 ASP A CA 1
ATOM 2649 C C . ASP A 1 366 ? 1.801 27.507 -2.202 1.00 97.25 366 ASP A C 1
ATOM 2651 O O . ASP A 1 366 ? 1.165 27.781 -1.185 1.00 97.25 366 ASP A O 1
ATOM 2655 N N . LEU A 1 367 ? 3.134 27.507 -2.179 1.00 97.88 367 LEU A N 1
ATOM 2656 C CA . LEU A 1 367 ? 3.883 27.774 -0.947 1.00 97.88 367 LEU A CA 1
ATOM 2657 C C . LEU A 1 367 ? 3.648 29.180 -0.365 1.00 97.88 367 LEU A C 1
ATOM 2659 O O . LEU A 1 367 ? 4.002 29.406 0.795 1.00 97.88 367 LEU A O 1
ATOM 2663 N N . ALA A 1 368 ? 3.096 30.136 -1.123 1.00 97.94 368 ALA A N 1
ATOM 2664 C CA . ALA A 1 368 ? 2.739 31.451 -0.588 1.00 97.94 368 ALA A CA 1
ATOM 2665 C C . ALA A 1 368 ? 1.522 31.374 0.346 1.00 97.94 368 ALA A C 1
ATOM 2667 O O . ALA A 1 368 ? 1.417 32.169 1.278 1.00 97.94 368 ALA A O 1
ATOM 2668 N N . ALA A 1 369 ? 0.665 30.358 0.204 1.00 97.94 369 ALA A N 1
ATOM 2669 C CA . ALA A 1 369 ? -0.444 30.124 1.125 1.00 97.94 369 ALA A CA 1
ATOM 2670 C C . ALA A 1 369 ? 0.013 29.886 2.578 1.00 97.94 369 ALA A C 1
ATOM 2672 O O . ALA A 1 369 ? -0.757 30.106 3.513 1.00 97.94 369 ALA A O 1
ATOM 2673 N N . LEU A 1 370 ? 1.275 29.497 2.798 1.00 98.25 370 LEU A N 1
ATOM 2674 C CA . LEU A 1 370 ? 1.858 29.375 4.138 1.00 98.25 370 LEU A CA 1
ATOM 2675 C C . LEU A 1 370 ? 2.259 30.717 4.763 1.00 98.25 370 LEU A C 1
ATOM 2677 O O . LEU A 1 370 ? 2.506 30.759 5.967 1.00 98.25 370 LEU A O 1
ATOM 2681 N N . ASP A 1 371 ? 2.323 31.814 4.001 1.00 97.94 371 ASP A N 1
ATOM 2682 C CA . ASP A 1 371 ? 2.760 33.121 4.519 1.00 97.94 371 ASP A CA 1
ATOM 2683 C C . ASP A 1 371 ? 1.821 33.660 5.605 1.00 97.94 371 ASP A C 1
ATOM 2685 O O . ASP A 1 371 ? 2.267 34.374 6.504 1.00 97.94 371 ASP A O 1
ATOM 2689 N N . GLN A 1 372 ? 0.552 33.237 5.600 1.00 96.62 372 GLN A N 1
ATOM 2690 C CA . GLN A 1 372 ? -0.407 33.543 6.667 1.00 96.62 372 GLN A CA 1
ATOM 2691 C C . GLN A 1 372 ? 0.014 32.991 8.042 1.00 96.62 372 GLN A C 1
ATOM 2693 O O . GLN A 1 372 ? -0.417 33.516 9.062 1.00 96.62 372 GLN A O 1
ATOM 2698 N N . TYR A 1 373 ? 0.872 31.965 8.076 1.00 96.69 373 TYR A N 1
ATOM 2699 C CA . TYR A 1 373 ? 1.431 31.379 9.298 1.00 96.69 373 TYR A CA 1
ATOM 2700 C C . TYR A 1 373 ? 2.808 31.959 9.660 1.00 96.69 373 TYR A C 1
ATOM 2702 O O . TYR A 1 373 ? 3.448 31.515 10.612 1.00 96.69 373 TYR A O 1
ATOM 2710 N N . GLY A 1 374 ? 3.300 32.944 8.906 1.00 96.06 374 GLY A N 1
ATOM 2711 C CA . GLY A 1 374 ? 4.598 33.569 9.131 1.00 96.06 374 GLY A CA 1
ATOM 2712 C C . GLY A 1 374 ? 5.808 32.698 8.746 1.00 96.06 374 GLY A C 1
ATOM 2713 O O . GLY A 1 374 ? 5.700 31.502 8.459 1.00 96.06 374 GLY A O 1
ATOM 2714 N N . PRO A 1 375 ? 7.014 33.296 8.739 1.00 96.12 375 PRO A N 1
ATOM 2715 C CA . PRO A 1 375 ? 8.210 32.673 8.168 1.00 96.12 375 PRO A CA 1
ATOM 2716 C C . PRO A 1 375 ? 8.702 31.440 8.941 1.00 96.12 375 PRO A C 1
ATOM 2718 O O . PRO A 1 375 ? 9.231 30.511 8.333 1.00 96.12 375 PRO A O 1
ATOM 2721 N N . GLN A 1 376 ? 8.527 31.407 10.268 1.00 96.00 376 GLN A N 1
ATOM 2722 C CA . GLN A 1 376 ? 8.949 30.273 11.098 1.00 96.00 376 GLN A CA 1
ATOM 2723 C C . GLN A 1 376 ? 8.124 29.018 10.783 1.00 96.00 376 GLN A C 1
ATOM 2725 O O . GLN A 1 376 ? 8.695 27.975 10.473 1.00 96.00 376 GLN A O 1
ATOM 2730 N N . MET A 1 377 ? 6.792 29.130 10.795 1.00 97.56 377 MET A N 1
ATOM 2731 C CA . MET A 1 377 ? 5.909 27.999 10.508 1.00 97.56 377 MET A CA 1
ATOM 2732 C C . MET A 1 377 ? 6.017 27.542 9.057 1.00 97.56 377 MET A C 1
ATOM 2734 O O . MET A 1 377 ? 6.103 26.344 8.799 1.00 97.56 377 MET A O 1
ATOM 2738 N N . LYS A 1 378 ? 6.121 28.487 8.112 1.00 98.06 378 LYS A N 1
ATOM 2739 C CA . LYS A 1 378 ? 6.390 28.177 6.703 1.00 98.06 378 LYS A CA 1
ATOM 2740 C C . LYS A 1 378 ? 7.653 27.333 6.540 1.00 98.06 378 LYS A C 1
ATOM 2742 O O . LYS A 1 378 ? 7.630 26.332 5.827 1.00 98.06 378 LYS A O 1
ATOM 2747 N N . LYS A 1 379 ? 8.742 27.693 7.230 1.00 97.94 379 LYS A N 1
ATOM 2748 C CA . LYS A 1 379 ? 9.987 26.915 7.216 1.00 97.94 379 LYS A CA 1
ATOM 2749 C C . LYS A 1 379 ? 9.768 25.493 7.742 1.00 97.94 379 LYS A C 1
ATOM 2751 O O . LYS A 1 379 ? 10.204 24.545 7.097 1.00 97.94 379 LYS A O 1
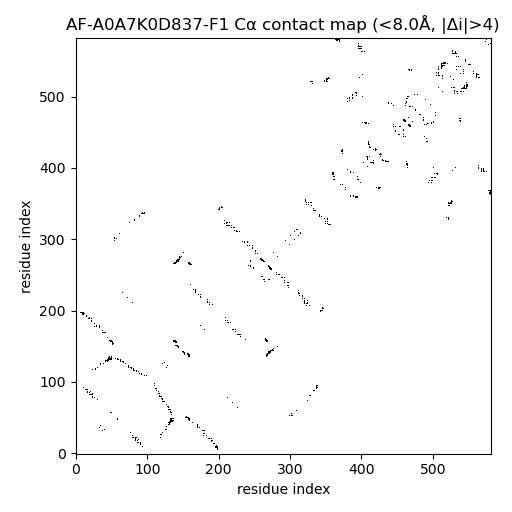ATOM 2756 N N . TRP A 1 380 ? 9.101 25.330 8.884 1.00 98.50 380 TRP A N 1
ATOM 2757 C CA . TRP A 1 380 ? 8.857 24.003 9.463 1.00 98.50 380 TRP A CA 1
ATOM 2758 C C . TRP A 1 380 ? 7.953 23.132 8.586 1.00 98.50 380 TRP A C 1
ATOM 2760 O O . TRP A 1 380 ? 8.240 21.949 8.415 1.00 98.50 380 TRP A O 1
ATOM 2770 N N . ALA A 1 381 ? 6.919 23.713 7.977 1.00 98.62 381 ALA A N 1
ATOM 2771 C CA . ALA A 1 381 ? 6.039 23.035 7.030 1.00 98.62 381 ALA A CA 1
ATOM 2772 C C . ALA A 1 381 ? 6.806 22.517 5.800 1.00 98.62 381 ALA A C 1
ATOM 2774 O O . ALA A 1 381 ? 6.704 21.340 5.464 1.00 98.62 381 ALA A O 1
ATOM 2775 N N . VAL A 1 382 ? 7.633 23.365 5.173 1.00 98.62 382 VAL A N 1
ATOM 2776 C CA . VAL A 1 382 ? 8.465 22.981 4.016 1.00 98.62 382 VAL A CA 1
ATOM 2777 C C . VAL A 1 382 ? 9.430 21.850 4.361 1.00 98.62 382 VAL A C 1
ATOM 2779 O O . VAL A 1 382 ? 9.505 20.863 3.633 1.00 98.62 382 VAL A O 1
ATOM 2782 N N . LEU A 1 383 ? 10.130 21.955 5.491 1.00 98.62 383 LEU A N 1
ATOM 2783 C CA . LEU A 1 383 ? 11.077 20.925 5.921 1.00 98.62 383 LEU A CA 1
ATOM 2784 C C . LEU A 1 383 ? 10.382 19.608 6.288 1.00 98.62 383 LEU A C 1
ATOM 2786 O O . LEU A 1 383 ? 10.922 18.540 6.016 1.00 98.62 383 LEU A O 1
ATOM 2790 N N . SER A 1 384 ? 9.179 19.670 6.865 1.00 98.75 384 SER A N 1
ATOM 2791 C CA . SER A 1 384 ? 8.397 18.471 7.194 1.00 98.75 384 SER A CA 1
ATOM 2792 C C . SER A 1 384 ? 7.954 17.726 5.935 1.00 98.75 384 SER A C 1
ATOM 2794 O O . SER A 1 384 ? 8.031 16.502 5.903 1.00 98.75 384 SER A O 1
ATOM 2796 N N . VAL A 1 385 ? 7.568 18.447 4.875 1.00 98.62 385 VAL A N 1
ATOM 2797 C CA . VAL A 1 385 ? 7.264 17.846 3.563 1.00 98.62 385 VAL A CA 1
ATOM 2798 C C . VAL A 1 385 ? 8.504 17.271 2.906 1.00 98.62 385 VAL A C 1
ATOM 2800 O O . VAL A 1 385 ? 8.476 16.121 2.475 1.00 98.62 385 VAL A O 1
ATOM 2803 N N . GLN A 1 386 ? 9.604 18.024 2.878 1.00 98.25 386 GLN A N 1
ATOM 2804 C CA . GLN A 1 386 ? 10.863 17.544 2.315 1.00 98.25 386 GLN A CA 1
ATOM 2805 C C . GLN A 1 386 ? 11.306 16.235 2.982 1.00 98.25 386 GLN A C 1
ATOM 2807 O O . GLN A 1 386 ? 11.493 15.231 2.297 1.00 98.25 386 GLN A O 1
ATOM 2812 N N . TYR A 1 387 ? 11.455 16.234 4.309 1.00 98.62 387 TYR A N 1
ATOM 2813 C CA . TYR A 1 387 ? 11.986 15.076 5.023 1.00 98.62 387 TYR A CA 1
ATOM 2814 C C . TYR A 1 387 ? 10.966 13.953 5.208 1.00 98.62 387 TYR A C 1
ATOM 2816 O O . TYR A 1 387 ? 11.376 12.798 5.257 1.00 98.62 387 TYR A O 1
ATOM 2824 N N . GLY A 1 388 ? 9.664 14.251 5.257 1.00 98.31 388 GLY A N 1
ATOM 2825 C CA . GLY A 1 388 ? 8.613 13.232 5.214 1.00 98.31 388 GLY A CA 1
ATOM 2826 C C . GLY A 1 388 ? 8.654 12.449 3.903 1.00 98.31 388 GLY A C 1
ATOM 2827 O O . GLY A 1 388 ? 8.826 11.230 3.921 1.00 98.31 388 GLY A O 1
ATOM 2828 N N . ASN A 1 389 ? 8.637 13.152 2.765 1.00 98.00 389 ASN A N 1
ATOM 2829 C CA . ASN A 1 389 ? 8.750 12.525 1.447 1.00 98.00 389 ASN A CA 1
ATOM 2830 C C . ASN A 1 389 ? 10.068 11.743 1.293 1.00 98.00 389 ASN A C 1
ATOM 2832 O O . ASN A 1 389 ? 10.053 10.616 0.808 1.00 98.00 389 ASN A O 1
ATOM 2836 N N . GLU A 1 390 ? 11.201 12.310 1.729 1.00 97.94 390 GLU A N 1
ATOM 2837 C CA . GLU A 1 390 ? 12.515 11.645 1.679 1.00 97.94 390 GLU A CA 1
ATOM 2838 C C . GLU A 1 390 ? 12.548 10.364 2.533 1.00 97.94 390 GLU A C 1
ATOM 2840 O O . GLU A 1 390 ? 13.090 9.339 2.118 1.00 97.94 390 GLU A O 1
ATOM 2845 N N . ALA A 1 391 ? 11.956 10.404 3.729 1.00 97.62 391 ALA A N 1
ATOM 2846 C CA . ALA A 1 391 ? 11.922 9.267 4.638 1.00 97.62 391 ALA A CA 1
ATOM 2847 C C . ALA A 1 391 ? 10.854 8.224 4.257 1.00 97.62 391 ALA A C 1
ATOM 2849 O O . ALA A 1 391 ? 10.960 7.079 4.699 1.00 97.62 391 ALA A O 1
ATOM 2850 N N . GLY A 1 392 ? 9.861 8.573 3.436 1.00 96.12 392 GLY A N 1
ATOM 2851 C CA . GLY A 1 392 ? 8.686 7.730 3.187 1.00 96.12 392 GLY A CA 1
ATOM 2852 C C . GLY A 1 392 ? 7.717 7.714 4.375 1.00 96.12 392 GLY A C 1
ATOM 2853 O O . GLY A 1 392 ? 7.140 6.679 4.695 1.00 96.12 392 GLY A O 1
ATOM 2854 N N . VAL A 1 393 ? 7.585 8.849 5.065 1.00 97.19 393 VAL A N 1
ATOM 2855 C CA . VAL A 1 393 ? 6.677 9.064 6.201 1.00 97.19 393 VAL A CA 1
ATOM 2856 C C . VAL A 1 393 ? 5.755 10.226 5.863 1.00 97.19 393 VAL A C 1
ATOM 2858 O O . VAL A 1 393 ? 6.197 11.200 5.260 1.00 97.19 393 VAL A O 1
ATOM 2861 N N . ASP A 1 394 ? 4.493 10.155 6.285 1.00 97.50 394 ASP A N 1
ATOM 2862 C CA . ASP A 1 394 ? 3.523 11.217 6.024 1.00 97.50 394 ASP A CA 1
ATOM 2863 C C . ASP A 1 394 ? 4.037 12.577 6.552 1.00 97.50 394 ASP A C 1
ATOM 2865 O O . ASP A 1 394 ? 4.249 12.731 7.764 1.00 97.50 394 ASP A O 1
ATOM 2869 N N . PRO A 1 395 ? 4.222 13.591 5.682 1.00 98.50 395 PRO A N 1
ATOM 2870 C CA . PRO A 1 395 ? 4.636 14.929 6.089 1.00 98.50 395 PRO A CA 1
ATOM 2871 C C . PRO A 1 395 ? 3.805 15.566 7.204 1.00 98.50 395 PRO A C 1
ATOM 2873 O O . PRO A 1 395 ? 4.336 16.340 8.006 1.00 98.50 395 PRO A O 1
ATOM 2876 N N . ARG A 1 396 ? 2.507 15.253 7.278 1.00 98.31 396 ARG A N 1
ATOM 2877 C CA . ARG A 1 396 ? 1.602 15.759 8.318 1.00 98.31 396 ARG A CA 1
ATOM 2878 C C . ARG A 1 396 ? 1.953 15.166 9.672 1.00 98.31 396 ARG A C 1
ATOM 2880 O O . ARG A 1 396 ? 1.933 15.881 10.673 1.00 98.31 396 ARG A O 1
ATOM 2887 N N . MET A 1 397 ? 2.362 13.901 9.708 1.00 98.12 397 MET A N 1
ATOM 2888 C CA . MET A 1 397 ? 2.848 13.258 10.926 1.00 98.12 397 MET A CA 1
ATOM 2889 C C . MET A 1 397 ? 4.189 13.856 11.376 1.00 98.12 397 MET A C 1
ATOM 2891 O O . MET A 1 397 ? 4.370 14.146 12.559 1.00 98.12 397 MET A O 1
ATOM 2895 N N . VAL A 1 398 ? 5.099 14.153 10.439 1.00 98.62 398 VAL A N 1
ATOM 2896 C CA . VAL A 1 398 ? 6.364 14.850 10.748 1.00 98.62 398 VAL A CA 1
ATOM 2897 C C . VAL A 1 398 ? 6.099 16.237 11.342 1.00 98.62 398 VAL A C 1
ATOM 2899 O O . VAL A 1 398 ? 6.629 16.564 12.407 1.00 98.62 398 VAL A O 1
ATOM 2902 N N . LEU A 1 399 ? 5.234 17.035 10.706 1.00 98.62 399 LEU A N 1
ATOM 2903 C CA . LEU A 1 399 ? 4.861 18.356 11.218 1.00 98.62 399 LEU A CA 1
ATOM 2904 C C . LEU A 1 399 ? 4.143 18.252 12.572 1.00 98.62 399 LEU A C 1
ATOM 2906 O O . LEU A 1 399 ? 4.333 19.109 13.432 1.00 98.62 399 LEU A O 1
ATOM 2910 N N . SER A 1 400 ? 3.381 17.183 12.811 1.00 98.44 400 SER A N 1
ATOM 2911 C CA . SER A 1 400 ? 2.738 16.950 14.108 1.00 98.44 400 SER A CA 1
ATOM 2912 C C . SER A 1 400 ? 3.747 16.790 15.236 1.00 98.44 400 SER A C 1
ATOM 2914 O O . SER A 1 400 ? 3.566 17.392 16.292 1.00 98.44 400 SER A O 1
ATOM 2916 N N . MET A 1 401 ? 4.849 16.069 15.006 1.00 98.44 401 MET A N 1
ATOM 2917 C CA . MET A 1 401 ? 5.931 15.963 15.994 1.00 98.44 401 MET A CA 1
ATOM 2918 C C . MET A 1 401 ? 6.578 17.323 16.267 1.00 98.44 401 MET A C 1
ATOM 2920 O O . MET A 1 401 ? 6.847 17.661 17.414 1.00 98.44 401 MET A O 1
ATOM 2924 N N . VAL A 1 402 ? 6.772 18.152 15.237 1.00 98.25 402 VAL A N 1
ATOM 2925 C CA . VAL A 1 402 ? 7.286 19.522 15.415 1.00 98.25 402 VAL A CA 1
ATOM 2926 C C . VAL A 1 402 ? 6.364 20.351 16.306 1.00 98.25 402 VAL A C 1
ATOM 2928 O O . VAL A 1 402 ? 6.822 20.978 17.266 1.00 98.25 402 VAL A O 1
ATOM 2931 N N . LEU A 1 403 ? 5.070 20.350 15.983 1.00 97.88 403 LEU A N 1
ATOM 2932 C CA . LEU A 1 403 ? 4.057 21.143 16.671 1.00 97.88 403 LEU A CA 1
ATOM 2933 C C . LEU A 1 403 ? 3.832 20.681 18.114 1.00 97.88 403 LEU A C 1
ATOM 2935 O O . LEU A 1 403 ? 3.609 21.518 18.986 1.00 97.88 403 LEU A O 1
ATOM 2939 N N . GLN A 1 404 ? 3.909 19.375 18.360 1.00 96.94 404 GLN A N 1
ATOM 2940 C CA . GLN A 1 404 ? 3.626 18.783 19.662 1.00 96.94 404 GLN A CA 1
ATOM 2941 C C . GLN A 1 404 ? 4.803 18.859 20.637 1.00 96.94 404 GLN A C 1
ATOM 2943 O O . GLN A 1 404 ? 4.594 19.100 21.824 1.00 96.94 404 GLN A O 1
ATOM 2948 N N . GLU A 1 405 ? 6.034 18.687 20.152 1.00 95.44 405 GLU A N 1
ATOM 2949 C CA . GLU A 1 405 ? 7.191 18.463 21.024 1.00 95.44 405 GLU A CA 1
ATOM 2950 C C . GLU A 1 405 ? 7.890 19.751 21.477 1.00 95.44 405 GLU A C 1
ATOM 2952 O O . GLU A 1 405 ? 8.137 19.950 22.669 1.00 95.44 405 GLU A O 1
ATOM 2957 N N . GLY A 1 406 ? 8.249 20.636 20.541 1.00 93.56 406 GLY A N 1
ATOM 2958 C CA . GLY A 1 406 ? 9.077 21.809 20.849 1.00 93.56 406 GLY A CA 1
ATOM 2959 C C . GLY A 1 406 ? 8.570 23.130 20.288 1.00 93.56 406 GLY A C 1
ATOM 2960 O O . GLY A 1 406 ? 9.031 24.183 20.740 1.00 93.56 406 GLY A O 1
ATOM 2961 N N . ALA A 1 407 ? 7.594 23.125 19.375 1.00 96.12 407 ALA A N 1
ATOM 2962 C CA . ALA A 1 407 ? 6.999 24.359 18.867 1.00 96.12 407 ALA A CA 1
ATOM 2963 C C . ALA A 1 407 ? 6.448 25.293 19.965 1.00 96.12 407 ALA A C 1
ATOM 2965 O O . ALA A 1 407 ? 6.682 26.498 19.841 1.00 96.12 407 ALA A O 1
ATOM 2966 N N . PRO A 1 408 ? 5.797 24.830 21.057 1.00 95.44 408 PRO A N 1
ATOM 2967 C CA . PRO A 1 408 ? 5.293 25.746 22.083 1.00 95.44 408 PRO A CA 1
ATOM 2968 C C . PRO A 1 408 ? 6.418 26.563 22.738 1.00 95.44 408 PRO A C 1
ATOM 2970 O O . PRO A 1 408 ? 6.296 27.777 22.897 1.00 95.44 408 PRO A O 1
ATOM 2973 N N . LEU A 1 409 ? 7.567 25.933 23.006 1.00 92.31 409 LEU A N 1
ATOM 2974 C CA . LEU A 1 409 ? 8.748 26.606 23.555 1.00 92.31 409 LEU A CA 1
ATOM 2975 C C . LEU A 1 409 ? 9.414 27.532 22.525 1.00 92.31 409 LEU A C 1
ATOM 2977 O O . LEU A 1 409 ? 9.835 28.637 22.852 1.00 92.31 409 LEU A O 1
ATOM 2981 N N . ARG A 1 410 ? 9.495 27.086 21.266 1.00 93.38 410 ARG A N 1
ATOM 2982 C CA . ARG A 1 410 ? 10.167 27.794 20.160 1.00 93.38 410 ARG A CA 1
ATOM 2983 C C . ARG A 1 410 ? 9.393 28.997 19.636 1.00 93.38 410 ARG A C 1
ATOM 2985 O O . ARG A 1 410 ? 9.995 29.905 19.065 1.00 93.38 410 ARG A O 1
ATOM 2992 N N . THR A 1 411 ? 8.081 29.000 19.831 1.00 94.81 411 THR A N 1
ATOM 2993 C CA . THR A 1 411 ? 7.192 30.128 19.530 1.00 94.81 411 THR A CA 1
ATOM 2994 C C . THR A 1 411 ? 6.935 30.999 20.760 1.00 94.81 411 THR A C 1
ATOM 2996 O O . THR A 1 411 ? 6.522 32.145 20.615 1.00 94.81 411 THR A O 1
ATOM 2999 N N . GLY A 1 412 ? 7.180 30.485 21.971 1.00 92.50 412 GLY A N 1
ATOM 3000 C CA . GLY A 1 412 ? 6.808 31.143 23.225 1.00 92.50 412 GLY A CA 1
ATOM 3001 C C . GLY A 1 412 ? 5.298 31.135 23.504 1.00 92.50 412 GLY A C 1
ATOM 3002 O O . GLY A 1 412 ? 4.831 31.969 24.276 1.00 92.50 412 GLY A O 1
ATOM 3003 N N . LEU A 1 413 ? 4.539 30.228 22.873 1.00 91.19 413 LEU A N 1
ATOM 3004 C CA . LEU A 1 413 ? 3.079 30.097 22.978 1.00 91.19 413 LEU A CA 1
ATOM 3005 C C . LEU A 1 413 ? 2.681 28.791 23.692 1.00 91.19 413 LEU A C 1
ATOM 3007 O O . LEU A 1 413 ? 1.936 27.980 23.148 1.00 91.19 413 LEU A O 1
ATOM 3011 N N . GLU A 1 414 ? 3.169 28.574 24.917 1.00 84.12 414 GLU A N 1
ATOM 3012 C CA . GLU A 1 414 ? 3.047 27.286 25.631 1.00 84.12 414 GLU A CA 1
ATOM 3013 C C . GLU A 1 414 ? 1.614 26.733 25.742 1.00 84.12 414 GLU A C 1
ATOM 3015 O O . GLU A 1 414 ? 1.420 25.524 25.658 1.00 84.12 414 GLU A O 1
ATOM 3020 N N . THR A 1 415 ? 0.609 27.597 25.910 1.00 86.31 415 THR A N 1
ATOM 3021 C CA . THR A 1 415 ? -0.784 27.183 26.158 1.00 86.31 415 THR A CA 1
ATOM 3022 C C . THR A 1 415 ? -1.752 27.471 25.011 1.00 86.31 415 THR A C 1
ATOM 3024 O O . THR A 1 415 ? -2.815 26.858 24.960 1.00 86.31 415 THR A O 1
ATOM 3027 N N . ASN A 1 416 ? -1.406 28.376 24.089 1.00 89.81 416 ASN A N 1
ATOM 3028 C CA . ASN A 1 416 ? -2.315 28.840 23.032 1.00 89.81 416 ASN A CA 1
ATOM 3029 C C . ASN A 1 416 ? -1.897 28.422 21.615 1.00 89.81 416 ASN A C 1
ATOM 3031 O O . ASN A 1 416 ? -2.679 28.639 20.693 1.00 89.81 416 ASN A O 1
ATOM 3035 N N . LEU A 1 417 ? -0.729 27.785 21.426 1.00 94.38 417 LEU A N 1
ATOM 3036 C CA . LEU A 1 417 ? -0.168 27.492 20.098 1.00 94.38 417 LEU A CA 1
ATOM 3037 C C . LEU A 1 417 ? -1.187 26.910 19.107 1.00 94.38 417 LEU A C 1
ATOM 3039 O O . LEU A 1 417 ? -1.334 27.433 18.007 1.00 94.38 417 LEU A O 1
ATOM 3043 N N . TYR A 1 418 ? -1.887 25.833 19.472 1.00 94.69 418 TYR A N 1
ATOM 3044 C CA . TYR A 1 418 ? -2.794 25.153 18.540 1.00 94.69 418 TYR A CA 1
ATOM 3045 C C . TYR A 1 418 ? -3.996 26.016 18.166 1.00 94.69 418 TYR A C 1
ATOM 3047 O O . TYR A 1 418 ? -4.356 26.090 16.996 1.00 94.69 418 TYR A O 1
ATOM 3055 N N . LYS A 1 419 ? -4.566 26.726 19.145 1.00 94.06 419 LYS A N 1
ATOM 3056 C CA . LYS A 1 419 ? -5.676 27.656 18.923 1.00 94.06 419 LYS A CA 1
ATOM 3057 C C . LYS A 1 419 ? -5.259 28.804 18.002 1.00 94.06 419 LYS A C 1
ATOM 3059 O O . LYS A 1 419 ? -6.010 29.179 17.105 1.00 94.06 419 LYS A O 1
ATOM 3064 N N . ASP A 1 420 ? -4.055 29.329 18.203 1.00 94.44 420 ASP A N 1
ATOM 3065 C CA . ASP A 1 420 ? -3.527 30.419 17.390 1.00 94.44 420 ASP A CA 1
ATOM 3066 C C . ASP A 1 420 ? -3.202 29.943 15.963 1.00 94.44 420 ASP A C 1
ATOM 3068 O O . ASP A 1 420 ? -3.398 30.681 15.004 1.00 94.44 420 ASP A O 1
ATOM 3072 N N . LEU A 1 421 ? -2.774 28.690 15.782 1.00 95.94 421 LEU A N 1
ATOM 3073 C CA . LEU A 1 421 ? -2.562 28.089 14.459 1.00 95.94 421 LEU A CA 1
ATOM 3074 C C . LEU A 1 421 ? -3.873 27.710 13.747 1.00 95.94 421 LEU A C 1
ATOM 3076 O O . LEU A 1 421 ? -3.925 27.706 12.517 1.00 95.94 421 LEU A O 1
ATOM 3080 N N . GLU A 1 422 ? -4.956 27.422 14.471 1.00 95.00 422 GLU A N 1
ATOM 3081 C CA . GLU A 1 422 ? -6.274 27.219 13.858 1.00 95.00 422 GLU A CA 1
ATOM 3082 C C . GLU A 1 422 ? -6.792 28.488 13.166 1.00 95.00 422 GLU A C 1
ATOM 3084 O O . GLU A 1 422 ? -7.515 28.379 12.167 1.00 95.00 422 GLU A O 1
ATOM 3089 N N . ASN A 1 423 ? -6.404 29.666 13.666 1.00 94.81 423 ASN A N 1
ATOM 3090 C CA . ASN A 1 423 ? -6.686 30.970 13.077 1.00 94.81 423 ASN A CA 1
ATOM 3091 C C . ASN A 1 423 ? -5.380 31.764 12.862 1.00 94.81 423 ASN A C 1
ATOM 3093 O O . ASN A 1 423 ? -4.984 32.525 13.746 1.00 94.81 423 ASN A O 1
ATOM 3097 N N . PRO A 1 424 ? -4.755 31.684 11.673 1.00 93.94 424 PRO A N 1
ATOM 3098 C CA . PRO A 1 424 ? -3.412 32.229 11.435 1.00 93.94 424 PRO A CA 1
ATOM 3099 C C . PRO A 1 424 ? -3.275 33.728 11.739 1.00 93.94 424 PRO A C 1
ATOM 3101 O O . PRO A 1 424 ? -2.210 34.191 12.131 1.00 93.94 424 PRO A O 1
ATOM 3104 N N . SER A 1 425 ? -4.375 34.487 11.652 1.00 94.44 425 SER A N 1
ATOM 3105 C CA . SER A 1 425 ? -4.424 35.906 12.037 1.00 94.44 425 SER A CA 1
ATOM 3106 C C . SER A 1 425 ? -4.116 36.176 13.515 1.00 94.44 425 SER A C 1
ATOM 3108 O O . SER A 1 425 ? -3.747 37.294 13.853 1.00 94.44 425 SER A O 1
ATOM 3110 N N . THR A 1 426 ? -4.263 35.170 14.379 1.00 93.81 426 THR A N 1
ATOM 3111 C CA . THR A 1 426 ? -3.957 35.226 15.818 1.00 93.81 426 THR A CA 1
ATOM 3112 C C . THR A 1 426 ? -2.604 34.611 16.169 1.00 93.81 426 THR A C 1
ATOM 3114 O O . THR A 1 426 ? -2.157 34.719 17.309 1.00 93.81 426 THR A O 1
ATOM 3117 N N . TYR A 1 427 ? -1.916 34.009 15.194 1.00 95.25 427 TYR A N 1
ATOM 3118 C CA . TYR A 1 427 ? -0.590 33.440 15.382 1.00 95.25 427 TYR A CA 1
ATOM 3119 C C . TYR A 1 427 ? 0.478 34.537 15.405 1.00 95.25 427 TYR A C 1
ATOM 3121 O O . TYR A 1 427 ? 0.947 35.036 14.379 1.00 95.25 427 TYR A O 1
ATOM 3129 N N . HIS A 1 428 ? 0.873 34.913 16.619 1.00 93.44 428 HIS A N 1
ATOM 3130 C CA . HIS A 1 428 ? 1.889 35.929 16.881 1.00 93.44 428 HIS A CA 1
ATOM 3131 C C . HIS A 1 428 ? 2.977 35.353 17.798 1.00 93.44 428 HIS A C 1
ATOM 3133 O O . HIS A 1 428 ? 2.945 35.589 19.009 1.00 93.44 428 HIS A O 1
ATOM 3139 N N . PRO A 1 429 ? 3.929 34.567 17.256 1.00 93.12 429 PRO A N 1
ATOM 3140 C CA . PRO A 1 429 ? 5.003 33.997 18.059 1.00 93.12 429 PRO A CA 1
ATOM 3141 C C . PRO A 1 429 ? 5.813 35.107 18.737 1.00 93.12 429 PRO A C 1
ATOM 3143 O O . PRO A 1 429 ? 6.066 36.167 18.158 1.00 93.12 429 PRO A O 1
ATOM 3146 N N . ASN A 1 430 ? 6.241 34.857 19.973 1.00 92.94 430 ASN A N 1
ATOM 3147 C CA . ASN A 1 430 ? 7.104 35.770 20.705 1.00 92.94 430 ASN A CA 1
ATOM 3148 C C . ASN A 1 430 ? 8.427 35.925 19.932 1.00 92.94 430 ASN A C 1
ATOM 3150 O O . ASN A 1 430 ? 9.088 34.913 19.677 1.00 92.94 430 ASN A O 1
ATOM 3154 N N . PRO A 1 431 ? 8.863 37.154 19.599 1.00 90.69 431 PRO A N 1
ATOM 3155 C CA . PRO A 1 431 ? 10.104 37.370 18.852 1.00 90.69 431 PRO A CA 1
ATOM 3156 C C . PRO A 1 431 ? 11.340 36.770 19.543 1.00 90.69 431 PRO A C 1
ATOM 3158 O O . PRO A 1 431 ? 12.290 36.386 18.866 1.00 90.69 431 PRO A O 1
ATOM 3161 N N . ASN A 1 432 ? 11.308 36.617 20.871 1.00 92.12 432 ASN A N 1
ATOM 3162 C CA . ASN A 1 432 ? 12.390 36.019 21.657 1.00 92.12 432 ASN A CA 1
ATOM 3163 C C . ASN A 1 432 ? 12.228 34.499 21.861 1.00 92.12 432 ASN A C 1
ATOM 3165 O O . ASN A 1 432 ? 13.111 33.862 22.435 1.00 92.12 432 ASN A O 1
ATOM 3169 N N . GLY A 1 433 ? 11.113 33.899 21.424 1.00 90.19 433 GLY A N 1
ATOM 3170 C CA . GLY A 1 433 ? 10.801 32.483 21.651 1.00 90.19 433 GLY A CA 1
ATOM 3171 C C . GLY A 1 433 ? 11.835 31.540 21.032 1.00 90.19 433 GLY A C 1
ATOM 3172 O O . GLY A 1 433 ? 12.276 30.584 21.671 1.00 90.19 433 GLY A O 1
ATOM 3173 N N . ALA A 1 434 ? 12.306 31.854 19.822 1.00 89.94 434 ALA A N 1
ATOM 3174 C CA . ALA A 1 434 ? 13.303 31.038 19.137 1.00 89.94 434 ALA A CA 1
ATOM 3175 C C . ALA A 1 434 ? 14.626 30.976 19.920 1.00 89.94 434 ALA A C 1
ATOM 3177 O O . ALA A 1 434 ? 15.158 29.884 20.135 1.00 89.94 434 ALA A O 1
ATOM 3178 N N . GLU A 1 435 ? 15.126 32.127 20.383 1.00 92.19 435 GLU A N 1
ATOM 3179 C CA . GLU A 1 435 ? 16.358 32.229 21.174 1.00 92.19 435 GLU A CA 1
ATOM 3180 C C . GLU A 1 435 ? 16.200 31.579 22.552 1.00 92.19 435 GLU A C 1
ATOM 3182 O O . GLU A 1 435 ? 17.064 30.802 22.965 1.00 92.19 435 GLU A O 1
ATOM 3187 N N . ALA A 1 436 ? 15.070 31.817 23.227 1.00 90.88 436 ALA A N 1
ATOM 3188 C CA . ALA A 1 436 ? 14.755 31.176 24.500 1.00 90.88 436 ALA A CA 1
ATOM 3189 C C . ALA A 1 436 ? 14.768 29.644 24.372 1.00 90.88 436 ALA A C 1
ATOM 3191 O O . ALA A 1 436 ? 15.389 28.965 25.189 1.00 90.88 436 ALA A O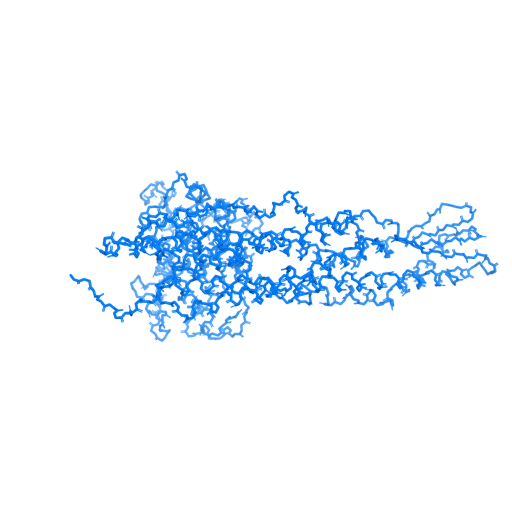 1
ATOM 3192 N N . GLY A 1 437 ? 14.168 29.094 23.311 1.00 92.38 437 GLY A N 1
ATOM 3193 C CA . GLY A 1 437 ? 14.211 27.660 23.025 1.00 92.38 437 GLY A CA 1
ATOM 3194 C C . GLY A 1 437 ? 15.632 27.124 22.813 1.00 92.38 437 GLY A C 1
ATOM 3195 O O . GLY A 1 437 ? 15.975 26.075 23.355 1.00 92.38 437 GLY A O 1
ATOM 3196 N N . VAL A 1 438 ? 16.501 27.856 22.097 1.00 94.38 438 VAL A N 1
ATOM 3197 C CA . VAL A 1 438 ? 17.923 27.472 21.952 1.00 94.38 438 VAL A CA 1
ATOM 3198 C C . VAL A 1 438 ? 18.624 27.458 23.309 1.00 94.38 438 VAL A C 1
ATOM 3200 O O . VAL A 1 438 ? 19.408 26.550 23.587 1.00 94.38 438 VAL A O 1
ATOM 3203 N N . LEU A 1 439 ? 18.378 28.465 24.149 1.00 94.88 439 LEU A N 1
ATOM 3204 C CA . LEU A 1 439 ? 19.004 28.562 25.465 1.00 94.88 439 LEU A CA 1
ATOM 3205 C C . LEU A 1 439 ? 18.586 27.397 26.372 1.00 94.88 439 LEU A C 1
ATOM 3207 O O . LEU A 1 439 ? 19.439 26.809 27.040 1.00 94.88 439 LEU A O 1
ATOM 3211 N N . TRP A 1 440 ? 17.308 27.017 26.342 1.00 93.50 440 TRP A N 1
ATOM 3212 C CA . TRP A 1 440 ? 16.803 25.839 27.047 1.00 93.50 440 TRP A CA 1
ATOM 3213 C C . TRP A 1 440 ? 17.468 24.544 26.578 1.00 93.50 440 TRP A C 1
ATOM 3215 O O . TRP A 1 440 ? 17.880 23.736 27.410 1.00 93.50 440 TRP A O 1
ATOM 3225 N N . ASP A 1 441 ? 17.641 24.363 25.270 1.00 95.12 441 ASP A N 1
ATOM 3226 C CA . ASP A 1 441 ? 18.329 23.194 24.718 1.00 95.12 441 ASP A CA 1
ATOM 3227 C C . ASP A 1 441 ? 19.805 23.141 25.125 1.00 95.12 441 ASP A C 1
ATOM 3229 O O . ASP A 1 441 ? 20.300 22.080 25.507 1.00 95.12 441 ASP A O 1
ATOM 3233 N N . LYS A 1 442 ? 20.506 24.285 25.126 1.00 95.75 442 LYS A N 1
ATOM 3234 C CA . LYS A 1 442 ? 21.883 24.375 25.642 1.00 95.75 442 LYS A CA 1
ATOM 3235 C C . LYS A 1 442 ? 21.947 23.966 27.110 1.00 95.75 442 LYS A C 1
ATOM 3237 O O . LYS A 1 442 ? 22.796 23.160 27.477 1.00 95.75 442 LYS A O 1
ATOM 3242 N N . ALA A 1 443 ? 21.034 24.474 27.938 1.00 93.56 443 ALA A N 1
ATOM 3243 C CA . ALA A 1 443 ? 20.982 24.126 29.355 1.00 93.56 443 ALA A CA 1
ATOM 3244 C C . ALA A 1 443 ? 20.749 22.618 29.567 1.00 93.56 443 ALA A C 1
ATOM 3246 O O . ALA A 1 443 ? 21.414 22.001 30.397 1.00 93.56 443 ALA A O 1
ATOM 3247 N N . ARG A 1 444 ? 19.857 22.001 28.782 1.00 94.06 444 ARG A N 1
ATOM 3248 C CA . ARG A 1 444 ? 19.600 20.551 28.819 1.00 94.06 444 ARG A CA 1
ATOM 3249 C C . ARG A 1 444 ? 20.780 19.722 28.312 1.00 94.06 444 ARG A C 1
ATOM 3251 O O . ARG A 1 444 ? 21.057 18.657 28.868 1.00 94.06 444 ARG A O 1
ATOM 3258 N N . LEU A 1 445 ? 21.493 20.192 27.291 1.00 94.50 445 LEU A N 1
ATOM 3259 C CA . LEU A 1 445 ? 22.712 19.546 26.809 1.00 94.50 445 LEU A CA 1
ATOM 3260 C C . LEU A 1 445 ? 23.800 19.557 27.893 1.00 94.50 445 LEU A C 1
ATOM 3262 O O . LEU A 1 445 ? 24.370 18.509 28.191 1.00 94.50 445 LEU A O 1
ATOM 3266 N N . GLU A 1 446 ? 24.047 20.704 28.532 1.00 94.00 446 GLU A N 1
ATOM 3267 C CA . GLU A 1 446 ? 25.019 20.806 29.631 1.00 94.00 446 GLU A CA 1
ATOM 3268 C C . GLU A 1 446 ? 24.607 19.964 30.846 1.00 94.00 446 GLU A C 1
ATOM 3270 O O . GLU A 1 446 ? 25.431 19.240 31.401 1.00 94.00 446 GLU A O 1
ATOM 3275 N N . ALA A 1 447 ? 23.321 19.961 31.211 1.00 91.69 447 ALA A N 1
ATOM 3276 C CA . ALA A 1 447 ? 22.804 19.082 32.258 1.00 91.69 447 ALA A CA 1
ATOM 3277 C C . ALA A 1 447 ? 23.079 17.597 31.948 1.00 91.69 447 ALA A C 1
ATOM 3279 O O . ALA A 1 447 ? 23.511 16.856 32.830 1.00 91.69 447 ALA A O 1
ATOM 3280 N N . SER A 1 448 ? 22.913 17.178 30.688 1.00 90.94 448 SER A N 1
ATOM 3281 C CA . SER A 1 448 ? 23.183 15.796 30.258 1.00 90.94 448 SER A CA 1
ATOM 3282 C C . SER A 1 448 ? 24.657 15.422 30.407 1.00 90.94 448 SER A C 1
ATOM 3284 O O . SER A 1 448 ? 24.961 14.345 30.914 1.00 90.94 448 SER A O 1
ATOM 3286 N N . LYS A 1 449 ? 25.580 16.330 30.057 1.00 90.56 449 LYS A N 1
ATOM 3287 C CA . LYS A 1 449 ? 27.031 16.132 30.254 1.00 90.56 449 LYS A CA 1
ATOM 3288 C C . LYS A 1 449 ? 27.411 15.973 31.729 1.00 90.56 449 LYS A C 1
ATOM 3290 O O . LYS A 1 449 ? 28.393 15.308 32.038 1.00 90.56 449 LYS A O 1
ATOM 3295 N N . LEU A 1 450 ? 26.628 16.565 32.631 1.00 91.44 450 LEU A N 1
ATOM 3296 C CA . LEU A 1 450 ? 26.788 16.442 34.083 1.00 91.44 450 LEU A CA 1
ATOM 3297 C C . LEU A 1 450 ? 26.068 15.215 34.675 1.00 91.44 450 LEU A C 1
ATOM 3299 O O . LEU A 1 450 ? 26.058 15.048 35.892 1.00 91.44 450 LEU A O 1
ATOM 3303 N N . GLY A 1 451 ? 25.435 14.371 33.850 1.00 87.75 451 GLY A N 1
ATOM 3304 C CA . GLY A 1 451 ? 24.643 13.223 34.307 1.00 87.75 451 GLY A CA 1
ATOM 3305 C C . GLY A 1 451 ? 23.310 13.602 34.965 1.00 87.75 451 GLY A C 1
ATOM 3306 O O . GLY A 1 451 ? 22.643 12.750 35.552 1.00 87.75 451 GLY A O 1
ATOM 3307 N N . LEU A 1 452 ? 22.896 14.868 34.872 1.00 87.75 452 LEU A N 1
ATOM 3308 C CA . LEU A 1 452 ? 21.609 15.337 35.372 1.00 87.75 452 LEU A CA 1
ATOM 3309 C C . LEU A 1 452 ? 20.543 15.039 34.321 1.00 87.75 452 LEU A C 1
ATOM 3311 O O . LEU A 1 452 ? 20.614 15.533 33.197 1.00 87.75 452 LEU A O 1
ATOM 3315 N N . SER A 1 453 ? 19.532 14.255 34.682 1.00 83.56 453 SER A N 1
ATOM 3316 C CA . SER A 1 453 ? 18.430 13.931 33.778 1.00 83.56 453 SER A CA 1
ATOM 3317 C C . SER A 1 453 ? 17.079 14.217 34.409 1.00 83.56 453 SER A C 1
ATOM 3319 O O . SER A 1 453 ? 16.859 14.009 35.606 1.00 83.56 453 SER A O 1
ATOM 3321 N N . LYS A 1 454 ? 16.134 14.653 33.575 1.00 71.69 454 LYS A N 1
ATOM 3322 C CA . LYS A 1 454 ? 14.723 14.667 33.944 1.00 71.69 454 LYS A CA 1
ATOM 3323 C C . LYS A 1 454 ? 14.264 13.212 34.120 1.00 71.69 454 LYS A C 1
ATOM 3325 O O . LYS A 1 454 ? 14.160 12.468 33.151 1.00 71.69 454 LYS A O 1
ATOM 3330 N N . GLN A 1 455 ? 14.025 12.807 35.369 1.00 67.38 455 GLN A N 1
ATOM 3331 C CA . GLN A 1 455 ? 13.446 11.503 35.735 1.00 67.38 455 GLN A CA 1
ATOM 3332 C C . GLN A 1 455 ? 14.275 10.266 35.324 1.00 67.38 455 GLN A C 1
ATOM 3334 O O . GLN A 1 455 ? 13.714 9.205 35.072 1.00 67.38 455 GLN A O 1
ATOM 3339 N N . GLY A 1 456 ? 15.606 10.372 35.238 1.00 71.25 456 GLY A N 1
ATOM 3340 C CA . GLY A 1 456 ? 16.472 9.220 34.933 1.00 71.25 456 GLY A CA 1
ATOM 3341 C C . GLY A 1 456 ? 16.498 8.798 33.457 1.00 71.25 456 GLY A C 1
ATOM 3342 O O . GLY A 1 456 ? 17.271 7.920 33.091 1.00 71.25 456 GLY A O 1
ATOM 3343 N N . ALA A 1 457 ? 15.690 9.425 32.597 1.00 71.25 457 ALA A N 1
ATOM 3344 C CA . ALA A 1 457 ? 15.468 9.014 31.208 1.00 71.25 457 ALA A CA 1
ATOM 3345 C C . ALA A 1 457 ? 16.369 9.722 30.172 1.00 71.25 457 ALA A C 1
ATOM 3347 O O . ALA A 1 457 ? 16.155 9.563 28.968 1.00 71.25 457 ALA A O 1
ATOM 3348 N N . GLY A 1 458 ? 17.332 10.527 30.632 1.00 83.88 458 GLY A N 1
ATOM 3349 C CA . GLY A 1 458 ? 18.089 11.474 29.802 1.00 83.88 458 GLY A CA 1
ATOM 3350 C C . GLY A 1 458 ? 17.293 12.743 29.469 1.00 83.88 458 GLY A C 1
ATOM 3351 O O . GLY A 1 458 ? 16.066 12.767 29.574 1.00 83.88 458 GLY A O 1
ATOM 3352 N N . ASN A 1 459 ? 17.986 13.822 29.093 1.00 92.12 459 ASN A N 1
ATOM 3353 C CA . ASN A 1 459 ? 17.311 15.025 28.599 1.00 92.12 459 ASN A CA 1
ATOM 3354 C C . ASN A 1 459 ? 17.062 14.922 27.093 1.00 92.12 459 ASN A C 1
ATOM 3356 O O . ASN A 1 459 ? 17.745 14.200 26.371 1.00 92.12 459 ASN A O 1
ATOM 3360 N N . SER A 1 460 ? 16.079 15.679 26.634 1.00 94.50 460 SER A N 1
ATOM 3361 C CA . SER A 1 460 ? 15.708 15.841 25.236 1.00 94.50 460 SER A CA 1
ATOM 3362 C C . SER A 1 460 ? 15.992 17.270 24.777 1.00 94.50 460 SER A C 1
ATOM 3364 O O . SER A 1 460 ? 15.774 18.219 25.538 1.00 94.50 460 SER A O 1
ATOM 3366 N N . ILE A 1 461 ? 16.479 17.429 23.548 1.00 96.56 461 ILE A N 1
ATOM 3367 C CA . ILE A 1 461 ? 16.852 18.731 22.972 1.00 96.56 461 ILE A CA 1
ATOM 3368 C C . ILE A 1 461 ? 16.368 18.846 21.526 1.00 96.56 461 ILE A C 1
ATOM 3370 O O . ILE A 1 461 ? 16.011 17.850 20.894 1.00 96.56 461 ILE A O 1
ATOM 3374 N N . GLY A 1 462 ? 16.404 20.063 20.994 1.00 96.88 462 GLY A N 1
ATOM 3375 C CA . GLY A 1 462 ? 16.019 20.367 19.623 1.00 96.88 462 GLY A CA 1
ATOM 3376 C C . GLY A 1 462 ? 14.519 20.608 19.480 1.00 96.88 462 GLY A C 1
ATOM 3377 O O . GLY A 1 462 ? 13.729 20.368 20.393 1.00 96.88 462 GLY A O 1
ATOM 3378 N N . LEU A 1 463 ? 14.120 21.084 18.298 1.00 97.62 463 LEU A N 1
ATOM 3379 C CA . LEU A 1 463 ? 12.729 21.428 17.974 1.00 97.62 463 LEU A CA 1
ATOM 3380 C C . LEU A 1 463 ? 11.741 20.264 18.169 1.00 97.62 463 LEU A C 1
ATOM 3382 O O . LEU A 1 463 ? 10.582 20.498 18.481 1.00 97.62 463 LEU A O 1
ATOM 3386 N N . THR A 1 464 ? 12.192 19.024 18.001 1.00 97.25 464 THR A N 1
ATOM 3387 C CA . THR A 1 464 ? 11.373 17.806 18.122 1.00 97.25 464 THR A CA 1
ATOM 3388 C C . THR A 1 464 ? 11.649 17.029 19.410 1.00 97.25 464 THR A C 1
ATOM 3390 O O . THR A 1 464 ? 11.249 15.871 19.527 1.00 97.25 464 THR A O 1
ATOM 3393 N N . ASN A 1 465 ? 12.343 17.657 20.374 1.00 96.06 465 ASN A N 1
ATOM 3394 C CA . ASN A 1 465 ? 12.559 17.136 21.725 1.00 96.06 465 ASN A CA 1
ATOM 3395 C C . ASN A 1 465 ? 13.124 15.695 21.727 1.00 96.06 465 ASN A C 1
ATOM 3397 O O . ASN A 1 465 ? 12.723 14.841 22.519 1.00 96.06 465 ASN A O 1
ATOM 3401 N N . GLN A 1 466 ? 14.081 15.412 20.840 1.00 96.56 466 GLN A N 1
ATOM 3402 C CA . GLN A 1 466 ? 14.636 14.070 20.677 1.00 96.56 466 GLN A CA 1
ATOM 3403 C C . GLN A 1 466 ? 15.710 13.787 21.739 1.00 96.56 466 GLN A C 1
ATOM 3405 O O . GLN A 1 466 ? 16.549 14.638 22.053 1.00 96.56 466 GLN A O 1
ATOM 3410 N N . LYS A 1 467 ? 15.697 12.576 22.306 1.00 95.94 467 LYS A N 1
ATOM 3411 C CA . LYS A 1 467 ? 16.718 12.096 23.256 1.00 95.94 467 LYS A CA 1
ATOM 3412 C C . LYS A 1 467 ? 17.975 11.602 22.524 1.00 95.94 467 LYS A C 1
ATOM 3414 O O . LYS A 1 467 ? 17.930 11.278 21.340 1.00 95.94 467 LYS A O 1
ATOM 3419 N N . GLU A 1 468 ? 19.089 11.488 23.245 1.00 96.06 468 GLU A N 1
ATOM 3420 C CA . GLU A 1 468 ? 20.372 11.053 22.667 1.00 96.06 468 GLU A CA 1
ATOM 3421 C C . GLU A 1 468 ? 20.328 9.628 22.105 1.00 96.06 468 GLU A C 1
ATOM 3423 O O . GLU A 1 468 ? 20.747 9.390 20.972 1.00 96.06 468 GLU A O 1
ATOM 3428 N N . ARG A 1 469 ? 19.775 8.682 22.876 1.00 96.12 469 ARG A N 1
ATOM 3429 C CA . ARG A 1 469 ? 19.647 7.278 22.461 1.00 96.12 469 ARG A CA 1
ATOM 3430 C C . ARG A 1 469 ? 18.904 7.117 21.122 1.00 96.12 469 ARG A C 1
ATOM 3432 O O . ARG A 1 469 ? 19.518 6.574 20.208 1.00 96.12 469 ARG A O 1
ATOM 3439 N N . PRO A 1 470 ? 17.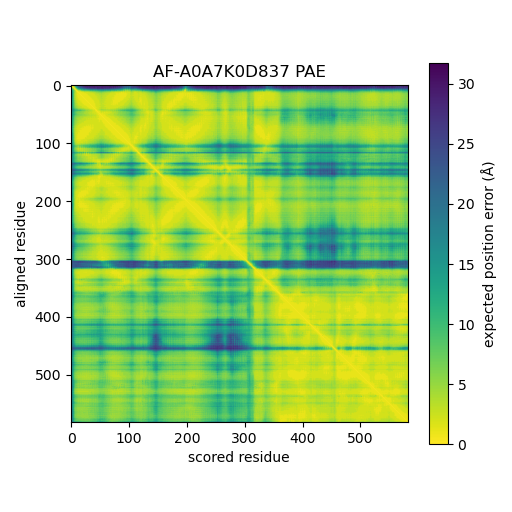654 7.593 20.950 1.00 97.12 470 PRO A N 1
ATOM 3440 C CA . PRO A 1 470 ? 16.945 7.432 19.683 1.00 97.12 470 PRO A CA 1
ATOM 3441 C C . PRO A 1 470 ? 17.623 8.166 18.517 1.00 97.12 470 PRO A C 1
ATOM 3443 O O . PRO A 1 470 ? 17.626 7.645 17.408 1.00 97.12 470 PRO A O 1
ATOM 3446 N N . PHE A 1 471 ? 18.271 9.320 18.737 1.00 98.38 471 PHE A N 1
ATOM 3447 C CA . PHE A 1 471 ? 19.065 9.963 17.679 1.00 98.38 471 PHE A CA 1
ATOM 3448 C C . PHE A 1 471 ? 20.215 9.061 17.206 1.00 98.38 471 PHE A C 1
ATOM 3450 O O . PHE A 1 471 ? 20.449 8.919 16.006 1.00 98.38 471 PHE A O 1
ATOM 3457 N N . ASN A 1 472 ? 20.928 8.431 18.142 1.00 98.19 472 ASN A N 1
ATOM 3458 C CA . ASN A 1 472 ? 22.029 7.530 17.816 1.00 98.19 472 ASN A CA 1
ATOM 3459 C C . ASN A 1 472 ? 21.548 6.240 17.132 1.00 98.19 472 ASN A C 1
ATOM 3461 O O . ASN A 1 472 ? 22.228 5.775 16.221 1.00 98.19 472 ASN A O 1
ATOM 3465 N N . GLU A 1 473 ? 20.384 5.698 17.509 1.00 98.12 473 GLU A N 1
ATOM 3466 C CA . GLU A 1 473 ? 19.756 4.562 16.811 1.00 98.12 473 GLU A CA 1
ATOM 3467 C C . GLU A 1 473 ? 19.404 4.932 15.358 1.00 98.12 473 GLU A C 1
ATOM 3469 O O . GLU A 1 473 ? 19.823 4.241 14.428 1.00 98.12 473 GLU A O 1
ATOM 3474 N N . VAL A 1 474 ? 18.756 6.083 15.143 1.00 98.19 474 VAL A N 1
ATOM 3475 C CA . VAL A 1 474 ? 18.436 6.603 13.800 1.00 98.19 474 VAL A CA 1
ATOM 3476 C C . VAL A 1 474 ? 19.699 6.811 12.964 1.00 98.19 474 VAL A C 1
ATOM 3478 O O . VAL A 1 474 ? 19.773 6.378 11.815 1.00 98.19 474 VAL A O 1
ATOM 3481 N N . LYS A 1 475 ? 20.727 7.442 13.538 1.00 98.38 475 LYS A N 1
ATOM 3482 C CA . LYS A 1 475 ? 22.013 7.663 12.868 1.00 98.38 475 LYS A CA 1
ATOM 3483 C C . LYS A 1 475 ? 22.711 6.350 12.512 1.00 98.38 475 LYS A C 1
ATOM 3485 O O . LYS A 1 475 ? 23.325 6.270 11.451 1.00 98.38 475 LYS A O 1
ATOM 3490 N N . ALA A 1 476 ? 22.650 5.347 13.386 1.00 98.19 476 ALA A N 1
ATOM 3491 C CA . ALA A 1 476 ? 23.236 4.036 13.129 1.00 98.19 476 ALA A CA 1
ATOM 3492 C C . ALA A 1 476 ? 22.501 3.300 12.000 1.00 98.19 476 ALA A C 1
ATOM 3494 O O . ALA A 1 476 ? 23.155 2.671 11.171 1.00 98.19 476 ALA A O 1
ATOM 3495 N N . LYS A 1 477 ? 21.167 3.419 11.940 1.00 98.06 477 LYS A N 1
ATOM 3496 C CA . LYS A 1 477 ? 20.344 2.799 10.895 1.00 98.06 477 LYS A CA 1
ATOM 3497 C C . LYS A 1 477 ? 20.465 3.503 9.538 1.00 98.06 477 LYS A C 1
ATOM 3499 O O . LYS A 1 477 ? 20.495 2.831 8.511 1.00 98.06 477 LYS A O 1
ATOM 3504 N N . TYR A 1 478 ? 20.593 4.832 9.519 1.00 98.12 478 TYR A N 1
ATOM 3505 C CA . TYR A 1 478 ? 20.671 5.638 8.290 1.00 98.12 478 TYR A CA 1
ATOM 3506 C C . TYR A 1 478 ? 21.950 6.497 8.236 1.00 98.12 478 TYR A C 1
ATOM 3508 O O . TYR A 1 478 ? 21.883 7.732 8.244 1.00 98.12 478 TYR A O 1
ATOM 3516 N N . PRO A 1 479 ? 23.143 5.880 8.173 1.00 97.94 479 PRO A N 1
ATOM 3517 C CA . PRO A 1 479 ? 24.416 6.589 8.322 1.00 97.94 479 PRO A CA 1
ATOM 3518 C C . PRO A 1 479 ? 24.657 7.651 7.243 1.00 97.94 479 PRO A C 1
ATOM 3520 O O . PRO A 1 479 ? 25.220 8.707 7.543 1.00 97.94 479 PRO A O 1
ATOM 3523 N N . ASP A 1 480 ? 24.187 7.420 6.017 1.00 97.81 480 ASP A N 1
ATOM 3524 C CA . ASP A 1 480 ? 24.328 8.370 4.906 1.00 97.81 480 ASP A CA 1
ATOM 3525 C C . ASP A 1 480 ? 23.561 9.673 5.153 1.00 97.81 480 ASP A C 1
ATOM 3527 O O . ASP A 1 480 ? 23.982 10.746 4.720 1.00 97.81 480 ASP A O 1
ATOM 3531 N N . GLN A 1 481 ? 22.477 9.603 5.927 1.00 98.19 481 GLN A N 1
ATOM 3532 C CA . GLN A 1 481 ? 21.601 10.738 6.203 1.00 98.19 481 GLN A CA 1
ATOM 3533 C C . GLN A 1 481 ? 22.108 11.624 7.340 1.00 98.19 481 GLN A C 1
ATOM 3535 O O . GLN A 1 481 ? 21.817 12.823 7.366 1.00 98.19 481 GLN A O 1
ATOM 3540 N N . PHE A 1 482 ? 22.896 11.046 8.252 1.00 98.06 482 PHE A N 1
ATOM 3541 C CA . PHE A 1 482 ? 23.370 11.685 9.485 1.00 98.06 482 PHE A CA 1
ATOM 3542 C C . PHE A 1 482 ? 24.903 11.686 9.605 1.00 98.06 482 PHE A C 1
ATOM 3544 O O . PHE A 1 482 ? 25.459 11.831 10.701 1.00 98.06 482 PHE A O 1
ATOM 3551 N N . LYS A 1 483 ? 25.619 11.549 8.481 1.00 97.06 483 LYS A N 1
ATOM 3552 C CA . LYS A 1 483 ? 27.086 11.537 8.448 1.00 97.06 483 LYS A CA 1
ATOM 3553 C C . LYS A 1 483 ? 27.664 12.799 9.093 1.00 97.06 483 LYS A C 1
ATOM 3555 O O . LYS A 1 483 ? 27.363 13.924 8.701 1.00 97.06 483 LYS A O 1
ATOM 3560 N N . GLY A 1 484 ? 28.519 12.598 10.096 1.00 97.44 484 GLY A N 1
ATOM 3561 C CA . GLY A 1 484 ? 29.171 13.682 10.837 1.00 97.44 484 GLY A CA 1
ATOM 3562 C C . GLY A 1 484 ? 28.256 14.471 11.780 1.00 97.44 484 GLY A C 1
ATOM 3563 O O . GLY A 1 484 ? 28.731 15.427 12.380 1.00 97.44 484 GLY A O 1
ATOM 3564 N N . LYS A 1 485 ? 26.981 14.086 11.932 1.00 98.44 485 LYS A N 1
ATOM 3565 C CA . LYS A 1 485 ? 26.040 14.720 12.864 1.00 98.44 485 LYS A CA 1
ATOM 3566 C C . LYS A 1 485 ? 26.086 14.050 14.231 1.00 98.44 485 LYS A C 1
ATOM 3568 O O . LYS A 1 485 ? 26.300 12.841 14.327 1.00 98.44 485 LYS A O 1
ATOM 3573 N N . GLN A 1 486 ? 25.873 14.816 15.285 1.00 98.31 486 GLN A N 1
ATOM 3574 C CA . GLN A 1 486 ? 25.773 14.351 16.666 1.00 98.31 486 GLN A CA 1
ATOM 3575 C C . GLN A 1 486 ? 24.471 14.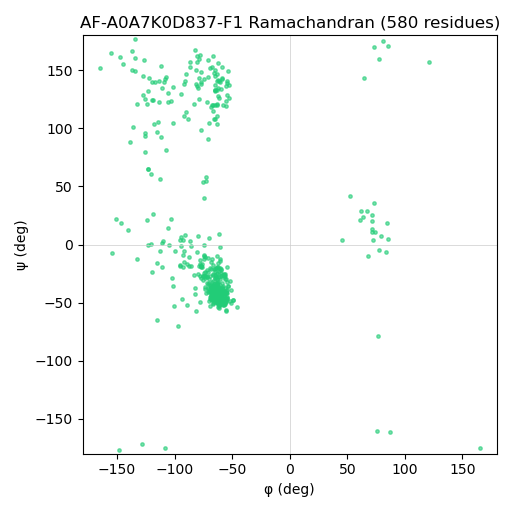844 17.289 1.00 98.31 486 GLN A C 1
ATOM 3577 O O . GLN A 1 486 ? 23.902 15.835 16.840 1.00 98.31 486 GLN A O 1
ATOM 3582 N N . TRP A 1 487 ? 24.019 14.185 18.356 1.00 98.19 487 TRP A N 1
ATOM 3583 C CA . TRP A 1 487 ? 22.805 14.593 19.065 1.00 98.19 487 TRP A CA 1
ATOM 3584 C C . TRP A 1 487 ? 22.876 16.055 19.538 1.00 98.19 487 TRP A C 1
ATOM 3586 O O . TRP A 1 487 ? 21.913 16.804 19.404 1.00 98.19 487 TRP A O 1
ATOM 3596 N N . SER A 1 488 ? 24.051 16.512 19.984 1.00 97.88 488 SER A N 1
ATOM 3597 C CA . SER A 1 488 ? 24.293 17.912 20.360 1.00 97.88 488 SER A CA 1
ATOM 3598 C C . SER A 1 488 ? 24.068 18.921 19.229 1.00 97.88 488 SER A C 1
ATOM 3600 O O . SER A 1 488 ? 23.831 20.094 19.510 1.00 97.88 488 SER A O 1
ATOM 3602 N N . ASP A 1 489 ? 24.127 18.494 17.965 1.00 98.38 489 ASP A N 1
ATOM 3603 C CA . ASP A 1 489 ? 23.932 19.375 16.809 1.00 98.38 489 ASP A CA 1
ATOM 3604 C C . ASP A 1 489 ? 22.460 19.751 16.608 1.00 98.38 489 ASP A C 1
ATOM 3606 O O . ASP A 1 489 ? 22.165 20.631 15.803 1.00 98.38 489 ASP A O 1
ATOM 3610 N N . LEU A 1 490 ? 21.535 19.115 17.338 1.00 98.12 490 LEU A N 1
ATOM 3611 C CA . LEU A 1 490 ? 20.114 19.469 17.349 1.00 98.12 490 LEU A CA 1
ATOM 3612 C C . LEU A 1 490 ? 19.849 20.833 18.007 1.00 98.12 490 LEU A C 1
ATOM 3614 O O . LEU A 1 490 ? 18.813 21.451 17.754 1.00 98.12 490 LEU A O 1
ATOM 3618 N N . VAL A 1 491 ? 20.768 21.328 18.843 1.00 97.62 491 VAL A N 1
ATOM 3619 C CA . VAL A 1 491 ? 20.606 22.595 19.568 1.00 97.62 491 VAL A CA 1
ATOM 3620 C C . VAL A 1 491 ? 20.523 23.770 18.591 1.00 97.62 491 VAL A C 1
ATOM 3622 O O . VAL A 1 491 ? 21.526 24.241 18.060 1.00 97.62 491 VAL A O 1
ATOM 3625 N N . GLY A 1 492 ? 19.305 24.278 18.387 1.00 95.25 492 GLY A N 1
ATOM 3626 C CA . GLY A 1 492 ? 19.044 25.408 17.487 1.00 95.25 492 GLY A CA 1
ATOM 3627 C C . GLY A 1 492 ? 19.123 25.075 15.998 1.00 95.25 492 GLY A C 1
ATOM 3628 O O . GLY A 1 492 ? 19.103 25.989 15.176 1.00 95.25 492 GLY A O 1
ATOM 3629 N N . ASN A 1 493 ? 19.188 23.790 15.648 1.00 98.00 493 ASN A N 1
ATOM 3630 C CA . ASN A 1 493 ? 19.166 23.327 14.270 1.00 98.00 493 ASN A CA 1
ATOM 3631 C C . ASN A 1 493 ? 17.825 22.657 13.953 1.00 98.00 493 ASN A C 1
ATOM 3633 O O . ASN A 1 493 ? 17.698 21.434 13.981 1.00 98.00 493 ASN A O 1
ATOM 3637 N N . ASP A 1 494 ? 16.822 23.482 13.654 1.00 97.81 494 ASP A N 1
ATOM 3638 C CA . ASP A 1 494 ? 15.472 23.014 13.318 1.00 97.81 494 ASP A CA 1
ATOM 3639 C C . ASP A 1 494 ? 15.466 22.064 12.110 1.00 97.81 494 ASP A C 1
ATOM 3641 O O . ASP A 1 494 ? 14.709 21.103 12.096 1.00 97.81 494 ASP A O 1
ATOM 3645 N N . ASP A 1 495 ? 16.331 22.299 11.118 1.00 98.62 495 ASP A N 1
ATOM 3646 C CA . ASP A 1 495 ? 16.452 21.449 9.927 1.00 98.62 495 ASP A CA 1
ATOM 3647 C C . ASP A 1 495 ? 16.870 20.019 10.289 1.00 98.62 495 ASP A C 1
ATOM 3649 O O . ASP A 1 495 ? 16.159 19.063 9.970 1.00 98.62 495 ASP A O 1
ATOM 3653 N N . LEU A 1 496 ? 17.955 19.877 11.058 1.00 98.56 496 LEU A N 1
ATOM 3654 C CA . LEU A 1 496 ? 18.409 18.569 11.527 1.00 98.56 496 LEU A CA 1
ATOM 3655 C C . LEU A 1 496 ? 17.395 17.914 12.472 1.00 98.56 496 LEU A C 1
ATOM 3657 O O . LEU A 1 496 ? 17.226 16.701 12.412 1.00 98.56 496 LEU A O 1
ATOM 3661 N N . ALA A 1 497 ? 16.718 18.687 13.326 1.00 98.56 497 ALA A N 1
ATOM 3662 C CA . ALA A 1 497 ? 15.714 18.160 14.250 1.00 98.56 497 ALA A CA 1
ATOM 3663 C C . ALA A 1 497 ? 14.481 17.596 13.530 1.00 98.56 497 ALA A C 1
ATOM 3665 O O . ALA A 1 497 ? 13.996 16.525 13.901 1.00 98.56 497 ALA A O 1
ATOM 3666 N N . ILE A 1 498 ? 14.002 18.272 12.481 1.00 98.75 498 ILE A N 1
ATOM 3667 C CA . ILE A 1 498 ? 12.890 17.785 11.653 1.00 98.75 498 ILE A CA 1
ATOM 3668 C C . ILE A 1 498 ? 13.327 16.552 10.860 1.00 98.75 498 ILE A C 1
ATOM 3670 O O . ILE A 1 498 ? 12.612 15.549 10.860 1.00 98.75 498 ILE A O 1
ATOM 3674 N N . LYS A 1 499 ? 14.530 16.571 10.264 1.00 98.75 499 LYS A N 1
ATOM 3675 C CA . LYS A 1 499 ? 15.086 15.395 9.578 1.00 98.75 499 LYS A CA 1
ATOM 3676 C C . LYS A 1 499 ? 15.192 14.195 10.519 1.00 98.75 499 LYS A C 1
ATOM 3678 O O . LYS A 1 499 ? 14.762 13.096 10.181 1.00 98.75 499 LYS A O 1
ATOM 3683 N N . ALA A 1 500 ? 15.742 14.400 11.712 1.00 98.69 500 ALA A N 1
ATOM 3684 C CA . ALA A 1 500 ? 15.916 13.342 12.697 1.00 98.69 500 ALA A CA 1
ATOM 3685 C C . ALA A 1 500 ? 14.573 12.789 13.200 1.00 98.69 500 ALA A C 1
ATOM 3687 O O . ALA A 1 500 ? 14.463 11.580 13.383 1.00 98.69 500 ALA A O 1
ATOM 3688 N N . ALA A 1 501 ? 13.539 13.626 13.339 1.00 98.69 501 ALA A N 1
ATOM 3689 C CA . ALA A 1 501 ? 12.187 13.173 13.664 1.00 98.69 501 ALA A CA 1
ATOM 3690 C C . ALA A 1 501 ? 11.552 12.349 12.533 1.00 98.69 501 ALA A C 1
ATOM 3692 O O . ALA A 1 501 ? 11.010 11.280 12.807 1.00 98.69 501 ALA A O 1
ATOM 3693 N N . ALA A 1 502 ? 11.669 12.785 11.274 1.00 98.69 502 ALA A N 1
ATOM 3694 C CA . ALA A 1 502 ? 11.149 12.045 10.121 1.00 98.69 502 ALA A CA 1
ATOM 3695 C C . ALA A 1 502 ? 11.775 10.645 10.011 1.00 98.69 502 ALA A C 1
ATOM 3697 O O . ALA A 1 502 ? 11.067 9.646 9.894 1.00 98.69 502 ALA A O 1
ATOM 3698 N N . TYR A 1 503 ? 13.101 10.546 10.144 1.00 98.69 503 TYR A N 1
ATOM 3699 C CA . TYR A 1 503 ? 13.787 9.253 10.122 1.00 98.69 503 TYR A CA 1
ATOM 3700 C C . TYR A 1 503 ? 13.590 8.432 11.405 1.00 98.69 503 TYR A C 1
ATOM 3702 O O . TYR A 1 503 ? 13.663 7.204 11.348 1.00 98.69 503 TYR A O 1
ATOM 3710 N N . ASN A 1 504 ? 13.289 9.065 12.545 1.00 98.69 504 ASN A N 1
ATOM 3711 C CA . ASN A 1 504 ? 12.848 8.339 13.734 1.00 98.69 504 ASN A CA 1
ATOM 3712 C C . ASN A 1 504 ? 11.485 7.683 13.493 1.00 98.69 504 ASN A C 1
ATOM 3714 O O . ASN A 1 504 ? 11.348 6.483 13.685 1.00 98.69 504 ASN A O 1
ATOM 3718 N N . LEU A 1 505 ? 10.504 8.426 12.975 1.00 98.50 505 LEU A N 1
ATOM 3719 C CA . LEU A 1 505 ? 9.204 7.866 12.594 1.00 98.50 505 LEU A CA 1
ATOM 3720 C C . LEU A 1 505 ? 9.353 6.741 11.561 1.00 98.50 505 LEU A C 1
ATOM 3722 O O . LEU A 1 505 ? 8.716 5.702 11.713 1.00 98.50 505 LEU A O 1
ATOM 3726 N N . LYS A 1 506 ? 10.250 6.896 10.575 1.00 98.25 506 LYS A N 1
ATOM 3727 C CA . LYS A 1 506 ? 10.588 5.835 9.612 1.00 98.25 506 LYS A CA 1
ATOM 3728 C C . LYS A 1 506 ? 11.087 4.576 10.318 1.00 98.25 506 LYS A C 1
ATOM 3730 O O . LYS A 1 506 ? 10.564 3.495 10.087 1.00 98.25 506 LYS A O 1
ATOM 3735 N N . MET A 1 507 ? 12.072 4.719 11.206 1.00 98.19 507 MET A N 1
ATOM 3736 C CA . MET A 1 507 ? 12.622 3.610 11.990 1.00 98.19 507 MET A CA 1
ATOM 3737 C C . MET A 1 507 ? 11.555 2.932 12.861 1.00 98.19 507 MET A C 1
ATOM 3739 O O . MET A 1 507 ? 11.454 1.709 12.860 1.00 98.19 507 MET A O 1
ATOM 3743 N N . LEU A 1 508 ? 10.732 3.712 13.567 1.00 98.06 508 LEU A N 1
ATOM 3744 C CA . LEU A 1 508 ? 9.644 3.197 14.402 1.00 98.06 508 LEU A CA 1
ATOM 3745 C C . LEU A 1 508 ? 8.583 2.465 13.573 1.00 98.06 508 LEU A C 1
ATOM 3747 O O . LEU A 1 508 ? 8.038 1.465 14.038 1.00 98.06 508 LEU A O 1
ATOM 3751 N N . ASN A 1 509 ? 8.316 2.929 12.352 1.00 97.19 509 ASN A N 1
ATOM 3752 C CA . ASN A 1 509 ? 7.406 2.264 11.430 1.00 97.19 509 ASN A CA 1
ATOM 3753 C C . ASN A 1 509 ? 7.993 0.936 10.916 1.00 97.19 509 ASN A C 1
ATOM 3755 O O . ASN A 1 509 ? 7.380 -0.119 11.066 1.00 97.19 509 ASN A O 1
ATOM 3759 N N . GLU A 1 510 ? 9.210 0.973 10.372 1.00 95.69 510 GLU A N 1
ATOM 3760 C CA . GLU A 1 510 ? 9.873 -0.186 9.764 1.00 95.69 510 GLU A CA 1
ATOM 3761 C C . GLU A 1 510 ? 10.195 -1.300 10.763 1.00 95.69 510 GLU A C 1
ATOM 3763 O O . GLU A 1 510 ? 10.021 -2.470 10.429 1.00 95.69 510 GLU A O 1
ATOM 3768 N N . ASP A 1 511 ? 10.642 -0.965 11.975 1.00 95.94 511 ASP A N 1
ATOM 3769 C CA . ASP A 1 511 ? 11.114 -1.964 12.947 1.00 95.94 511 ASP A CA 1
ATOM 3770 C C . ASP A 1 511 ? 10.081 -2.259 14.044 1.00 95.94 511 ASP A C 1
ATOM 3772 O O . ASP A 1 511 ? 10.055 -3.356 14.601 1.00 95.94 511 ASP A O 1
ATOM 3776 N N . GLY A 1 512 ? 9.233 -1.280 14.373 1.00 94.31 512 GLY A N 1
ATOM 3777 C CA . GLY A 1 512 ? 8.199 -1.403 15.398 1.00 94.31 512 GLY A CA 1
ATOM 3778 C C . GLY A 1 512 ? 6.837 -1.746 14.803 1.00 94.31 512 GLY A C 1
ATOM 3779 O O . GLY A 1 512 ? 6.332 -2.851 14.990 1.00 94.31 512 GLY A O 1
ATOM 3780 N N . ALA A 1 513 ? 6.232 -0.793 14.091 1.00 95.19 513 ALA A N 1
ATOM 3781 C CA . ALA A 1 513 ? 4.855 -0.898 13.605 1.00 95.19 513 ALA A CA 1
ATOM 3782 C C . ALA A 1 513 ? 4.651 -2.056 12.610 1.00 95.19 513 ALA A C 1
ATOM 3784 O O . ALA A 1 513 ? 3.611 -2.718 12.638 1.00 95.19 513 ALA A O 1
ATOM 3785 N N . SER A 1 514 ? 5.658 -2.367 11.787 1.00 93.50 514 SER A N 1
ATOM 3786 C CA . SER A 1 514 ? 5.629 -3.507 10.856 1.00 93.50 514 SER A CA 1
ATOM 3787 C C . SER A 1 514 ? 5.401 -4.855 11.557 1.00 93.50 514 SER A C 1
ATOM 3789 O O . SER A 1 514 ? 4.828 -5.770 10.965 1.00 93.50 514 SER A O 1
ATOM 3791 N N . GLN A 1 515 ? 5.778 -4.958 12.837 1.00 95.19 515 GLN A N 1
ATOM 3792 C CA . GLN A 1 515 ? 5.638 -6.151 13.676 1.00 95.19 515 GLN A CA 1
ATOM 3793 C C . GLN A 1 515 ? 4.330 -6.173 14.482 1.00 95.19 515 GLN A C 1
ATOM 3795 O O . GLN A 1 515 ? 4.135 -7.067 15.307 1.00 95.19 515 GLN A O 1
ATOM 3800 N N . ALA A 1 516 ? 3.445 -5.187 14.295 1.00 95.81 516 ALA A N 1
ATOM 3801 C CA . ALA A 1 516 ? 2.222 -5.072 15.080 1.00 95.81 516 ALA A CA 1
ATOM 3802 C C . ALA A 1 516 ? 1.303 -6.280 14.886 1.00 95.81 516 ALA A C 1
ATOM 3804 O O . ALA A 1 516 ? 0.953 -6.648 13.766 1.00 95.81 516 ALA A O 1
ATOM 3805 N N . ALA A 1 517 ? 0.882 -6.882 15.993 1.00 93.88 517 ALA A N 1
ATOM 3806 C CA . ALA A 1 517 ? -0.133 -7.919 15.984 1.00 93.88 517 ALA A CA 1
ATOM 3807 C C . ALA A 1 517 ? -1.505 -7.336 15.577 1.00 93.88 517 ALA A C 1
ATOM 3809 O O . ALA A 1 517 ? -1.774 -6.162 15.857 1.00 93.88 517 ALA A O 1
ATOM 3810 N N . PRO A 1 518 ? -2.410 -8.138 14.979 1.00 88.62 518 PRO A N 1
ATOM 3811 C CA . PRO A 1 518 ? -3.717 -7.664 14.512 1.00 88.62 518 PRO A CA 1
ATOM 3812 C C . PRO A 1 518 ? -4.530 -6.887 15.557 1.00 88.62 518 PRO A C 1
ATOM 3814 O O . PRO A 1 518 ? -5.121 -5.858 15.251 1.00 88.62 518 PRO A O 1
ATOM 3817 N N . ASN A 1 519 ? -4.505 -7.308 16.822 1.00 87.94 519 ASN A N 1
ATOM 3818 C CA . ASN A 1 519 ? -5.228 -6.624 17.895 1.00 87.94 519 ASN A CA 1
ATOM 3819 C C . ASN A 1 519 ? -4.617 -5.268 18.290 1.00 87.94 519 ASN A C 1
ATOM 3821 O O . ASN A 1 519 ? -5.347 -4.387 18.737 1.00 87.94 519 ASN A O 1
ATOM 3825 N N . VAL A 1 520 ? -3.305 -5.073 18.116 1.00 93.75 520 VAL A N 1
ATOM 3826 C CA . VAL A 1 520 ? -2.675 -3.754 18.291 1.00 93.75 520 VAL A CA 1
ATOM 3827 C C . VAL A 1 520 ? -3.149 -2.814 17.187 1.00 93.75 520 VAL A C 1
ATOM 3829 O O . VAL A 1 520 ? -3.507 -1.673 17.480 1.00 93.75 520 VAL A O 1
ATOM 3832 N N . ARG A 1 521 ? -3.218 -3.306 15.943 1.00 93.94 521 ARG A N 1
ATOM 3833 C CA . ARG A 1 521 ? -3.723 -2.537 14.795 1.00 93.94 521 ARG A CA 1
ATOM 3834 C C . ARG A 1 521 ? -5.203 -2.189 14.937 1.00 93.94 521 ARG A C 1
ATOM 3836 O O . ARG A 1 521 ? -5.598 -1.072 14.628 1.00 93.94 521 ARG A O 1
ATOM 3843 N N . ALA A 1 522 ? -6.009 -3.119 15.449 1.00 87.56 522 ALA A N 1
ATOM 3844 C CA . ALA A 1 522 ? -7.429 -2.894 15.716 1.00 87.56 522 ALA A CA 1
ATOM 3845 C C . ALA A 1 522 ? -7.665 -1.869 16.836 1.00 87.56 522 ALA A C 1
ATOM 3847 O O . ALA A 1 522 ? -8.644 -1.130 16.807 1.00 87.56 522 ALA A O 1
ATOM 3848 N N . GLY A 1 523 ? -6.762 -1.798 17.820 1.00 89.88 523 GLY A N 1
ATOM 3849 C CA . GLY A 1 523 ? -6.916 -0.916 18.975 1.00 89.88 523 GLY A CA 1
ATOM 3850 C C . GLY A 1 523 ? -6.605 0.561 18.717 1.00 89.88 523 GLY A C 1
ATOM 3851 O O . GLY A 1 523 ? -7.013 1.405 19.519 1.00 89.88 523 GLY A O 1
ATOM 3852 N N . GLN A 1 524 ? -5.861 0.895 17.656 1.00 95.06 524 GLN A N 1
ATOM 3853 C CA . GLN A 1 524 ? -5.476 2.277 17.348 1.00 95.06 524 GLN A CA 1
ATOM 3854 C C . GLN A 1 524 ? -4.958 2.456 15.914 1.00 95.06 524 GLN A C 1
ATOM 3856 O O . GLN A 1 524 ? -4.364 1.528 15.367 1.00 95.06 524 GLN A O 1
ATOM 3861 N N . PRO A 1 525 ? -5.104 3.654 15.315 1.00 96.44 525 PRO A N 1
ATOM 3862 C CA . PRO A 1 525 ? -4.543 3.934 13.997 1.00 96.44 525 PRO A CA 1
ATOM 3863 C C . PRO A 1 525 ? -3.012 4.036 14.048 1.00 96.44 525 PRO A C 1
ATOM 3865 O O . PRO A 1 525 ? -2.434 4.320 15.104 1.00 96.44 525 PRO A O 1
ATOM 3868 N N . LEU A 1 526 ? -2.357 3.858 12.896 1.00 96.94 526 LEU A N 1
ATOM 3869 C CA . LEU A 1 526 ? -0.895 3.889 12.772 1.00 96.94 526 LEU A CA 1
ATOM 3870 C C . LEU A 1 526 ? -0.295 5.183 13.337 1.00 96.94 526 LEU A C 1
ATOM 3872 O O . LEU A 1 526 ? 0.645 5.126 14.124 1.00 96.94 526 LEU A O 1
ATOM 3876 N N . ASP A 1 527 ? -0.868 6.342 13.012 1.00 96.75 527 ASP A N 1
ATOM 3877 C CA . ASP A 1 527 ? -0.357 7.634 13.488 1.00 96.75 527 ASP A CA 1
ATOM 3878 C C . ASP A 1 527 ? -0.434 7.770 15.016 1.00 96.75 527 ASP A C 1
ATOM 3880 O O . ASP A 1 527 ? 0.465 8.338 15.639 1.00 96.75 527 ASP A O 1
ATOM 3884 N N . GLN A 1 528 ? -1.462 7.188 15.650 1.00 97.44 528 GLN A N 1
ATOM 3885 C CA . GLN A 1 528 ? -1.534 7.131 17.111 1.00 97.44 528 GLN A CA 1
ATOM 3886 C C . GLN A 1 528 ? -0.429 6.233 17.666 1.00 97.44 528 GLN A C 1
ATOM 3888 O O . GLN A 1 528 ? 0.249 6.635 18.611 1.00 97.44 528 GLN A O 1
ATOM 3893 N N . PHE A 1 529 ? -0.220 5.048 17.079 1.00 98.25 529 PHE A N 1
ATOM 3894 C CA . PHE A 1 529 ? 0.855 4.146 17.494 1.00 98.25 529 PHE A CA 1
ATOM 3895 C C . PHE A 1 529 ? 2.224 4.822 17.370 1.00 98.25 529 PHE A C 1
ATOM 3897 O O . PHE A 1 529 ? 2.991 4.818 18.328 1.00 98.25 529 PHE A O 1
ATOM 3904 N N . LEU A 1 530 ? 2.512 5.461 16.233 1.00 97.88 530 LEU A N 1
ATOM 3905 C CA . LEU A 1 530 ? 3.771 6.166 15.998 1.00 97.88 530 LEU A CA 1
ATOM 3906 C C . LEU A 1 530 ? 3.959 7.339 16.973 1.00 97.88 530 LEU A C 1
ATOM 3908 O O . LEU A 1 530 ? 5.047 7.492 17.529 1.00 97.88 530 LEU A O 1
ATOM 3912 N N . GLY A 1 531 ? 2.909 8.121 17.246 1.00 97.69 531 GLY A N 1
ATOM 3913 C CA . GLY A 1 531 ? 2.946 9.205 18.234 1.00 97.69 531 GLY A CA 1
ATOM 3914 C C . GLY A 1 531 ? 3.156 8.708 19.670 1.00 97.69 531 GLY A C 1
ATOM 3915 O O . GLY A 1 531 ? 3.899 9.322 20.442 1.00 97.69 531 GLY A O 1
ATOM 3916 N N . SER A 1 532 ? 2.559 7.568 20.034 1.00 98.06 532 SER A N 1
ATOM 3917 C CA . SER A 1 532 ? 2.798 6.900 21.319 1.00 98.06 532 SER A CA 1
ATOM 3918 C C . SER A 1 532 ? 4.218 6.341 21.414 1.00 98.06 532 SER A C 1
ATOM 3920 O O . SER A 1 532 ? 4.888 6.567 22.419 1.00 98.06 532 SER A O 1
ATOM 3922 N N . SER A 1 533 ? 4.710 5.684 20.363 1.00 97.62 533 SER A N 1
ATOM 3923 C CA . SER A 1 533 ? 6.074 5.156 20.253 1.00 97.62 533 SER A CA 1
ATOM 3924 C C . SER A 1 533 ? 7.140 6.243 20.347 1.00 97.62 533 SER A C 1
ATOM 3926 O O . SER A 1 533 ? 8.148 6.060 21.033 1.00 97.62 533 SER A O 1
ATOM 3928 N N . TYR A 1 534 ? 6.914 7.391 19.703 1.00 97.69 534 TYR A N 1
ATOM 3929 C CA . TYR A 1 534 ? 7.822 8.534 19.770 1.00 97.69 534 TYR A CA 1
ATOM 3930 C C . TYR A 1 534 ? 7.975 9.036 21.215 1.00 97.69 534 TYR A C 1
ATOM 3932 O O . TYR A 1 534 ? 9.095 9.233 21.692 1.00 97.69 534 TYR A O 1
ATOM 3940 N N . ASN A 1 535 ? 6.865 9.144 21.955 1.00 96.00 535 ASN A N 1
ATOM 3941 C CA . ASN A 1 535 ? 6.882 9.530 23.369 1.00 96.00 535 ASN A CA 1
ATOM 3942 C C . ASN A 1 535 ? 7.387 8.409 24.297 1.00 96.00 535 ASN A C 1
ATOM 3944 O O . ASN A 1 535 ? 7.995 8.691 25.334 1.00 96.00 535 ASN A O 1
ATOM 3948 N N . ALA A 1 536 ? 7.227 7.145 23.901 1.00 93.75 536 ALA A N 1
ATOM 3949 C CA . ALA A 1 536 ? 7.777 5.964 24.566 1.00 93.75 536 ALA A CA 1
ATOM 3950 C C . ALA A 1 536 ? 9.286 5.807 24.296 1.00 93.75 536 ALA A C 1
ATOM 3952 O O . ALA A 1 536 ? 9.771 4.769 23.843 1.00 93.75 536 ALA A O 1
ATOM 3953 N N . TYR A 1 537 ? 10.044 6.870 24.580 1.00 92.38 537 TYR A N 1
ATOM 3954 C CA . TYR A 1 537 ? 11.482 7.039 24.334 1.00 92.38 537 TYR A CA 1
ATOM 3955 C C . TYR A 1 537 ? 11.908 7.126 22.862 1.00 92.38 537 TYR A C 1
ATOM 3957 O O . TYR A 1 537 ? 13.066 7.474 22.623 1.00 92.38 537 TYR A O 1
ATOM 3965 N N . GLY A 1 538 ? 11.021 6.851 21.901 1.00 92.19 538 GLY A N 1
ATOM 3966 C CA . GLY A 1 538 ? 11.322 6.931 20.474 1.00 92.19 538 GLY A CA 1
ATOM 3967 C C . GLY A 1 538 ? 12.335 5.889 20.007 1.00 92.19 538 GLY A C 1
ATOM 3968 O O . GLY A 1 538 ? 13.090 6.168 19.085 1.00 92.19 538 GLY A O 1
ATOM 3969 N N . ILE A 1 539 ? 12.386 4.726 20.664 1.00 95.38 539 ILE A N 1
ATOM 3970 C CA . ILE A 1 539 ? 13.306 3.622 20.346 1.00 95.38 539 ILE A CA 1
ATOM 3971 C C . ILE A 1 539 ? 12.549 2.410 19.792 1.00 95.38 539 ILE A C 1
ATOM 3973 O O . ILE A 1 539 ? 11.374 2.180 20.111 1.00 95.38 539 ILE A O 1
ATOM 3977 N N . THR A 1 540 ? 13.241 1.610 18.984 1.00 95.50 540 THR A N 1
ATOM 3978 C CA . THR A 1 540 ? 12.667 0.433 18.304 1.00 95.50 540 THR A CA 1
ATOM 3979 C C . THR A 1 540 ? 12.261 -0.660 19.284 1.00 95.50 540 THR A C 1
ATOM 3981 O O . THR A 1 540 ? 11.131 -1.132 19.229 1.00 95.50 540 THR A O 1
ATOM 3984 N N . GLU A 1 541 ? 13.134 -0.986 20.239 1.00 96.25 541 GLU A N 1
ATOM 3985 C CA . GLU A 1 541 ? 12.937 -2.032 21.253 1.00 96.25 541 GLU A CA 1
ATOM 3986 C C . GLU A 1 541 ? 11.589 -1.895 21.981 1.00 96.25 541 GLU A C 1
ATOM 3988 O O . GLU A 1 541 ? 10.801 -2.840 22.049 1.00 96.25 541 GLU A O 1
ATOM 3993 N N . ARG A 1 542 ? 11.284 -0.689 22.484 1.00 95.69 542 ARG A N 1
ATOM 3994 C CA . ARG A 1 542 ? 10.026 -0.415 23.193 1.00 95.69 542 ARG A CA 1
ATOM 3995 C C . ARG A 1 542 ? 8.821 -0.566 22.268 1.00 95.69 542 ARG A C 1
ATOM 3997 O O . ARG A 1 542 ? 7.833 -1.187 22.649 1.00 95.69 542 ARG A O 1
ATOM 4004 N N . SER A 1 543 ? 8.917 -0.012 21.063 1.00 96.62 543 SER A N 1
ATOM 4005 C CA . SER A 1 543 ? 7.835 -0.033 20.074 1.00 96.62 543 SER A CA 1
ATOM 4006 C C . SER A 1 543 ? 7.526 -1.449 19.604 1.00 96.62 543 SER A C 1
ATOM 4008 O O . SER A 1 543 ? 6.362 -1.828 19.544 1.00 96.62 543 SER A O 1
ATOM 4010 N N . GLN A 1 544 ? 8.555 -2.256 19.349 1.00 97.31 544 GLN A N 1
ATOM 4011 C CA . GLN A 1 544 ? 8.418 -3.654 18.957 1.00 97.31 544 GLN A CA 1
ATOM 4012 C C . GLN A 1 544 ? 7.799 -4.500 20.077 1.00 97.31 544 GLN A C 1
ATOM 4014 O O . GLN A 1 544 ? 6.939 -5.338 19.812 1.00 97.31 544 GLN A O 1
ATOM 4019 N N . SER A 1 545 ? 8.184 -4.264 21.335 1.00 97.38 545 SER A N 1
ATOM 4020 C CA . SER A 1 545 ? 7.597 -4.968 22.481 1.00 97.38 545 SER A CA 1
ATOM 4021 C C . SER A 1 545 ? 6.088 -4.709 22.601 1.00 97.38 545 SER A C 1
ATOM 4023 O O . SER A 1 545 ? 5.305 -5.646 22.754 1.00 97.38 545 SER A O 1
ATOM 4025 N N . VAL A 1 546 ? 5.647 -3.457 22.420 1.00 97.50 546 VAL A N 1
ATOM 4026 C CA . VAL A 1 546 ? 4.211 -3.125 22.383 1.00 97.50 546 VAL A CA 1
ATOM 4027 C C . VAL A 1 546 ? 3.531 -3.705 21.140 1.00 97.50 546 VAL A C 1
ATOM 4029 O O . VAL A 1 546 ? 2.465 -4.306 21.248 1.00 97.50 546 VAL A O 1
ATOM 4032 N N . ALA A 1 547 ? 4.155 -3.580 19.965 1.00 96.69 547 ALA A N 1
ATOM 4033 C CA . ALA A 1 547 ? 3.640 -4.107 18.701 1.00 96.69 547 ALA A CA 1
ATOM 4034 C C . ALA A 1 547 ? 3.383 -5.624 18.767 1.00 96.69 547 ALA A C 1
ATOM 4036 O O . ALA A 1 547 ? 2.356 -6.108 18.295 1.00 96.69 547 ALA A O 1
ATOM 4037 N N . THR A 1 548 ? 4.277 -6.365 19.421 1.00 96.56 548 THR A N 1
ATOM 4038 C CA . THR A 1 548 ? 4.199 -7.825 19.590 1.00 96.56 548 THR A CA 1
ATOM 4039 C C . THR A 1 548 ? 3.456 -8.263 20.857 1.00 96.56 548 THR A C 1
ATOM 4041 O O . THR A 1 548 ? 3.432 -9.454 21.165 1.00 96.56 548 THR A O 1
ATOM 4044 N N . GLN A 1 549 ? 2.819 -7.327 21.574 1.00 95.06 549 GLN A N 1
ATOM 4045 C CA . GLN A 1 549 ? 2.069 -7.556 22.819 1.00 95.06 549 GLN A CA 1
ATOM 4046 C C . GLN A 1 549 ? 2.891 -8.128 23.985 1.00 95.06 549 GLN A C 1
ATOM 4048 O O . GLN A 1 549 ? 2.341 -8.721 24.914 1.00 95.06 549 GLN A O 1
ATOM 4053 N N . GLN A 1 550 ? 4.210 -7.964 23.957 1.00 96.94 550 GLN A N 1
ATOM 4054 C CA . GLN A 1 550 ? 5.073 -8.293 25.092 1.00 96.94 550 GLN A CA 1
ATOM 4055 C C . GLN A 1 550 ? 5.008 -7.214 26.185 1.00 96.94 550 GLN A C 1
ATOM 4057 O O . GLN A 1 550 ? 5.348 -7.477 27.337 1.00 96.94 550 GLN A O 1
ATOM 4062 N N . ASP A 1 551 ? 4.535 -6.016 25.835 1.00 96.81 551 ASP A N 1
ATOM 4063 C CA . ASP A 1 551 ? 4.300 -4.893 26.739 1.00 96.81 551 ASP A CA 1
ATOM 4064 C C . ASP A 1 551 ? 3.108 -4.048 26.244 1.00 96.81 551 ASP A C 1
ATOM 4066 O O . ASP A 1 551 ? 2.459 -4.367 25.247 1.00 96.81 551 ASP A O 1
ATOM 4070 N N . SER A 1 552 ? 2.808 -2.952 26.935 1.00 96.44 552 SER A N 1
ATOM 4071 C CA . SER A 1 552 ? 1.744 -2.006 26.605 1.00 96.44 552 SER A CA 1
ATOM 4072 C C . SER A 1 552 ? 2.222 -0.567 26.770 1.00 96.44 552 SER A C 1
ATOM 4074 O O . SER A 1 552 ? 3.069 -0.272 27.615 1.00 96.44 552 SER A O 1
ATOM 4076 N N . PHE A 1 553 ? 1.665 0.359 25.993 1.00 97.19 553 PHE A N 1
ATOM 4077 C CA . PHE A 1 553 ? 1.867 1.776 26.279 1.00 97.19 553 PHE A CA 1
ATOM 4078 C C . PHE A 1 553 ? 1.262 2.146 27.639 1.00 97.19 553 PHE A C 1
ATOM 4080 O O . PHE A 1 553 ? 0.172 1.707 28.007 1.00 97.19 553 PHE A O 1
ATOM 4087 N N . THR A 1 554 ? 1.965 2.995 28.377 1.00 96.62 554 THR A N 1
ATOM 4088 C CA . THR A 1 554 ? 1.453 3.645 29.585 1.00 96.62 554 THR A CA 1
ATOM 4089 C C . THR A 1 554 ? 0.317 4.612 29.241 1.00 96.62 554 THR A C 1
ATOM 4091 O O . THR A 1 554 ? 0.184 5.070 28.105 1.00 96.62 554 THR A O 1
ATOM 4094 N N . ALA A 1 555 ? -0.487 4.996 30.239 1.00 96.38 555 ALA A N 1
ATOM 4095 C CA . ALA A 1 555 ? -1.596 5.930 30.032 1.00 96.38 555 ALA A CA 1
ATOM 4096 C C . ALA A 1 555 ? -1.149 7.263 29.400 1.00 96.38 555 ALA A C 1
ATOM 4098 O O . ALA A 1 555 ? -1.810 7.755 28.489 1.00 96.38 555 ALA A O 1
ATOM 4099 N N . SER A 1 556 ? -0.003 7.807 29.825 1.00 95.69 556 SER A N 1
ATOM 4100 C CA . SER A 1 556 ? 0.549 9.045 29.266 1.00 95.69 556 SER A CA 1
ATOM 4101 C C . SER A 1 556 ? 1.048 8.887 27.829 1.00 95.69 556 SER A C 1
ATOM 4103 O O . SER A 1 556 ? 0.925 9.814 27.039 1.00 95.69 556 SER A O 1
ATOM 4105 N N . GLU A 1 557 ? 1.598 7.725 27.460 1.00 96.69 557 GLU A N 1
ATOM 4106 C CA . GLU A 1 557 ? 2.021 7.453 26.076 1.00 96.69 557 GLU A CA 1
ATOM 4107 C C . GLU A 1 557 ? 0.810 7.311 25.146 1.00 96.69 557 GLU A C 1
ATOM 4109 O O . GLU A 1 557 ? 0.832 7.814 24.022 1.00 96.69 557 GLU A O 1
ATOM 4114 N N . ILE A 1 558 ? -0.273 6.691 25.623 1.00 95.94 558 ILE A N 1
ATOM 4115 C CA . ILE A 1 558 ? -1.544 6.609 24.889 1.00 95.94 558 ILE A CA 1
ATOM 4116 C C . ILE A 1 558 ? -2.159 8.003 24.724 1.00 95.94 558 ILE A C 1
ATOM 4118 O O . ILE A 1 558 ? -2.595 8.360 23.631 1.00 95.94 558 ILE A O 1
ATOM 4122 N N . GLU A 1 559 ? -2.203 8.802 25.794 1.00 96.50 559 GLU A N 1
ATOM 4123 C CA . GLU A 1 559 ? -2.702 10.181 25.740 1.00 96.50 559 GLU A CA 1
ATOM 4124 C C . GLU A 1 559 ? -1.883 11.029 24.762 1.00 96.50 559 GLU A C 1
ATOM 4126 O O . GLU A 1 559 ? -2.460 11.771 23.966 1.00 96.50 559 GLU A O 1
ATOM 4131 N N . HIS A 1 560 ? -0.559 10.849 24.749 1.00 96.31 560 HIS A N 1
ATOM 4132 C CA . HIS A 1 560 ? 0.320 11.511 23.795 1.00 96.31 560 HIS A CA 1
ATOM 4133 C C . HIS A 1 560 ? -0.039 11.173 22.345 1.00 96.31 560 HIS A C 1
ATOM 4135 O O . HIS A 1 560 ? -0.252 12.088 21.550 1.00 96.31 560 HIS A O 1
ATOM 4141 N N . GLY A 1 561 ? -0.174 9.884 22.011 1.00 97.00 561 GLY A N 1
ATOM 4142 C CA . GLY A 1 561 ? -0.557 9.446 20.665 1.00 97.00 561 GLY A CA 1
ATOM 4143 C C . GLY A 1 561 ? -1.949 9.939 20.256 1.00 97.00 561 GLY A C 1
ATOM 4144 O O . GLY A 1 561 ? -2.154 10.371 19.124 1.00 97.00 561 GLY A O 1
ATOM 4145 N N . LYS A 1 562 ? -2.917 9.957 21.182 1.00 96.06 562 LYS A N 1
ATOM 4146 C CA . LYS A 1 562 ? -4.250 10.532 20.922 1.00 96.06 562 LYS A CA 1
ATOM 4147 C C . LYS A 1 562 ? -4.184 12.035 20.662 1.00 96.06 562 LYS A C 1
ATOM 4149 O O . LYS A 1 562 ? -4.861 12.531 19.764 1.00 96.06 562 LYS A O 1
ATOM 4154 N N . SER A 1 563 ? -3.366 12.756 21.429 1.00 96.25 563 SER A N 1
ATOM 4155 C CA . SER A 1 563 ? -3.095 14.175 21.193 1.00 96.25 563 SER A CA 1
ATOM 4156 C C . SER A 1 563 ? -2.472 14.387 19.812 1.00 96.25 563 SER A C 1
ATOM 4158 O O . SER A 1 563 ? -2.903 15.285 19.089 1.00 96.25 563 SER A O 1
ATOM 4160 N N . THR A 1 564 ? -1.553 13.510 19.391 1.00 97.06 564 THR A N 1
ATOM 4161 C CA . THR A 1 564 ? -0.946 13.554 18.054 1.00 97.06 564 THR A CA 1
ATOM 4162 C C . THR A 1 564 ? -1.983 13.519 16.940 1.00 97.06 564 THR A C 1
ATOM 4164 O O . THR A 1 564 ? -1.857 14.296 16.003 1.00 97.06 564 THR A O 1
ATOM 4167 N N . LEU A 1 565 ? -3.058 12.731 17.050 1.00 95.50 565 LEU A N 1
ATOM 4168 C CA . LEU A 1 565 ? -4.120 12.721 16.031 1.00 95.50 565 LEU A CA 1
ATOM 4169 C C . LEU A 1 565 ? -4.833 14.077 15.881 1.00 95.50 565 LEU A C 1
ATOM 4171 O O . LEU A 1 565 ? -5.268 14.438 14.787 1.00 95.50 565 LEU A O 1
ATOM 4175 N N . ASN A 1 566 ? -4.966 14.847 16.964 1.00 95.44 566 ASN A N 1
ATOM 4176 C CA . ASN A 1 566 ? -5.535 16.196 16.890 1.00 95.44 566 ASN A CA 1
ATOM 4177 C C . ASN A 1 566 ? -4.552 17.171 16.236 1.00 95.44 566 ASN A C 1
ATOM 4179 O O . ASN A 1 566 ? -4.949 17.974 15.392 1.00 95.44 566 ASN A O 1
ATOM 4183 N N . VAL A 1 567 ? -3.266 17.065 16.580 1.00 97.25 567 VAL A N 1
ATOM 4184 C CA . VAL A 1 567 ? -2.207 17.874 15.966 1.00 97.25 567 VAL A CA 1
ATOM 4185 C C . VAL A 1 567 ? -2.032 17.519 14.483 1.00 97.25 567 VAL A C 1
ATOM 4187 O O . VAL A 1 567 ? -1.824 18.415 13.673 1.00 97.25 567 VAL A O 1
ATOM 4190 N N . TYR A 1 568 ? -2.233 16.258 14.101 1.00 96.94 568 TYR A N 1
ATOM 4191 C CA . TYR A 1 568 ? -2.227 15.796 12.713 1.00 96.94 568 TYR A CA 1
ATOM 4192 C C . TYR A 1 568 ? -3.287 16.496 11.871 1.00 96.94 568 TYR A C 1
ATOM 4194 O O . TYR A 1 568 ? -2.983 16.986 10.787 1.00 96.94 568 TYR A O 1
ATOM 4202 N N . LYS A 1 569 ? -4.514 16.644 12.383 1.00 96.50 569 LYS A N 1
ATOM 4203 C CA . LYS A 1 569 ? -5.569 17.408 11.691 1.00 96.50 569 LYS A CA 1
ATOM 4204 C C . LYS A 1 569 ? -5.184 18.876 11.502 1.00 96.50 569 LYS A C 1
ATOM 4206 O O . LYS A 1 569 ? -5.487 19.469 10.469 1.00 96.50 569 LYS A O 1
ATOM 4211 N N . LEU A 1 570 ? -4.506 19.468 12.486 1.00 97.31 570 LEU A N 1
ATOM 4212 C CA . LEU A 1 570 ? -3.985 20.828 12.366 1.00 97.31 570 LEU A CA 1
ATOM 4213 C C . LEU A 1 570 ? -2.850 20.906 11.333 1.00 97.31 570 LEU A C 1
ATOM 4215 O O . LEU A 1 570 ? -2.840 21.824 10.517 1.00 97.31 570 LEU A O 1
ATOM 4219 N N . ALA A 1 571 ? -1.932 19.937 11.322 1.00 98.12 571 ALA A N 1
ATOM 4220 C CA . ALA A 1 571 ? -0.871 19.834 10.325 1.00 98.12 571 ALA A CA 1
ATOM 4221 C C . ALA A 1 571 ? -1.438 19.669 8.904 1.00 98.12 571 ALA A C 1
ATOM 4223 O O . ALA A 1 571 ? -0.985 20.355 7.991 1.00 98.12 571 ALA A O 1
ATOM 4224 N N . ASP A 1 572 ? -2.468 18.840 8.725 1.00 97.75 572 ASP A N 1
ATOM 4225 C CA . ASP A 1 572 ? -3.202 18.691 7.463 1.00 97.75 572 ASP A CA 1
ATOM 4226 C C . ASP A 1 572 ? -3.855 20.011 7.029 1.00 97.75 572 ASP A C 1
ATOM 4228 O O . ASP A 1 572 ? -3.698 20.435 5.885 1.00 97.75 572 ASP A O 1
ATOM 4232 N N . LYS A 1 573 ? -4.487 20.745 7.954 1.00 97.75 573 LYS A N 1
ATOM 4233 C CA . LYS A 1 573 ? -5.033 22.082 7.672 1.00 97.75 573 LYS A CA 1
ATOM 4234 C C . LYS A 1 573 ? -3.949 23.073 7.232 1.00 97.75 573 LYS A C 1
ATOM 4236 O O . LYS A 1 573 ? -4.180 23.844 6.305 1.00 97.75 573 LYS A O 1
ATOM 4241 N N . ILE A 1 574 ? -2.784 23.064 7.882 1.00 98.25 574 ILE A N 1
ATOM 4242 C CA . ILE A 1 574 ? -1.658 23.950 7.546 1.00 98.25 574 ILE A CA 1
ATOM 4243 C C . ILE A 1 574 ? -1.083 23.596 6.171 1.00 98.25 574 ILE A C 1
ATOM 4245 O O . ILE A 1 574 ? -0.835 24.494 5.370 1.00 98.25 574 ILE A O 1
ATOM 4249 N N . LEU A 1 575 ? -0.859 22.311 5.890 1.00 98.31 575 LEU A N 1
ATOM 4250 C CA . LEU A 1 575 ? -0.195 21.853 4.668 1.00 98.31 575 LEU A CA 1
ATOM 4251 C C . LEU A 1 575 ? -1.153 21.799 3.474 1.00 98.31 575 LEU A C 1
ATOM 4253 O O . LEU A 1 575 ? -0.912 22.454 2.462 1.00 98.31 575 LEU A O 1
ATOM 4257 N N . CYS A 1 576 ? -2.240 21.046 3.603 1.00 97.50 576 CYS A N 1
ATOM 4258 C CA . CYS A 1 576 ? -3.186 20.761 2.529 1.00 97.50 576 CYS A CA 1
ATOM 4259 C C . CYS A 1 576 ? -4.352 21.756 2.537 1.00 97.50 576 CYS A C 1
ATOM 4261 O O . CYS A 1 576 ? -4.686 22.343 1.512 1.00 97.50 576 CYS A O 1
ATOM 4263 N N . GLY A 1 577 ? -4.944 22.009 3.710 1.00 96.56 577 GLY A N 1
ATOM 4264 C CA . GLY A 1 577 ? -6.108 22.894 3.853 1.00 96.56 577 GLY A CA 1
ATOM 4265 C C . GLY A 1 577 ? -5.838 24.363 3.504 1.00 96.56 577 GLY A C 1
ATOM 4266 O O . GLY A 1 577 ? -6.767 25.090 3.154 1.00 96.56 577 GLY A O 1
ATOM 4267 N N . SER A 1 578 ? -4.578 24.801 3.557 1.00 97.06 578 SER A N 1
ATOM 4268 C CA . SER A 1 578 ? -4.158 26.125 3.090 1.00 97.06 578 SER A CA 1
ATOM 4269 C C . SER A 1 578 ? -4.058 26.220 1.564 1.00 97.06 578 SER A C 1
ATOM 4271 O O . SER A 1 578 ? -4.049 27.325 1.032 1.00 97.06 578 SER A O 1
ATOM 4273 N N . GLY A 1 579 ? -3.985 25.084 0.861 1.00 96.44 579 GLY A N 1
ATOM 4274 C CA . GLY A 1 579 ? -3.662 25.001 -0.565 1.00 96.44 579 GLY A CA 1
ATOM 4275 C C . GLY A 1 579 ? -2.160 24.968 -0.864 1.00 96.44 579 GLY A C 1
ATOM 4276 O O . GLY A 1 579 ? -1.777 24.983 -2.034 1.00 96.44 579 GLY A O 1
ATOM 4277 N N . ALA A 1 580 ? -1.294 24.915 0.156 1.00 97.06 580 ALA A N 1
ATOM 4278 C CA . ALA A 1 580 ? 0.151 24.921 -0.054 1.00 97.06 580 ALA A CA 1
ATOM 4279 C C . ALA A 1 580 ? 0.690 23.627 -0.662 1.00 97.06 580 ALA A C 1
ATOM 4281 O O . ALA A 1 580 ? 1.627 23.668 -1.464 1.00 97.06 580 ALA A O 1
ATOM 4282 N N . TYR A 1 581 ? 0.076 22.501 -0.310 1.00 97.94 581 TYR A N 1
ATOM 4283 C CA . TYR A 1 581 ? 0.421 21.175 -0.798 1.00 97.94 581 TYR A CA 1
ATOM 4284 C C . TYR A 1 581 ? -0.825 20.387 -1.204 1.00 97.94 581 TYR A C 1
ATOM 4286 O O . TYR A 1 581 ? -1.936 20.705 -0.777 1.00 97.94 581 TYR A O 1
ATOM 4294 N N . ARG A 1 582 ? -0.620 19.355 -2.026 1.00 92.25 582 ARG A N 1
ATOM 4295 C CA . ARG A 1 582 ? -1.630 18.373 -2.429 1.00 92.25 582 ARG A CA 1
ATOM 4296 C C . ARG A 1 582 ? -1.058 16.966 -2.475 1.00 92.25 582 ARG A C 1
ATOM 4298 O O . ARG A 1 582 ? 0.165 16.851 -2.760 1.00 92.25 582 ARG A O 1
#

pLDDT: mean 92.46, std 9.9, range [30.02, 98.75]

Sequence (582 aa):
MAPNDGTILAIDPNVYYEAGKKLITLTADINTAIARDLVPGLRGSAGMGGNYPAVASWNSTVHQQSADVRTVILAYAAALAHFGDILSIAGYNWDAAEYKANRSKDKGSAPALPTLGSVSPVAAKDFPEIPDPQGDNGAGVVIEPAGGSPSSWTGAPNGRLGTLNAVATAWNALASSRELSDSPAIIRAARATFDSVRAPEVPAVTEALDALCSGAEQICSVAKTLAISLREHHDDLAEVRNGIATAAATAFPAHPGVDITARTDDTSVHVSVAANLSQVDIFNADDILNTTFHNSRLATVLSGTVASTDDFTGSGALGSYPKLKALSELPLLVESGDRNANTTLNGEMDTIATWYTPASTLTAADLAALDQYGPQMKKWAVLSVQYGNEAGVDPRMVLSMVLQEGAPLRTGLETNLYKDLENPSTYHPNPNGAEAGVLWDKARLEASKLGLSKQGAGNSIGLTNQKERPFNEVKAKYPDQFKGKQWSDLVGNDDLAIKAAAYNLKMLNEDGASQAAPNVRAGQPLDQFLGSSYNAYGITERSQSVATQQDSFTASEIEHGKSTLNVYKLADKILCGSGAYR

Solvent-accessible surface area (backbone atoms only — not comparable to full-atom values): 29271 Å² total; per-residue (Å²): 134,79,86,81,79,82,69,77,71,36,81,60,38,66,57,30,38,56,39,11,52,51,29,36,49,47,20,54,39,41,42,48,39,42,62,69,32,31,49,65,27,50,60,78,28,48,3,22,59,14,74,25,76,65,43,52,60,50,32,54,49,54,43,52,51,54,42,50,52,50,53,42,50,45,28,43,26,33,16,30,27,46,42,14,39,40,29,30,44,46,15,41,13,42,44,31,33,50,57,68,67,54,80,59,93,81,70,74,76,79,73,72,82,76,83,70,76,89,53,79,40,63,47,67,85,79,51,69,79,74,47,52,23,52,45,86,20,67,67,8,30,38,40,37,32,70,78,57,77,68,46,68,45,88,69,33,78,27,14,26,41,67,40,25,46,39,34,15,50,10,30,37,42,34,33,65,29,63,54,47,60,45,40,35,59,56,37,49,57,44,45,56,58,48,77,70,46,40,59,92,29,49,66,44,52,45,50,52,39,52,34,54,25,48,38,38,52,28,52,31,52,47,28,40,40,52,15,49,52,34,40,50,52,32,52,34,51,55,49,42,44,53,48,33,37,58,50,52,71,66,26,49,78,92,50,80,91,54,61,60,49,54,46,74,62,58,25,31,29,42,36,40,33,70,43,79,74,52,76,66,46,51,50,50,24,50,52,51,42,48,50,47,43,64,73,26,67,45,42,50,51,52,72,36,76,68,55,35,78,52,71,67,54,41,96,57,46,64,70,37,42,23,48,26,45,16,41,48,44,55,79,75,60,66,89,71,36,40,57,74,46,46,52,62,52,59,60,32,47,65,25,25,14,48,69,55,48,74,57,55,67,68,44,83,68,32,72,68,50,30,56,61,57,35,72,68,50,36,51,50,52,54,48,16,36,54,30,7,50,73,47,65,29,33,26,35,57,35,34,18,44,35,58,70,56,20,37,28,53,36,28,56,32,77,89,48,45,67,66,21,62,76,41,35,94,63,55,72,62,43,90,59,10,49,58,51,34,31,52,53,21,48,52,36,52,54,33,41,76,72,71,48,40,67,88,80,72,52,41,50,36,25,42,43,43,49,36,55,66,31,47,51,53,38,33,68,76,40,43,88,83,37,67,94,62,55,66,78,60,19,52,72,26,56,67,60,19,48,42,52,47,17,40,36,52,32,47,37,39,67,60,2,56,69,54,41,37,53,68,53,34,49,74,40,34,41,66,30,52,51,36,16,29,48,67,50,66,38,35,45,71,57,29,29,33,33,20,61,65,77,45,73,77,50,72,68,26,48,50,44,3,56,50,37,55,57,39,26,55,50,28,38,41,58,39,43,70,47,47,18,26,86

Organism: NCBI:txid2585198

Foldseek 3Di:
DDDPPPFPFQDDLVLLLVLLVLLQVLLVLLLVLCLPQAQVLQVPLAQQQEDAPLCVLVLVLLLVLVQVLLLLSQLLSLLSQLVSLQSLLLSLLQQQLVLVVDPDPVSDDGDDRDDHDPDDHDDCVSNDRRHRNYDDFDQQEWEAEPPDDIDGDSNHRWHFLVSLLSNLRSLLSSLPRCSLVCQLVSLVVSLVSCVSGGDLLNVLVSVSSVLSSLSSVLSSVLSNLSSVVSVVSSVLSVVL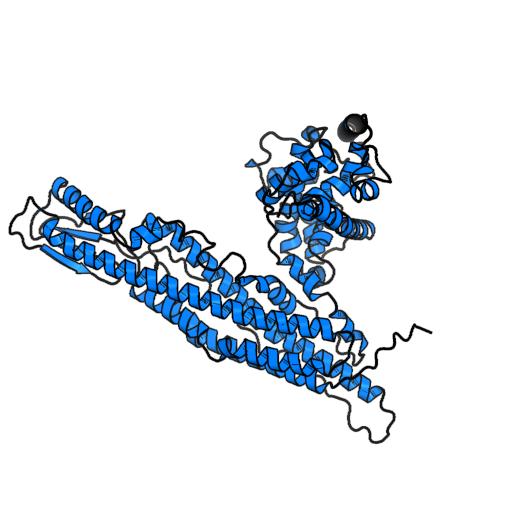LVLLQVLLVVQQVVDPPWDWGWDDDRTYIYIYTHHDDDPVSVVSSSVSSVVSVCPTPNVVCSPDCVSPSCVSQHPCSNVSSLLSNLSSLDDRFPSPSHSVSSNLSPCLSVLLSLLVPFADQKDFQALVLLCLLPDVLSVLLVLLNVLLNVLRHHSLLLSLLLQQAAVCQLQVPVPCSLVCLVPSNSRRGDPCSNVRLLVVQVVLVVCQVVVHADVNLHFFHASSRAGQVLLVVLCVVCVVQQPPHHSSNRRSCNSVNSNSSSSLLSLLSVQQSVLARSVNSSVGHSQLLSQLCCVVNSDNVSRNCCRNVVDHRDPVSSVRSVVSVVSSVSSCCSCPVSSRID

Nearest PDB structures (foldseek):
  8qai-assembly1_A  TM=1.221E-01  e=1.606E+00  synthetic construct
  8qah-assembly1_A  TM=1.061E-01  e=1.826E+00  synthetic construct
  8qah-assembly2_B  TM=9.901E-02  e=1.606E+00  synthetic construct

Secondary structure (DSSP, 8-state):
---------B--HHHHHHHHHHHHHHHHHHHHHIIIIIHHHHTT-TTSS---GGGHHHHHHHHHHHHHHHHHHHHHHHHHHHHHHHHHHHHHHHHHHHHHH---TT--PPPPPP---SSPPPPTTTSPPPPPSSS----EEEEEETTS--EE-TT-----HHHHHHHHHHHHHHHH-HHHHSHHHHHHHHHHHGGG-B-TTHHHHHHHHHHHHHHHHHHHHHHHHHHHHHHHHHHHHHHHHHHHHHHGGGS-TTSTT--EEEEE-SSEEEEEESSPPPHHHHHHHHHHHHHHHHTSHHHHHHHSGGGSHHHHH-TTTTTTHHHHHHHTTPPPPP-SS-GGGGGGGTTHHHHHHTTTSPPPP--BS-GGGGGGGHHHHHHHHHHHHHHHHHHTS-HHHHHHHHHHHTHHHHHT-TTTHHHHHHSGGG----TTHHHHHHHHHHHHHHHHHTT--GGGS--EETTTTEEHHHHHHHHHH-TTTSTT--GGGGTT-HHHHHHHHHHHHHHIIIIIGGG--HHHHHHS-HHHHHHHHHHTTT-HHHHHHHHTTSS---HHHHHHHHHHHHHHHHHHIIIIITSSB-

Mean predicted aligned error: 6.76 Å